Protein 4QI8 (pdb70)

Structure (mmCIF, N/CA/C/O backbone):
data_4QI8
#
_entry.id   4QI8
#
_cell.length_a   71.730
_cell.length_b   162.490
_cell.length_c   32.999
_cell.angle_alpha   90.00
_cell.angle_beta   90.00
_cell.angle_gamma   90.00
#
_symmetry.space_group_name_H-M   'P 21 21 2'
#
loop_
_entity.id
_entity.type
_entity.pdbx_description
1 polymer 'Lytic polysaccharide monooxygenase'
2 non-polymer 'COPPER (II) ION'
3 non-polymer 'NITRATE ION'
4 water water
#
loop_
_atom_site.group_PDB
_atom_site.id
_atom_site.type_symbol
_atom_site.label_atom_id
_atom_site.label_alt_id
_atom_site.label_comp_id
_atom_site.label_asym_id
_atom_site.label_entity_id
_atom_site.label_seq_id
_atom_site.pdbx_PDB_ins_code
_atom_site.Cartn_x
_atom_site.Cartn_y
_atom_site.Cartn_z
_atom_site.occupancy
_atom_site.B_iso_or_equiv
_atom_site.auth_seq_id
_atom_site.auth_comp_id
_atom_site.auth_asym_id
_atom_site.auth_atom_id
_atom_site.pdbx_PDB_model_num
ATOM 1 N N . HIS A 1 1 ? -58.354 341.955 -113.506 1.00 6.76 1 HIS A N 1
ATOM 2 C CA . HIS A 1 1 ? -58.011 343.357 -113.723 1.00 5.93 1 HIS A CA 1
ATOM 3 C C . HIS A 1 1 ? -56.809 343.783 -112.897 1.00 6.14 1 HIS A C 1
ATOM 4 O O . HIS A 1 1 ? -56.885 343.968 -111.690 1.00 6.57 1 HIS A O 1
ATOM 17 N N . TYR A 1 2 ? -55.678 343.937 -113.573 1.00 5.51 2 TYR A N 1
ATOM 18 C CA . TYR A 1 2 ? -54.420 344.365 -112.966 1.00 5.85 2 TYR A CA 1
ATOM 19 C C . TYR A 1 2 ? -53.515 344.890 -114.073 1.00 5.24 2 TYR A C 1
ATOM 20 O O . TYR A 1 2 ? -53.627 344.492 -115.240 1.00 6.64 2 TYR A O 1
ATOM 38 N N . THR A 1 3 ? -52.646 345.807 -113.683 1.00 5.37 3 THR A N 1
ATOM 39 C CA . THR A 1 3 ? -51.567 346.268 -114.527 1.00 5.59 3 THR A CA 1
ATOM 40 C C . THR A 1 3 ? -50.263 345.587 -114.104 1.00 4.58 3 THR A C 1
ATOM 41 O O . THR A 1 3 ? -50.182 344.948 -113.061 1.00 5.64 3 THR A O 1
ATOM 52 N N . PHE A 1 4 ? -49.244 345.759 -114.938 1.00 4.81 4 PHE A N 1
ATOM 53 C CA . PHE A 1 4 ? -47.870 345.373 -114.625 1.00 4.94 4 PHE A CA 1
ATOM 54 C C . PHE A 1 4 ? -46.994 346.625 -114.736 1.00 5.32 4 PHE A C 1
ATOM 55 O O . PHE A 1 4 ? -46.346 346.861 -115.754 1.00 5.73 4 PHE A O 1
ATOM 72 N N . PRO A 1 5 ? -47.013 347.474 -113.695 1.00 5.93 5 PRO A N 1
ATOM 73 C CA . PRO A 1 5 ? -46.492 348.835 -113.871 1.00 6.55 5 PRO A CA 1
ATOM 74 C C . PRO A 1 5 ? -45.030 349.059 -113.482 1.00 6.98 5 PRO A C 1
ATOM 75 O O . PRO A 1 5 ? -44.515 350.151 -113.700 1.00 8.43 5 PRO A O 1
ATOM 86 N N . LYS A 1 6 ? -44.377 348.054 -112.908 1.00 7.23 6 LYS A N 1
ATOM 87 C CA . LYS A 1 6 ? -43.059 348.221 -112.307 1.00 9.83 6 LYS A CA 1
ATOM 88 C C . LYS A 1 6 ? -42.159 347.056 -112.597 1.00 8.31 6 LYS A C 1
ATOM 89 O O . LYS A 1 6 ? -42.608 345.920 -112.638 1.00 9.32 6 LYS A O 1
ATOM 108 N N . VAL A 1 7 ? -40.869 347.353 -112.738 0.93 8.77 7 VAL A N 1
ATOM 109 C CA A VAL A 1 7 ? -39.840 346.337 -112.675 0.58 8.59 7 VAL A CA 1
ATOM 110 C CA B VAL A 1 7 ? -39.815 346.345 -112.692 0.42 8.49 7 VAL A CA 1
ATOM 111 C C . VAL A 1 7 ? -38.708 346.875 -111.812 0.95 8.52 7 VAL A C 1
ATOM 112 O O . VAL A 1 7 ? -38.477 348.084 -111.763 0.93 9.37 7 VAL A O 1
ATOM 137 N N . TRP A 1 8 ? -38.020 345.985 -111.114 1.00 9.81 8 TRP A N 1
ATOM 138 C CA . TRP A 1 8 ? -36.887 346.426 -110.325 1.00 10.63 8 TRP A CA 1
ATOM 139 C C . TRP A 1 8 ? -35.896 345.312 -110.148 1.00 11.66 8 TRP A C 1
ATOM 140 O O . TRP A 1 8 ? -36.185 344.150 -110.417 1.00 12.54 8 TRP A O 1
ATOM 161 N N . ALA A 1 9 ? -34.707 345.703 -109.715 1.00 15.68 9 ALA A N 1
ATOM 162 C CA . ALA A 1 9 ? -33.613 344.786 -109.473 1.00 15.73 9 ALA A CA 1
ATOM 163 C C . ALA A 1 9 ? -33.203 344.867 -108.000 1.00 18.00 9 ALA A C 1
ATOM 164 O O . ALA A 1 9 ? -33.967 344.473 -107.125 1.00 23.15 9 ALA A O 1
ATOM 171 N N . ASN A 1 10 ? -32.012 345.397 -107.725 1.00 24.36 10 ASN A N 1
ATOM 172 C CA . ASN A 1 10 ? -31.421 345.318 -106.388 1.00 28.20 10 ASN A CA 1
ATOM 173 C C . ASN A 1 10 ? -31.290 346.644 -105.637 1.00 29.99 10 ASN A C 1
ATOM 174 O O . ASN A 1 10 ? -30.565 346.718 -104.642 1.00 30.34 10 ASN A O 1
ATOM 185 N N . SER A 1 11 ? -31.986 347.680 -106.099 1.00 30.57 11 SER A N 1
ATOM 186 C CA . SER A 1 11 ? -31.913 348.997 -105.466 1.00 30.23 11 SER A CA 1
ATOM 187 C C . SER A 1 11 ? -33.301 349.522 -105.125 1.00 31.76 11 SER A C 1
ATOM 188 O O . SER A 1 11 ? -33.670 350.632 -105.521 1.00 32.33 11 SER A O 1
ATOM 196 N N . GLY A 1 12 ? -34.063 348.724 -104.382 1.00 31.76 12 GLY A N 1
ATOM 197 C CA . GLY A 1 12 ? -35.425 349.081 -104.025 1.00 31.20 12 GLY A CA 1
ATOM 198 C C . GLY A 1 12 ? -36.334 349.119 -105.239 1.00 30.54 12 GLY A C 1
ATOM 199 O O . GLY A 1 12 ? -35.900 348.883 -106.372 1.00 30.26 12 GLY A O 1
ATOM 203 N N . THR A 1 13 ? -37.600 349.434 -105.012 1.00 29.49 13 THR A N 1
ATOM 204 C CA . THR A 1 13 ? -38.621 349.596 -106.065 1.00 28.44 13 THR A CA 1
ATOM 205 C C . THR A 1 13 ? -38.405 350.865 -106.892 1.00 28.06 13 THR A C 1
ATOM 206 O O . THR A 1 13 ? -37.612 351.727 -106.571 1.00 30.79 13 THR A O 1
ATOM 217 N N . THR A 1 14 ? -39.083 350.915 -108.014 1.00 24.68 14 THR A N 1
ATOM 218 C CA . THR A 1 14 ? -39.029 352.068 -108.869 1.00 19.19 14 THR A CA 1
ATOM 219 C C . THR A 1 14 ? -40.393 352.804 -108.700 1.00 20.25 14 THR A C 1
ATOM 220 O O . THR A 1 14 ? -40.986 352.761 -107.643 1.00 22.33 14 THR A O 1
ATOM 231 N N . ALA A 1 15 ? -40.795 353.593 -109.658 1.00 15.22 15 ALA A N 1
ATOM 232 C CA . ALA A 1 15 ? -42.092 354.229 -109.629 1.00 10.40 15 ALA A CA 1
ATOM 233 C C . ALA A 1 15 ? -42.931 353.546 -110.710 1.00 8.57 15 ALA A C 1
ATOM 234 O O . ALA A 1 15 ? -42.379 352.959 -111.660 1.00 10.05 15 ALA A O 1
ATOM 241 N N . ASP A 1 16 ? -44.255 353.616 -110.587 1.00 8.04 16 ASP A N 1
ATOM 242 C CA . ASP A 1 16 ? -45.108 353.114 -111.651 1.00 8.43 16 ASP A CA 1
ATOM 243 C C . ASP A 1 16 ? -44.741 353.770 -112.973 1.00 7.70 16 ASP A C 1
ATOM 244 O O . ASP A 1 16 ? -44.622 354.991 -113.053 1.00 8.61 16 ASP A O 1
ATOM 253 N N . TRP A 1 17 ? -44.579 352.937 -113.995 1.00 8.52 17 TRP A N 1
ATOM 254 C CA . TRP A 1 17 ? -44.308 353.359 -115.372 1.00 9.07 17 TRP A CA 1
ATOM 255 C C . TRP A 1 17 ? -42.990 354.120 -115.514 1.00 9.55 17 TRP A C 1
ATOM 256 O O . TRP A 1 17 ? -42.779 354.840 -116.492 1.00 12.38 17 TRP A O 1
ATOM 277 N N . GLN A 1 18 ? -42.066 353.905 -114.586 1.00 9.41 18 GLN A N 1
ATOM 278 C CA . GLN A 1 18 ? -40.752 354.529 -114.701 1.00 9.97 18 GLN A CA 1
ATOM 279 C C . GLN A 1 18 ? -39.908 353.807 -115.742 1.00 7.99 18 GLN A C 1
ATOM 280 O O . GLN A 1 18 ? -39.382 354.434 -116.655 1.00 10.65 18 GLN A O 1
ATOM 294 N N . TYR A 1 19 ? -39.788 352.488 -115.603 1.00 6.61 19 TYR A N 1
ATOM 295 C CA . TYR A 1 19 ? -39.038 351.653 -116.541 1.00 6.81 19 TYR A CA 1
ATOM 296 C C . TYR A 1 19 ? -39.963 350.833 -117.436 1.00 6.38 19 TYR A C 1
ATOM 297 O O . TYR A 1 19 ? -39.495 350.076 -118.272 1.00 8.48 19 TYR A O 1
ATOM 315 N N . VAL A 1 20 ? -41.271 350.973 -117.236 1.00 6.20 20 VAL A N 1
ATOM 316 C CA . VAL A 1 20 ? -42.267 350.240 -117.996 1.00 5.55 20 VAL A CA 1
ATOM 317 C C . VAL A 1 20 ? -43.042 351.230 -118.851 1.00 5.46 20 VAL A C 1
ATOM 318 O O . VAL A 1 20 ? -43.529 352.244 -118.349 1.00 6.35 20 VAL A O 1
ATOM 331 N N . ARG A 1 21 ? -43.108 350.965 -120.152 1.00 5.25 21 ARG A N 1
ATOM 332 C CA . ARG A 1 21 ? -43.898 351.781 -121.062 1.00 5.86 21 ARG A CA 1
ATOM 333 C C . ARG A 1 21 ? -45.332 351.831 -120.572 1.00 5.24 21 ARG A C 1
ATOM 334 O O . ARG A 1 21 ? -45.910 350.796 -120.256 1.00 5.35 21 ARG A O 1
ATOM 355 N N . ARG A 1 22 ? -45.922 353.020 -120.491 1.00 5.38 22 ARG A N 1
ATOM 356 C CA . ARG A 1 22 ? -47.234 353.087 -119.871 1.00 5.82 22 ARG A CA 1
ATOM 357 C C . ARG A 1 22 ? -48.261 352.343 -120.726 1.00 5.64 22 ARG A C 1
ATOM 358 O O . ARG A 1 22 ? -48.504 352.671 -121.890 1.00 6.25 22 ARG A O 1
ATOM 379 N N . ALA A 1 23 ? -48.859 351.318 -120.139 1.00 5.26 23 ALA A N 1
ATOM 380 C CA . ALA A 1 23 ? -49.824 350.496 -120.844 1.00 4.62 23 ALA A CA 1
ATOM 381 C C . ALA A 1 23 ? -51.146 351.222 -120.974 1.00 4.91 23 ALA A C 1
ATOM 382 O O . ALA A 1 23 ? -51.520 352.028 -120.114 1.00 5.27 23 ALA A O 1
ATOM 389 N N . ASP A 1 24 ? -51.881 350.892 -122.028 1.00 4.90 24 ASP A N 1
ATOM 390 C CA . ASP A 1 24 ? -53.141 351.556 -122.295 1.00 5.21 24 ASP A CA 1
ATOM 391 C C . ASP A 1 24 ? -54.204 351.239 -121.241 1.00 5.29 24 ASP A C 1
ATOM 392 O O . ASP A 1 24 ? -55.229 351.925 -121.214 1.00 5.58 24 ASP A O 1
ATOM 401 N N . ASN A 1 25 ? -53.982 350.220 -120.398 1.00 5.25 25 ASN A N 1
ATOM 402 C CA . ASN A 1 25 ? -54.901 349.902 -119.292 1.00 5.42 25 ASN A CA 1
ATOM 403 C C . ASN A 1 25 ? -54.546 350.608 -117.977 1.00 5.88 25 ASN A C 1
ATOM 404 O O . ASN A 1 25 ? -55.022 350.219 -116.911 1.00 5.82 25 ASN A O 1
ATOM 415 N N . TRP A 1 26 ? -53.745 351.665 -118.050 1.00 5.47 26 TRP A N 1
ATOM 416 C CA . TRP A 1 26 ? -53.289 352.303 -116.827 1.00 5.77 26 TRP A CA 1
ATOM 417 C C . TRP A 1 26 ? -54.424 352.898 -115.993 1.00 6.20 26 TRP A C 1
ATOM 418 O O . TRP A 1 26 ? -54.255 353.055 -114.789 1.00 7.28 26 TRP A O 1
ATOM 439 N N . GLN A 1 27 ? -55.558 353.223 -116.608 1.00 5.63 27 GLN A N 1
ATOM 440 C CA . GLN A 1 27 ? -56.708 353.729 -115.855 1.00 7.21 27 GLN A CA 1
ATOM 441 C C . GLN A 1 27 ? -57.717 352.640 -115.491 1.00 7.52 27 GLN A C 1
ATOM 442 O O . GLN A 1 27 ? -58.244 352.655 -114.387 1.00 11.09 27 GLN A O 1
ATOM 456 N N . ASN A 1 28 ? -58.006 351.704 -116.387 1.00 6.68 28 ASN A N 1
ATOM 457 C CA . ASN A 1 28 ? -59.086 350.750 -116.122 1.00 6.94 28 ASN A CA 1
ATOM 458 C C . ASN A 1 28 ? -58.625 349.389 -115.608 1.00 6.62 28 ASN A C 1
ATOM 459 O O . ASN A 1 28 ? -59.452 348.581 -115.211 1.00 7.33 28 ASN A O 1
ATOM 470 N N . ASN A 1 29 ? -57.322 349.126 -115.632 1.00 6.04 29 ASN A N 1
ATOM 471 C CA . ASN A 1 29 ? -56.784 347.818 -115.238 1.00 6.24 29 ASN A CA 1
ATOM 472 C C . ASN A 1 29 ? -57.302 346.674 -116.108 1.00 5.57 29 ASN A C 1
ATOM 473 O O . ASN A 1 29 ? -57.251 345.519 -115.700 1.00 6.29 29 ASN A O 1
ATOM 484 N N . GLY A 1 30 ? -57.785 346.987 -117.310 1.00 5.37 30 GLY A N 1
ATOM 485 C CA . GLY A 1 30 ? -58.406 345.982 -118.146 1.00 5.69 30 GLY A CA 1
ATOM 486 C C . GLY A 1 30 ? -57.438 345.225 -119.029 1.00 5.18 30 GLY A C 1
ATOM 487 O O . GLY A 1 30 ? -56.222 345.280 -118.850 1.00 5.55 30 GLY A O 1
ATOM 491 N N . PHE A 1 31 ? -58.002 344.491 -119.982 1.00 5.29 31 PHE A N 1
ATOM 492 C CA . PHE A 1 31 ? -57.248 343.540 -120.774 1.00 5.18 31 PHE A CA 1
ATOM 493 C C . PHE A 1 31 ? -57.296 343.837 -122.264 1.00 5.12 31 PHE A C 1
ATOM 494 O O . PHE A 1 31 ? -58.054 344.690 -122.738 1.00 5.76 31 PHE A O 1
ATOM 511 N N . VAL A 1 32 ? -56.430 343.125 -122.973 1.00 5.13 32 VAL A N 1
ATOM 512 C CA . VAL A 1 32 ? -56.474 342.943 -124.420 1.00 5.06 32 VAL A CA 1
ATOM 513 C C . VAL A 1 32 ? -57.145 341.597 -124.690 1.00 5.66 32 VAL A C 1
ATOM 514 O O . VAL A 1 32 ? -56.777 340.608 -124.067 1.00 6.00 32 VAL A O 1
ATOM 527 N N . ASP A 1 33 ? -58.132 341.549 -125.589 1.00 5.35 33 ASP A N 1
ATOM 528 C CA . ASP A 1 33 ? -58.711 340.264 -125.979 1.00 5.60 33 ASP A CA 1
ATOM 529 C C . ASP A 1 33 ? -58.559 340.013 -127.472 1.00 5.31 33 ASP A C 1
ATOM 530 O O . ASP A 1 33 ? -59.101 339.037 -127.985 1.00 6.22 33 ASP A O 1
ATOM 539 N N . ASN A 1 34 ? -57.773 340.854 -128.144 1.00 5.53 34 ASN A N 1
ATOM 540 C CA . ASN A 1 34 ? -57.561 340.804 -129.577 1.00 5.82 34 ASN A CA 1
ATOM 541 C C . ASN A 1 34 ? -56.104 340.422 -129.861 1.00 5.17 34 ASN A C 1
ATOM 542 O O . ASN A 1 34 ? -55.214 341.276 -129.797 1.00 5.36 34 ASN A O 1
ATOM 553 N N . VAL A 1 35 ? -55.846 339.162 -130.198 1.00 5.56 35 VAL A N 1
ATOM 554 C CA . VAL A 1 35 ? -54.474 338.748 -130.465 1.00 5.59 35 VAL A CA 1
ATOM 555 C C . VAL A 1 35 ? -53.910 339.389 -131.745 1.00 5.87 35 VAL A C 1
ATOM 556 O O . VAL A 1 35 ? -52.706 339.328 -131.990 1.00 5.89 35 VAL A O 1
ATOM 569 N N . ASN A 1 36 ? -54.765 340.028 -132.545 1.00 5.62 36 ASN A N 1
ATOM 570 C CA . ASN A 1 36 ? -54.343 340.706 -133.775 1.00 6.33 36 ASN A CA 1
ATOM 571 C C . ASN A 1 36 ? -54.097 342.201 -133.618 1.00 5.98 36 ASN A C 1
ATOM 572 O O . ASN A 1 36 ? -53.721 342.866 -134.573 1.00 8.57 36 ASN A O 1
ATOM 583 N N . SER A 1 37 ? -54.319 342.724 -132.422 1.00 5.67 37 SER A N 1
ATOM 584 C CA . SER A 1 37 ? -54.100 344.134 -132.148 1.00 5.66 37 SER A CA 1
ATOM 585 C C . SER A 1 37 ? -52.634 344.443 -131.880 1.00 5.68 37 SER A C 1
ATOM 586 O O . SER A 1 37 ? -51.909 343.625 -131.311 1.00 5.52 37 SER A O 1
ATOM 594 N N . GLN A 1 38 ? -52.208 345.650 -132.235 1.00 5.47 38 GLN A N 1
ATOM 595 C CA . GLN A 1 38 ? -50.901 346.125 -131.797 1.00 5.48 38 GLN A CA 1
ATOM 596 C C . GLN A 1 38 ? -50.774 346.081 -130.274 1.00 5.65 38 GLN A C 1
ATOM 597 O O . GLN A 1 38 ? -49.672 345.965 -129.742 1.00 5.49 38 GLN A O 1
ATOM 611 N N . GLN A 1 39 ? -51.893 346.213 -129.567 1.00 5.26 39 GLN A N 1
ATOM 612 C CA . GLN A 1 39 ? -51.861 346.148 -128.111 1.00 5.37 39 GLN A CA 1
ATOM 613 C C . GLN A 1 39 ? -51.390 344.804 -127.551 1.00 4.66 39 GLN A C 1
ATOM 614 O O . GLN A 1 39 ? -50.974 344.749 -126.402 1.00 5.20 39 GLN A O 1
ATOM 628 N N . ILE A 1 40 ? -51.410 343.739 -128.350 1.00 4.94 40 ILE A N 1
ATOM 629 C CA . ILE A 1 40 ? -50.950 342.433 -127.852 1.00 4.54 40 ILE A CA 1
ATOM 630 C C . ILE A 1 40 ? -49.453 342.469 -127.563 1.00 4.72 40 ILE A C 1
ATOM 631 O O . ILE A 1 40 ? -48.919 341.622 -126.846 1.00 5.41 40 ILE A O 1
ATOM 647 N N . ARG A 1 41 ? -48.749 343.439 -128.160 1.00 4.86 41 ARG A N 1
ATOM 648 C CA . ARG A 1 41 ? -47.303 343.463 -127.991 1.00 4.76 41 ARG A CA 1
ATOM 649 C C . ARG A 1 41 ? -46.908 344.082 -126.642 1.00 4.97 41 ARG A C 1
ATOM 650 O O . ARG A 1 41 ? -46.455 343.386 -125.754 1.00 5.43 41 ARG A O 1
ATOM 671 N N . CYS A 1 42 ? -47.144 345.381 -126.493 1.00 4.91 42 CYS A N 1
ATOM 672 C CA . CYS A 1 42 ? -46.802 346.126 -125.275 1.00 5.14 42 CYS A CA 1
ATOM 673 C C . CYS A 1 42 ? -47.983 346.951 -124.743 1.00 5.11 42 CYS A C 1
ATOM 674 O O . CYS A 1 42 ? -47.778 347.878 -123.962 1.00 5.58 42 CYS A O 1
ATOM 681 N N . PHE A 1 43 ? -49.190 346.593 -125.153 1.00 4.83 43 PHE A N 1
ATOM 682 C CA . PHE A 1 43 ? -50.411 347.279 -124.717 1.00 5.38 43 PHE A CA 1
ATOM 683 C C . PHE A 1 43 ? -50.368 348.779 -125.036 1.00 5.18 43 PHE A C 1
ATOM 684 O O . PHE A 1 43 ? -50.831 349.603 -124.242 1.00 5.40 43 PHE A O 1
ATOM 701 N N . GLN A 1 44 ? -49.850 349.128 -126.213 1.0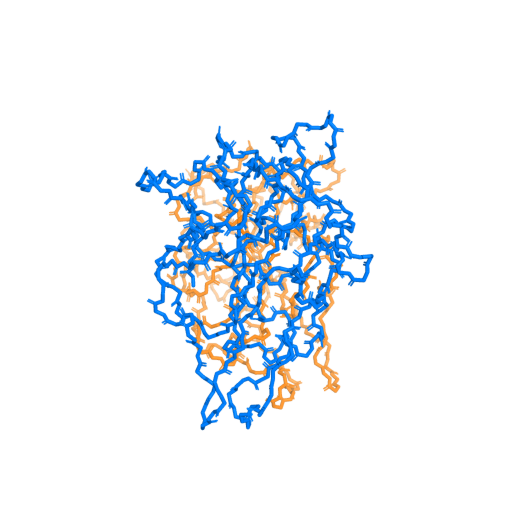0 5.36 44 GLN A N 1
ATOM 702 C CA . GLN A 1 44 ? -49.846 350.522 -126.647 1.00 6.90 44 GLN A CA 1
ATOM 703 C C . GLN A 1 44 ? -50.303 350.635 -128.088 1.00 8.02 44 GLN A C 1
ATOM 704 O O . GLN A 1 44 ? -49.587 350.256 -129.011 1.00 10.83 44 GLN A O 1
ATOM 718 N N . SER A 1 45 ? -51.480 351.207 -128.304 1.00 7.83 45 SER A N 1
ATOM 719 C CA . SER A 1 45 ? -51.885 351.511 -129.670 1.00 8.51 45 SER A CA 1
ATOM 720 C C . SER A 1 45 ? -51.027 352.628 -130.266 1.00 11.52 45 SER A C 1
ATOM 721 O O . SER A 1 45 ? -50.787 352.652 -131.470 1.00 14.41 45 SER A O 1
ATOM 729 N N . THR A 1 46 ? -50.619 353.572 -129.421 1.00 12.16 46 THR A N 1
ATOM 730 C CA . THR A 1 46 ? -49.678 354.628 -129.792 1.00 13.85 46 THR A CA 1
ATOM 731 C C . THR A 1 46 ? -48.425 354.376 -128.962 1.00 13.09 46 THR A C 1
ATOM 732 O O . THR A 1 46 ? -48.475 354.452 -127.742 1.00 13.23 46 THR A O 1
ATOM 743 N N . HIS A 1 47 ? -47.305 354.085 -129.618 1.00 12.34 47 HIS A N 1
ATOM 744 C CA . HIS A 1 47 ? -46.049 353.857 -128.917 1.00 10.78 47 HIS A CA 1
ATOM 745 C C . HIS A 1 47 ? -45.673 355.061 -128.077 1.00 10.54 47 HIS A C 1
ATOM 746 O O . HIS A 1 47 ? -45.742 356.193 -128.558 1.00 12.62 47 HIS A O 1
ATOM 761 N N . SER A 1 48 ? -45.275 354.818 -126.835 1.00 9.47 48 SER A N 1
ATOM 762 C CA A SER A 1 48 ? -44.717 355.850 -125.956 0.63 10.33 48 SER A CA 1
ATOM 763 C CA B SER A 1 48 ? -44.644 355.850 -126.043 0.37 10.78 48 SER A CA 1
ATOM 764 C C . SER A 1 48 ? -43.581 355.217 -125.155 0.94 9.06 48 SER A C 1
ATOM 765 O O . SER A 1 48 ? -43.805 354.206 -124.490 0.89 9.42 48 SER A O 1
ATOM 780 N N . PRO A 1 49 ? -42.374 355.803 -125.176 1.00 8.21 49 PRO A N 1
ATOM 781 C CA . PRO A 1 49 ? -41.275 355.217 -124.405 1.00 8.73 49 PRO A CA 1
ATOM 782 C C . PRO A 1 49 ? -41.502 355.288 -122.900 1.00 8.20 49 PRO A C 1
ATOM 783 O O . PRO A 1 49 ? -42.248 356.134 -122.406 1.00 8.51 49 PRO A O 1
ATOM 794 N N . ALA A 1 50 ? -40.821 354.411 -122.173 1.00 8.75 50 ALA A N 1
ATOM 795 C CA . ALA A 1 50 ? -40.730 354.520 -120.725 1.00 8.74 50 ALA A CA 1
ATOM 796 C C . ALA A 1 50 ? -39.866 355.717 -120.368 1.00 9.33 50 ALA A C 1
ATOM 797 O O . ALA A 1 50 ? -39.074 356.183 -121.176 1.00 13.26 50 ALA A O 1
ATOM 804 N N . GLN A 1 51 ? -40.014 356.205 -119.149 1.00 9.75 51 GLN A N 1
ATOM 805 C CA . GLN A 1 51 ? -39.222 357.334 -118.695 1.00 10.91 51 GLN A CA 1
ATOM 806 C C . GLN A 1 51 ? -37.731 357.019 -118.653 1.00 10.40 51 GLN A C 1
ATOM 807 O O . GLN A 1 51 ? -36.896 357.896 -118.905 1.00 14.48 51 GLN A O 1
ATOM 821 N N . SER A 1 52 ? -37.404 355.782 -118.287 1.00 10.34 52 SER A N 1
ATOM 822 C CA A SER A 1 52 ? -36.013 355.367 -118.146 0.34 11.00 52 SER A CA 1
ATOM 823 C CA B SER A 1 52 ? -36.021 355.361 -118.100 0.66 10.91 52 SER A CA 1
ATOM 824 C C . SER A 1 52 ? -35.842 353.901 -118.513 0.97 8.64 52 SER A C 1
ATOM 825 O O . SER A 1 52 ? -36.821 353.204 -118.790 0.87 7.82 52 SER A O 1
ATOM 840 N N . THR A 1 53 ? -34.590 353.461 -118.532 1.00 9.53 53 THR A N 1
ATOM 841 C CA . THR A 1 53 ? -34.214 352.109 -118.915 1.00 9.43 53 THR A CA 1
ATOM 842 C C . THR A 1 53 ? -33.374 351.533 -117.784 1.00 9.25 53 THR A C 1
ATOM 843 O O . THR A 1 53 ? -32.445 352.183 -117.321 1.00 10.78 53 THR A O 1
ATOM 854 N N . LEU A 1 54 ? -33.719 350.335 -117.324 1.00 8.67 54 LEU A N 1
ATOM 855 C CA . LEU A 1 54 ? -33.121 349.726 -116.141 1.00 8.64 54 LEU A CA 1
ATOM 856 C C . LEU A 1 54 ? -31.936 348.835 -116.498 1.00 8.82 54 LEU A C 1
ATOM 857 O O . LEU A 1 54 ? -32.083 347.906 -117.282 1.00 9.12 54 LEU A O 1
ATOM 873 N N . SER A 1 55 ? -30.777 349.112 -115.909 1.00 9.76 55 SER A N 1
ATOM 874 C CA A SER A 1 55 ? -29.587 348.293 -116.123 0.35 11.79 55 SER A CA 1
ATOM 875 C CA B SER A 1 55 ? -29.590 348.293 -116.128 0.65 11.44 55 SER A CA 1
ATOM 876 C C . SER A 1 55 ? -29.646 347.028 -115.270 0.96 11.29 55 SER A C 1
ATOM 877 O O . SER A 1 55 ? -29.876 347.093 -114.063 0.89 13.27 55 SER A O 1
ATOM 892 N N . VAL A 1 56 ? -29.433 345.878 -115.903 1.00 10.84 56 VAL A N 1
ATOM 893 C CA . VAL A 1 56 ? -29.470 344.588 -115.215 1.00 12.33 56 VAL A CA 1
ATOM 894 C C . VAL A 1 56 ? -28.428 343.665 -115.820 1.00 11.71 56 VAL A C 1
ATOM 895 O O . VAL A 1 56 ? -28.237 343.662 -117.028 1.00 12.33 56 VAL A O 1
ATOM 908 N N . ALA A 1 57 ? -27.754 342.883 -114.986 1.00 14.69 57 ALA A N 1
ATOM 909 C CA . ALA A 1 57 ? -26.786 341.914 -115.486 1.00 14.76 57 ALA A CA 1
ATOM 910 C C . ALA A 1 57 ? -27.475 340.648 -115.989 1.00 13.66 57 ALA A C 1
ATOM 911 O O . ALA A 1 57 ? -28.366 340.104 -115.333 1.00 14.44 57 ALA A O 1
ATOM 918 N N . ALA A 1 58 ? -27.052 340.181 -117.159 1.00 13.50 58 ALA A N 1
ATOM 919 C CA . ALA A 1 58 ? -27.488 338.887 -117.655 1.00 13.89 58 ALA A CA 1
ATOM 920 C C . ALA A 1 58 ? -27.179 337.837 -116.597 1.00 14.71 58 ALA A C 1
ATOM 921 O O . ALA A 1 58 ? -26.145 337.903 -115.925 1.00 16.26 58 ALA A O 1
ATOM 928 N N . GLY A 1 59 ? -28.084 336.878 -116.443 1.00 13.80 59 GLY A N 1
ATOM 929 C CA . GLY A 1 59 ? -27.890 335.787 -115.508 1.00 16.14 59 GLY A CA 1
ATOM 930 C C . GLY A 1 59 ? -28.466 336.056 -114.132 1.00 17.58 59 GLY A C 1
ATOM 931 O O . GLY A 1 59 ? -28.424 335.181 -113.269 1.00 24.55 59 GLY A O 1
ATOM 935 N N . THR A 1 60 ? -28.999 337.255 -113.921 1.00 17.20 60 THR A N 1
ATOM 936 C CA . THR A 1 60 ? -29.609 337.594 -112.638 1.00 17.19 60 THR A CA 1
ATOM 937 C C . THR A 1 60 ? -31.130 337.568 -112.737 1.00 15.04 60 THR A C 1
ATOM 938 O O . THR A 1 60 ? -31.698 337.421 -113.822 1.00 15.16 60 THR A O 1
ATOM 949 N N . THR A 1 61 ? -31.764 337.692 -111.578 1.00 16.11 61 THR A N 1
ATOM 950 C CA . THR A 1 61 ? -33.208 337.664 -111.458 1.00 16.18 61 THR A CA 1
ATOM 951 C C . THR A 1 61 ? -33.694 339.023 -111.018 1.00 16.38 61 THR A C 1
ATOM 952 O O . THR A 1 61 ? -33.260 339.540 -109.990 1.00 18.72 61 THR A O 1
ATOM 963 N N . ILE A 1 62 ? -34.619 339.584 -111.783 1.00 15.48 62 ILE A N 1
ATOM 964 C CA . ILE A 1 62 ? -35.237 340.850 -111.427 1.00 13.28 62 ILE A CA 1
ATOM 965 C C . ILE A 1 62 ? -36.689 340.586 -111.076 1.00 12.80 62 ILE A C 1
ATOM 966 O O . ILE A 1 62 ? -37.131 339.439 -111.047 1.00 14.50 62 ILE A O 1
ATOM 982 N N . THR A 1 63 ? -37.430 341.639 -110.786 1.00 13.69 63 THR A N 1
ATOM 983 C CA . THR A 1 63 ? -38.789 341.455 -110.308 1.00 12.88 63 THR A CA 1
ATOM 984 C C . THR A 1 63 ? -39.731 342.312 -111.142 1.00 10.11 63 THR A C 1
ATOM 985 O O . THR A 1 63 ? -39.474 343.492 -111.323 1.00 11.81 63 THR A O 1
ATOM 996 N N . TYR A 1 64 ? -40.798 341.698 -111.655 1.00 9.54 64 TYR A N 1
ATOM 997 C CA . TYR A 1 64 ? -41.849 342.414 -112.376 1.00 8.13 64 TYR A CA 1
ATOM 998 C C . TYR A 1 64 ? -43.067 342.476 -111.462 1.00 7.19 64 TYR A C 1
ATOM 999 O O . TYR A 1 64 ? -43.550 341.443 -110.999 1.00 8.82 64 TYR A O 1
ATOM 1017 N N . GLY A 1 65 ? -43.537 343.687 -111.199 1.00 7.37 65 GLY A N 1
ATOM 1018 C CA . GLY A 1 65 ? -44.646 343.896 -110.294 1.00 7.27 65 GLY A CA 1
ATOM 1019 C C . GLY A 1 65 ? -45.989 343.988 -110.991 1.00 6.10 65 GLY A C 1
ATOM 1020 O O . GLY A 1 65 ? -46.077 344.475 -112.123 1.00 6.60 65 GLY A O 1
ATOM 1024 N N . ALA A 1 66 ? -47.027 343.525 -110.296 1.00 6.71 66 ALA A N 1
ATOM 1025 C CA . ALA A 1 66 ? -48.428 343.661 -110.693 1.00 6.51 66 ALA A CA 1
ATOM 1026 C C . ALA A 1 66 ? -49.136 344.627 -109.748 1.00 6.92 66 ALA A C 1
ATOM 1027 O O . ALA A 1 66 ? -48.691 344.836 -108.615 1.00 7.96 66 ALA A O 1
ATOM 1034 N N . ALA A 1 67 ? -50.230 345.214 -110.206 1.00 6.61 67 ALA A N 1
ATOM 1035 C CA . ALA A 1 67 ? -51.070 345.996 -109.312 1.00 6.66 67 ALA A CA 1
ATOM 1036 C C . ALA A 1 67 ? -52.541 345.866 -109.723 1.00 6.65 67 ALA A C 1
ATOM 1037 O O . ALA A 1 67 ? -52.871 346.244 -110.862 1.00 6.67 67 ALA A O 1
ATOM 1044 N N . PRO A 1 68 ? -53.437 345.366 -108.875 1.00 7.96 68 PRO A N 1
ATOM 1045 C CA . PRO A 1 68 ? -53.175 344.720 -107.581 1.00 8.90 68 PRO A CA 1
ATOM 1046 C C . PRO A 1 68 ? -52.683 343.303 -107.903 1.00 8.39 68 PRO A C 1
ATOM 1047 O O . PRO A 1 68 ? -52.163 343.073 -108.990 0.88 7.42 68 PRO A O 1
ATOM 1058 N N . SER A 1 69 ? -52.729 342.384 -106.946 1.00 9.58 69 SER A N 1
ATOM 1059 C CA . SER A 1 69 ? -52.211 341.047 -107.175 1.00 10.17 69 SER A CA 1
ATOM 1060 C C . SER A 1 69 ? -52.999 340.330 -108.269 1.00 9.52 69 SER A C 1
ATOM 1061 O O . SER A 1 69 ? -54.177 340.564 -108.419 1.00 9.72 69 SER A O 1
ATOM 1069 N N . VAL A 1 70 ? -52.311 339.481 -109.008 1.00 9.06 70 VAL A N 1
ATOM 1070 C CA . VAL A 1 70 ? -52.943 338.653 -110.030 1.00 8.26 70 VAL A CA 1
ATOM 1071 C C . VAL A 1 70 ? -53.973 337.736 -109.376 1.00 8.38 70 VAL A C 1
ATOM 1072 O O . VAL A 1 70 ? -53.675 337.073 -108.380 1.00 10.13 70 VAL A O 1
ATOM 1085 N N . TYR A 1 71 ? -55.177 337.677 -109.938 1.00 8.17 71 TYR A N 1
ATOM 1086 C CA . TYR A 1 71 ? -56.222 336.846 -109.348 1.00 8.37 71 TYR A CA 1
ATOM 1087 C C . TYR A 1 71 ? -57.076 336.082 -110.342 1.00 8.40 71 TYR A C 1
ATOM 1088 O O . TYR A 1 71 ? -57.921 335.308 -109.930 1.00 10.30 71 TYR A O 1
ATOM 1106 N N . HIS A 1 72 ? -56.877 336.277 -111.637 1.00 6.88 72 HIS A N 1
ATOM 1107 C CA . HIS A 1 72 ? -57.548 335.409 -112.603 1.00 6.79 72 HIS A CA 1
ATOM 1108 C C . HIS A 1 72 ? -56.675 334.176 -112.817 1.00 6.82 72 HIS A C 1
ATOM 1109 O O . HIS A 1 72 ? -55.445 334.261 -112.715 1.00 7.07 72 HIS A O 1
ATOM 1123 N N . PRO A 1 73 ? -57.292 333.030 -113.143 1.00 6.98 73 PRO A N 1
ATOM 1124 C CA . PRO A 1 73 ? -56.513 331.812 -113.389 1.00 7.27 73 PRO A CA 1
ATOM 1125 C C . PRO A 1 73 ? -55.873 331.828 -114.771 1.00 6.52 73 PRO A C 1
ATOM 1126 O O . PRO A 1 73 ? -56.517 332.175 -115.759 1.00 8.04 73 PRO A O 1
ATOM 1137 N N . GLY A 1 74 ? -54.614 331.429 -114.837 1.00 6.42 74 GLY A N 1
ATOM 1138 C CA . GLY A 1 74 ? -53.918 331.294 -116.090 1.00 6.14 74 GLY A CA 1
ATOM 1139 C C . GLY A 1 74 ? -52.445 331.598 -115.941 1.00 6.53 74 GLY A C 1
ATOM 1140 O O . GLY A 1 74 ? -51.969 331.900 -114.840 1.00 6.26 74 GLY A O 1
ATOM 1144 N N . PRO A 1 75 ? -51.709 331.512 -117.053 1.00 6.50 75 PRO A N 1
ATOM 1145 C CA . PRO A 1 75 ? -50.248 331.597 -116.994 1.00 7.15 75 PRO A CA 1
ATOM 1146 C C . PRO A 1 75 ? -49.662 333.000 -117.116 1.00 6.20 75 PRO A C 1
ATOM 1147 O O . PRO A 1 75 ? -50.117 333.815 -117.920 1.00 6.42 75 PRO A O 1
ATOM 1158 N N . MET A 1 76 ? -48.625 333.248 -116.322 1.00 5.68 76 MET A N 1
ATOM 1159 C CA . MET A 1 76 ? -47.655 334.286 -116.649 1.00 6.14 76 MET A CA 1
ATOM 1160 C C . MET A 1 76 ? -46.702 333.793 -117.728 1.00 6.04 76 MET A C 1
ATOM 1161 O O . MET A 1 76 ? -46.271 332.630 -117.710 1.00 6.84 76 MET A O 1
ATOM 1175 N N . GLN A 1 77 ? -46.322 334.690 -118.633 1.00 5.84 77 GLN A N 1
ATOM 1176 C CA . GLN A 1 77 ? -45.271 334.412 -119.615 1.00 6.33 77 GLN A CA 1
ATOM 1177 C C . GLN A 1 77 ? -44.434 335.676 -119.790 1.00 5.65 77 GLN A C 1
ATOM 1178 O O . GLN A 1 77 ? -44.956 336.790 -119.695 1.00 6.24 77 GLN A O 1
ATOM 1192 N N . PHE A 1 78 ? -43.140 335.496 -120.045 1.00 6.55 78 PHE A N 1
ATOM 1193 C CA . PHE A 1 78 ? -42.223 336.612 -120.270 1.00 6.36 78 PHE A CA 1
ATOM 1194 C C . PHE A 1 78 ? -41.403 336.389 -121.531 1.00 6.06 78 PHE A C 1
ATOM 1195 O O . PHE A 1 78 ? -40.946 335.273 -121.801 1.00 6.71 78 PHE A O 1
ATOM 1212 N N . TYR A 1 79 ? -41.194 337.469 -122.280 1.00 6.19 79 TYR A N 1
ATOM 1213 C CA . TYR A 1 79 ? -40.413 337.452 -123.503 1.00 5.96 79 TYR A CA 1
ATOM 1214 C C . TYR A 1 79 ? -39.409 338.598 -123.483 1.00 5.91 79 TYR A C 1
ATOM 1215 O O . TYR A 1 79 ? -39.671 339.663 -122.911 1.00 6.80 79 TYR A O 1
ATOM 1233 N N . LEU A 1 80 ? -38.288 338.383 -124.165 1.00 6.37 80 LEU A N 1
ATOM 1234 C CA . LEU A 1 80 ? -37.320 339.438 -124.430 1.00 6.10 80 LEU A CA 1
ATOM 1235 C C . LEU A 1 80 ? -37.220 339.727 -125.922 1.00 6.59 80 LEU A C 1
ATOM 1236 O O . LEU A 1 80 ? -37.438 338.843 -126.754 1.00 7.05 80 LEU A O 1
ATOM 1252 N N . ALA A 1 81 ? -36.848 340.963 -126.248 1.00 6.64 81 ALA A N 1
ATOM 1253 C CA . ALA A 1 81 ? -36.516 341.343 -127.621 1.00 6.93 81 ALA A CA 1
ATOM 1254 C C . ALA A 1 81 ? -35.356 342.316 -127.564 1.00 7.08 81 ALA A C 1
ATOM 1255 O O . ALA A 1 81 ? -35.408 343.300 -126.830 1.00 7.82 81 ALA A O 1
ATOM 1262 N N . ARG A 1 82 ? -34.316 342.046 -128.348 1.00 8.17 82 ARG A N 1
ATOM 1263 C CA . ARG A 1 82 ? -33.118 342.870 -128.318 1.00 8.78 82 ARG A CA 1
ATOM 1264 C C . ARG A 1 82 ? -33.182 343.990 -129.350 1.00 9.19 82 ARG A C 1
ATOM 1265 O O . ARG A 1 82 ? -33.339 343.766 -130.553 1.00 10.10 82 ARG A O 1
ATOM 1286 N N . VAL A 1 83 ? -33.015 345.214 -128.873 1.00 9.35 83 VAL A N 1
ATOM 1287 C CA . VAL A 1 83 ? -32.974 346.368 -129.748 1.00 9.44 83 VAL A CA 1
ATOM 1288 C C . VAL A 1 83 ? -31.740 346.272 -130.664 1.00 11.22 83 VAL A C 1
ATOM 1289 O O . VAL A 1 83 ? -30.647 346.023 -130.175 1.00 11.72 83 VAL A O 1
ATOM 1302 N N . PRO A 1 84 ? -31.904 346.471 -131.990 1.00 11.94 84 PRO A N 1
ATOM 1303 C CA . PRO A 1 84 ? -30.741 346.391 -132.876 1.00 13.87 84 PRO A CA 1
ATOM 1304 C C . PRO A 1 84 ? -29.683 347.422 -132.542 1.00 15.11 84 PRO A C 1
ATOM 1305 O O . PRO A 1 84 ? -29.995 348.531 -132.096 1.00 14.42 84 PRO A O 1
ATOM 1316 N N . ASP A 1 85 ? -28.432 347.052 -132.786 1.00 17.43 85 ASP A N 1
ATOM 1317 C CA . ASP A 1 85 ? -27.322 347.974 -132.620 1.00 19.40 85 ASP A CA 1
ATOM 1318 C C . ASP A 1 85 ? -27.594 349.244 -133.413 1.00 16.25 85 ASP A C 1
ATOM 1319 O O . ASP A 1 85 ? -28.008 349.193 -134.570 1.00 18.31 85 ASP A O 1
ATOM 1328 N N . GLY A 1 86 ? -27.394 350.388 -132.775 1.00 17.08 86 GLY A N 1
ATOM 1329 C CA . GLY A 1 86 ? -27.550 351.663 -133.451 1.00 16.75 86 GLY A CA 1
ATOM 1330 C C . GLY A 1 86 ? -28.947 352.248 -133.378 1.00 17.17 86 GLY A C 1
ATOM 1331 O O . GLY A 1 86 ? -29.160 353.389 -133.796 1.00 19.75 86 GLY A O 1
ATOM 1335 N N . GLN A 1 87 ? -29.897 351.476 -132.861 1.00 15.07 87 GLN A N 1
ATOM 1336 C CA . GLN A 1 87 ? -31.241 351.977 -132.603 1.00 13.54 87 GLN A CA 1
ATOM 1337 C C . GLN A 1 87 ? -31.390 352.333 -131.130 1.00 13.27 87 GLN A C 1
A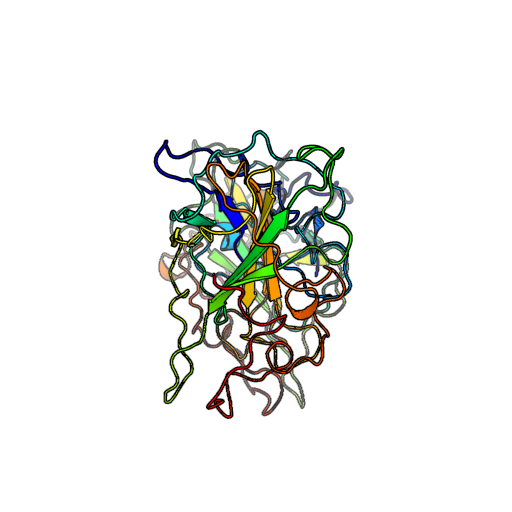TOM 1338 O O . GLN A 1 87 ? -30.860 351.659 -130.257 1.00 14.89 87 GLN A O 1
ATOM 1352 N N . ASP A 1 88 ? -32.130 353.396 -130.866 1.00 13.14 88 ASP A N 1
ATOM 1353 C CA . ASP A 1 88 ? -32.401 353.847 -129.512 1.00 11.91 88 ASP A CA 1
ATOM 1354 C C . ASP A 1 88 ? -33.612 353.112 -128.966 1.00 10.72 88 ASP A C 1
ATOM 1355 O O . ASP A 1 88 ? -34.663 353.130 -129.585 1.00 11.40 88 ASP A O 1
ATOM 1364 N N . ILE A 1 89 ? -33.472 352.496 -127.800 1.00 10.57 89 ILE A N 1
ATOM 1365 C CA . ILE A 1 89 ? -34.570 351.753 -127.209 1.00 10.02 89 ILE A CA 1
ATOM 1366 C C . ILE A 1 89 ? -35.841 352.592 -127.063 1.00 9.66 89 ILE A C 1
ATOM 1367 O O . ILE A 1 89 ? -36.929 352.060 -127.242 1.00 11.45 89 ILE A O 1
ATOM 1383 N N . ASN A 1 90 ? -35.722 353.890 -126.780 1.00 10.25 90 ASN A N 1
ATOM 1384 C CA . ASN A 1 90 ? -36.917 354.711 -126.585 1.00 9.31 90 ASN A CA 1
ATOM 1385 C C . ASN A 1 90 ? -37.791 354.738 -127.823 1.00 10.81 90 ASN A C 1
ATOM 1386 O O . ASN A 1 90 ? -39.002 354.884 -127.725 1.00 12.55 90 ASN A O 1
ATOM 1397 N N . SER A 1 91 ? -37.174 354.594 -128.987 0.95 10.41 91 SER A N 1
ATOM 1398 C CA A SER A 1 91 ? -37.891 354.701 -130.255 0.45 13.92 91 SER A CA 1
ATOM 1399 C CA B SER A 1 91 ? -37.888 354.712 -130.252 0.55 13.40 91 SER A CA 1
ATOM 1400 C C . SER A 1 91 ? -38.307 353.349 -130.826 1.00 12.74 91 SER A C 1
ATOM 1401 O O . SER A 1 91 ? -39.087 353.286 -131.770 0.81 17.67 91 SER A O 1
ATOM 1416 N N . TRP A 1 92 ? -37.796 352.264 -130.255 1.00 9.92 92 TRP A N 1
ATOM 1417 C CA . TRP A 1 92 ? -37.960 350.945 -130.872 1.00 9.60 92 TRP A CA 1
ATOM 1418 C C . TRP A 1 92 ? -39.230 350.248 -130.393 1.00 9.72 92 TRP A C 1
ATOM 1419 O O . TRP A 1 92 ? -39.403 350.007 -129.203 1.00 10.16 92 TRP A O 1
ATOM 1440 N N . THR A 1 93 ? -40.126 349.915 -131.315 1.00 11.29 93 THR A N 1
ATOM 1441 C CA . THR A 1 93 ? -41.408 349.321 -130.927 1.00 11.61 93 THR A CA 1
ATOM 1442 C C . THR A 1 93 ? -41.357 347.796 -130.763 1.00 11.13 93 THR A C 1
ATOM 1443 O O . THR A 1 93 ? -42.204 347.215 -130.090 1.00 14.50 93 THR A O 1
ATOM 1454 N N . GLY A 1 94 ? -40.373 347.146 -131.373 1.00 11.31 94 GLY A N 1
ATOM 1455 C CA . GLY A 1 94 ? -40.265 345.701 -131.289 1.00 10.63 94 GLY A CA 1
ATOM 1456 C C . GLY A 1 94 ? -41.118 344.997 -132.318 1.00 9.73 94 GLY A C 1
ATOM 1457 O O . GLY A 1 94 ? -41.745 343.984 -132.031 1.00 9.69 94 GLY A O 1
ATOM 1461 N N . GLU A 1 95 ? -41.131 345.524 -133.534 1.00 10.44 95 GLU A N 1
ATOM 1462 C CA . GLU A 1 95 ? -41.850 344.852 -134.617 1.00 11.97 95 GLU A CA 1
ATOM 1463 C C . GLU A 1 95 ? -41.003 343.774 -135.287 1.00 9.81 95 GLU A C 1
ATOM 1464 O O . GLU A 1 95 ? -39.780 343.739 -135.138 1.00 11.46 95 GLU A O 1
ATOM 1476 N N . GLY A 1 96 ? -41.670 342.860 -135.975 1.00 9.51 96 GLY A N 1
ATOM 1477 C CA . GLY A 1 96 ? -40.983 341.745 -136.593 1.00 10.04 96 GLY A CA 1
ATOM 1478 C C . GLY A 1 96 ? -40.750 340.587 -135.638 1.00 8.12 96 GLY A C 1
ATOM 1479 O O . GLY A 1 96 ? -41.187 340.610 -134.481 1.00 7.52 96 GLY A O 1
ATOM 1483 N N . ALA A 1 97 ? -40.057 339.568 -136.132 1.00 8.29 97 ALA A N 1
ATOM 1484 C CA . ALA A 1 97 ? -39.883 338.327 -135.394 1.00 8.82 97 ALA A CA 1
ATOM 1485 C C . ALA A 1 97 ? -38.662 338.450 -134.499 1.00 9.01 97 ALA A C 1
ATOM 1486 O O . ALA A 1 97 ? -37.589 337.938 -134.808 1.00 10.46 97 ALA A O 1
ATOM 1493 N N . VAL A 1 98 ? -38.843 339.150 -133.385 1.00 7.96 98 VAL A N 1
ATOM 1494 C CA . VAL A 1 98 ? -37.752 339.535 -132.506 1.00 8.14 98 VAL A CA 1
ATOM 1495 C C . VAL A 1 98 ? -37.918 339.059 -131.065 1.00 7.92 98 VAL A C 1
ATOM 1496 O O . VAL A 1 98 ? -36.991 339.174 -130.271 1.00 8.61 98 VAL A O 1
ATOM 1509 N N . TRP A 1 99 ? -39.091 338.542 -130.719 1.00 6.59 99 TRP A N 1
ATOM 1510 C CA . TRP A 1 99 ? -39.397 338.199 -129.334 1.00 6.69 99 TRP A CA 1
ATOM 1511 C C . TRP A 1 99 ? -39.112 336.727 -129.069 1.00 7.21 99 TRP A C 1
ATOM 1512 O O . TRP A 1 99 ? -39.618 335.869 -129.790 1.00 9.04 99 TRP A O 1
ATOM 1533 N N . PHE A 1 100 ? -38.340 336.443 -128.023 1.00 7.00 100 PHE A N 1
ATOM 1534 C CA . PHE A 1 100 ? -38.153 335.062 -127.593 1.00 7.08 100 PHE A CA 1
ATOM 1535 C C . PHE A 1 100 ? -38.635 334.918 -126.163 1.00 6.66 100 PHE A C 1
ATOM 1536 O O . PHE A 1 100 ? -38.516 335.833 -125.345 1.00 7.17 100 PHE A O 1
ATOM 1553 N N . LYS A 1 101 ? -39.220 333.758 -125.893 1.00 7.26 101 LYS A N 1
ATOM 1554 C CA . LYS A 1 101 ? -39.809 333.465 -124.605 1.00 7.00 101 LYS A CA 1
ATOM 1555 C C . LYS A 1 101 ? -38.737 333.014 -123.639 1.00 8.17 101 LYS A C 1
ATOM 1556 O O . LYS A 1 101 ? -37.936 332.142 -123.968 1.00 9.29 101 LYS A O 1
ATOM 1575 N N . ILE A 1 102 ? -38.735 333.591 -122.441 1.00 7.58 102 ILE A N 1
ATOM 1576 C CA . ILE A 1 102 ? -37.806 333.172 -121.398 1.00 7.83 102 ILE A CA 1
ATOM 1577 C C . ILE A 1 102 ? -38.482 332.503 -120.201 1.00 8.20 102 ILE A C 1
ATOM 1578 O O . ILE A 1 102 ? -37.794 331.969 -119.338 1.00 8.94 102 ILE A O 1
ATOM 1594 N N . TYR A 1 103 ? -39.808 332.498 -120.161 1.00 8.17 103 TYR A N 1
ATOM 1595 C CA . TYR A 1 103 ? -40.542 331.833 -119.098 1.00 8.04 103 TYR A CA 1
ATOM 1596 C C . TYR A 1 103 ? -41.981 331.637 -119.533 1.00 7.16 103 TYR A C 1
ATOM 1597 O O . TYR A 1 103 ? -42.582 332.544 -120.110 1.00 7.29 103 TYR A O 1
ATOM 1615 N N . HIS A 1 104 ? -42.546 330.479 -119.215 1.00 8.20 104 HIS A N 1
ATOM 1616 C CA . HIS A 1 104 ? -43.991 330.342 -119.185 1.00 7.41 104 HIS A CA 1
ATOM 1617 C C . HIS A 1 104 ? -44.420 329.437 -118.047 1.00 8.43 104 HIS A C 1
ATOM 1618 O O . HIS A 1 104 ? -43.696 328.530 -117.636 1.00 9.87 104 HIS A O 1
ATOM 1633 N N . GLU A 1 105 ? -45.611 329.715 -117.541 1.00 8.17 105 GLU A N 1
ATOM 1634 C CA . GLU A 1 105 ? -46.145 329.025 -116.377 1.00 7.89 105 GLU A CA 1
ATOM 1635 C C . GLU A 1 105 ? -46.972 327.811 -116.770 1.00 8.07 105 GLU A C 1
ATOM 1636 O O . GLU A 1 105 ? -47.850 327.900 -117.623 1.00 8.81 105 GLU A O 1
ATOM 1648 N N . GLN A 1 106 ? -46.696 326.680 -116.128 1.00 8.69 106 GLN A N 1
ATOM 1649 C CA . GLN A 1 106 ? -47.560 325.510 -116.195 1.00 10.65 106 GLN A CA 1
ATOM 1650 C C . GLN A 1 106 ? -48.396 325.420 -114.929 1.00 10.53 106 GLN A C 1
ATOM 1651 O O . GLN A 1 106 ? -47.879 325.630 -113.837 1.00 10.91 106 GLN A O 1
ATOM 1665 N N . PRO A 1 107 ? -49.683 325.075 -115.059 1.00 10.18 107 PRO A N 1
ATOM 1666 C CA . PRO A 1 107 ? -50.502 324.852 -113.870 1.00 11.22 107 PRO A CA 1
ATOM 1667 C C . PRO A 1 107 ? -50.175 323.525 -113.217 1.00 12.06 107 PRO A C 1
ATOM 1668 O O . PRO A 1 107 ? -49.534 322.669 -113.827 1.00 13.62 107 PRO A O 1
ATOM 1679 N N . THR A 1 108 ? -50.620 323.376 -111.981 1.00 13.01 108 THR A N 1
ATOM 1680 C CA . THR A 1 108 ? -50.677 322.087 -111.337 1.00 13.61 108 THR A CA 1
ATOM 1681 C C . THR A 1 108 ? -51.999 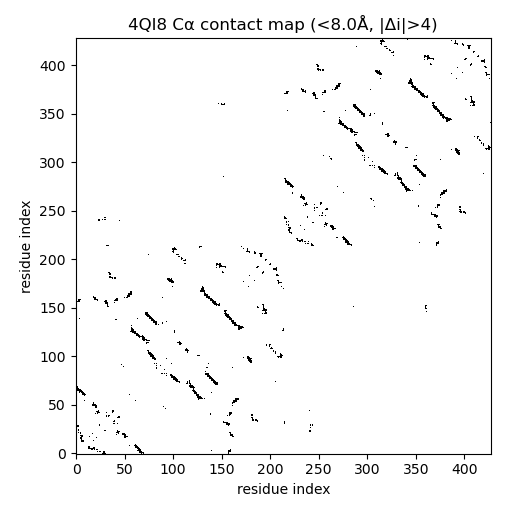321.433 -111.726 1.00 13.61 108 THR A C 1
ATOM 1682 O O . THR A 1 108 ? -53.053 322.080 -111.729 1.00 15.23 108 THR A O 1
ATOM 1693 N N . PHE A 1 109 ? -51.927 320.154 -112.080 1.00 16.51 109 PHE A N 1
ATOM 1694 C CA . PHE A 1 109 ? -53.077 319.419 -112.575 1.00 16.96 109 PHE A CA 1
ATOM 1695 C C . PHE A 1 109 ? -53.695 318.598 -111.471 1.00 19.41 109 PHE A C 1
ATOM 1696 O O . PHE A 1 109 ? -53.094 317.653 -110.967 1.00 23.31 109 PHE A O 1
ATOM 1713 N N . GLY A 1 110 ? -54.906 318.973 -111.091 1.00 18.66 110 GLY A N 1
ATOM 1714 C CA . GLY A 1 110 ? -55.659 318.239 -110.101 1.00 18.76 110 GLY A CA 1
ATOM 1715 C C . GLY A 1 110 ? -57.126 318.285 -110.460 1.00 17.69 110 GLY A C 1
ATOM 1716 O O . GLY A 1 110 ? -57.481 318.381 -111.641 1.00 20.17 110 GLY A O 1
ATOM 1720 N N . SER A 1 111 ? -57.981 318.243 -109.445 1.00 18.51 111 SER A N 1
ATOM 1721 C CA . SER A 1 111 ? -59.421 318.321 -109.657 1.00 19.56 111 SER A CA 1
ATOM 1722 C C . SER A 1 111 ? -59.773 319.605 -110.389 1.00 17.35 111 SER A C 1
ATOM 1723 O O . SER A 1 111 ? -60.738 319.645 -111.131 1.00 18.11 111 SER A O 1
ATOM 1731 N N . GLN A 1 112 ? -58.998 320.651 -110.143 1.00 16.10 112 GLN A N 1
ATOM 1732 C CA . GLN A 1 112 ? -59.004 321.856 -110.959 1.00 15.39 112 GLN A CA 1
ATOM 1733 C C . GLN A 1 112 ? -57.564 322.181 -111.289 1.00 14.60 112 GLN A C 1
ATOM 1734 O O . GLN A 1 112 ? -56.650 321.587 -110.720 1.00 16.21 112 GLN A O 1
ATOM 1748 N N . LEU A 1 113 ? -57.360 323.099 -112.224 1.00 12.72 113 LEU A N 1
ATOM 1749 C CA . LEU A 1 113 ? -56.036 323.636 -112.468 1.00 12.02 113 LEU A CA 1
ATOM 1750 C C . LEU A 1 113 ? -55.755 324.686 -111.403 1.00 12.01 113 LEU A C 1
ATOM 1751 O O . LEU A 1 113 ? -56.598 325.532 -111.132 1.00 12.70 113 LEU A O 1
ATOM 1767 N N . THR A 1 114 ? -54.598 324.607 -110.773 0.95 11.97 114 THR A N 1
ATOM 1768 C CA A THR A 1 114 ? -54.176 325.669 -109.864 0.77 10.83 114 THR A CA 1
ATOM 1769 C CA B THR A 1 114 ? -54.175 325.659 -109.854 0.23 11.73 114 THR A CA 1
ATOM 1770 C C . THR A 1 114 ? -52.914 326.317 -110.406 0.96 11.46 114 THR A C 1
ATOM 1771 O O . THR A 1 114 ? -52.048 325.661 -111.000 1.00 13.27 114 THR A O 1
ATOM 1792 N N . TRP A 1 115 ? -52.846 327.621 -110.228 1.00 10.02 115 TRP A N 1
ATOM 1793 C CA . TRP A 1 115 ? -51.812 328.441 -110.829 1.00 9.25 115 TRP A CA 1
ATOM 1794 C C . TRP A 1 115 ? -51.019 329.132 -109.737 1.00 9.53 115 TRP A C 1
ATOM 1795 O O . TRP A 1 115 ? -51.590 329.820 -108.889 1.00 9.66 115 TRP A O 1
ATOM 1816 N N . SER A 1 116 ? -49.701 328.966 -109.762 1.00 9.48 116 SER A N 1
ATOM 1817 C CA . SER A 1 116 ? -48.843 329.613 -108.783 1.00 9.79 116 SER A CA 1
ATOM 1818 C C . SER A 1 116 ? -48.895 331.128 -108.895 1.00 8.86 116 SER A C 1
ATOM 1819 O O . SER A 1 116 ? -48.543 331.810 -107.942 1.00 10.53 116 SER A O 1
ATOM 1827 N N . SER A 1 117 ? -49.336 331.662 -110.029 1.00 8.35 117 SER A N 1
ATOM 1828 C CA . SER A 1 117 ? -49.443 333.112 -110.159 1.00 7.42 117 SER A CA 1
ATOM 1829 C C . SER A 1 117 ? -50.598 333.680 -109.337 1.00 7.54 117 SER A C 1
ATOM 1830 O O . SER A 1 117 ? -50.645 334.892 -109.097 1.00 7.74 117 SER A O 1
ATOM 1838 N N . ASN A 1 118 ? -51.513 332.821 -108.880 1.00 8.23 118 ASN A N 1
ATOM 1839 C CA . ASN A 1 118 ? -52.660 333.283 -108.112 1.00 9.55 118 ASN A CA 1
ATOM 1840 C C . ASN A 1 118 ? -52.226 333.950 -106.822 1.00 8.70 118 ASN A C 1
ATOM 1841 O O . ASN A 1 118 ? -51.509 333.350 -106.007 1.00 9.82 118 ASN A O 1
ATOM 1852 N N . GLY A 1 119 ? -52.672 335.192 -106.646 1.00 8.67 119 GLY A N 1
ATOM 1853 C CA . GLY A 1 119 ? -52.402 335.948 -105.441 1.00 9.06 119 GLY A CA 1
ATOM 1854 C C . GLY A 1 119 ? -51.041 336.599 -105.402 1.00 8.23 119 GLY A C 1
ATOM 1855 O O . GLY A 1 119 ? -50.685 337.210 -104.393 1.00 9.56 119 GLY A O 1
ATOM 1859 N N . LYS A 1 120 ? -50.273 336.487 -106.479 1.00 8.87 120 LYS A N 1
ATOM 1860 C CA . LYS A 1 120 ? -48.942 337.086 -106.504 1.00 9.33 120 LYS A CA 1
ATOM 1861 C C . LYS A 1 120 ? -48.983 338.547 -106.929 1.00 9.49 120 LYS A C 1
ATOM 1862 O O . LYS A 1 120 ? -49.720 338.927 -107.847 1.00 10.56 120 LYS A O 1
ATOM 1881 N N . SER A 1 121 ? -48.175 339.357 -106.249 1.00 9.70 121 SER A N 1
ATOM 1882 C CA . SER A 1 121 ? -48.061 340.795 -106.507 1.00 11.17 121 SER A CA 1
ATOM 1883 C C . SER A 1 121 ? -46.812 341.134 -107.315 1.00 9.36 121 SER A C 1
ATOM 1884 O O . SER A 1 121 ? -46.618 342.277 -107.730 1.00 9.88 121 SER A O 1
ATOM 1892 N N . SER A 1 122 ? -45.939 340.152 -107.495 1.00 9.07 122 SER A N 1
ATOM 1893 C CA . SER A 1 122 ? -44.734 340.347 -108.272 1.00 9.20 122 SER A CA 1
ATOM 1894 C C . SER A 1 122 ? -44.181 338.977 -108.654 1.00 9.24 122 SER A C 1
ATOM 1895 O O . SER A 1 122 ? -44.557 337.953 -108.070 1.00 9.68 122 SER A O 1
ATOM 1903 N N . PHE A 1 123 ? -43.282 338.979 -109.633 1.00 8.48 123 PHE A N 1
ATOM 1904 C CA . PHE A 1 123 ? -42.759 337.755 -110.225 1.00 9.02 123 PHE A CA 1
ATOM 1905 C C . PHE A 1 123 ? -41.264 337.866 -110.459 1.00 10.06 123 PHE A C 1
ATOM 1906 O O . PHE A 1 123 ? -40.804 338.847 -111.024 1.00 11.36 123 PHE A O 1
ATOM 1923 N N . PRO A 1 124 ? -40.501 336.854 -110.029 1.00 11.34 124 PRO A N 1
ATOM 1924 C CA . PRO A 1 124 ? -39.079 336.826 -110.347 1.00 13.41 124 PRO A CA 1
ATOM 1925 C C . PRO A 1 124 ? -38.888 336.407 -111.785 1.00 14.47 124 PRO A C 1
ATOM 1926 O O . PRO A 1 124 ? -39.475 335.419 -112.233 1.00 18.50 124 PRO A O 1
ATOM 1937 N N . VAL A 1 125 ? -38.083 337.171 -112.504 1.00 12.42 125 VAL A N 1
ATOM 1938 C CA . VAL A 1 125 ? -37.824 336.919 -113.909 1.00 13.40 125 VAL A CA 1
ATOM 1939 C C . VAL A 1 125 ? -36.338 336.676 -114.063 1.00 14.30 125 VAL A C 1
ATOM 1940 O O . VAL A 1 125 ? -35.529 337.574 -113.848 1.00 14.01 125 VAL A O 1
ATOM 1953 N N . LYS A 1 126 ? -35.977 335.446 -114.402 1.00 13.11 126 LYS A N 1
ATOM 1954 C CA . LYS A 1 126 ? -34.576 335.103 -114.579 1.00 14.50 126 LYS A CA 1
ATOM 1955 C C . LYS A 1 126 ? -34.117 335.438 -115.995 1.00 14.13 126 LYS A C 1
ATOM 1956 O O . LYS A 1 126 ? -34.628 334.901 -116.982 1.00 14.50 126 LYS A O 1
ATOM 1975 N N A ILE A 1 127 ? -33.156 336.346 -116.082 0.91 12.80 127 ILE A N 1
ATOM 1976 N N B ILE A 1 127 ? -33.154 336.349 -116.079 0.09 13.96 127 ILE A N 1
ATOM 1977 C CA A ILE A 1 127 ? -32.593 336.765 -117.357 0.91 13.05 127 ILE A CA 1
ATOM 1978 C CA B ILE A 1 127 ? -32.579 336.743 -117.354 0.09 14.10 127 ILE A CA 1
ATOM 1979 C C A ILE A 1 127 ? -31.490 335.777 -117.755 0.91 13.91 127 ILE A C 1
ATOM 1980 C C B ILE A 1 127 ? -31.499 335.736 -117.735 0.09 13.91 127 ILE A C 1
ATOM 1981 O O A ILE A 1 127 ? -30.553 335.566 -116.988 0.91 14.18 127 ILE A O 1
ATOM 1982 O O B ILE A 1 127 ? -30.594 335.471 -116.942 0.09 14.39 127 ILE A O 1
ATOM 2013 N N . PRO A 1 128 ? -31.593 335.157 -118.943 1.00 13.50 128 PRO A N 1
ATOM 2014 C CA . PRO A 1 128 ? -30.565 334.189 -119.354 1.00 14.09 128 PRO A CA 1
ATOM 2015 C C . PRO A 1 128 ? -29.149 334.758 -119.323 1.00 14.07 128 PRO A C 1
ATOM 2016 O O . PRO A 1 128 ? -28.932 335.911 -119.680 1.00 14.28 128 PRO A O 1
ATOM 2027 N N . SER A 1 129 ? -28.190 333.941 -118.895 1.00 14.84 129 SER A N 1
ATOM 2028 C CA . SER A 1 129 ? -26.807 334.390 -118.759 1.00 15.40 129 SER A CA 1
ATOM 2029 C C . SER A 1 129 ? -26.124 334.575 -120.102 1.00 14.77 129 SER A C 1
ATOM 2030 O O . SER A 1 129 ? -25.173 335.353 -120.226 1.00 17.09 129 SER A O 1
ATOM 2038 N N . CYS A 1 130 ? -26.595 333.841 -121.101 1.00 14.23 130 CYS A N 1
ATOM 2039 C CA . CYS A 1 130 ? -25.819 333.648 -122.316 1.00 14.89 130 CYS A CA 1
ATOM 2040 C C . CYS A 1 130 ? -26.170 334.602 -123.451 1.00 14.73 130 CYS A C 1
ATOM 2041 O O . CYS A 1 130 ? -25.480 334.619 -124.471 1.00 16.15 130 CYS A O 1
ATOM 2048 N N . ILE A 1 131 ? -27.229 335.390 -123.292 1.00 14.72 131 ILE A N 1
ATOM 2049 C CA . ILE A 1 131 ? -27.665 336.249 -124.381 1.00 13.92 131 ILE A CA 1
ATOM 2050 C C . ILE A 1 131 ? -26.754 337.471 -124.513 1.00 13.56 131 ILE A C 1
ATOM 2051 O O . ILE A 1 131 ? -26.034 337.836 -123.584 1.00 14.71 131 ILE A O 1
ATOM 2067 N N . LYS A 1 132 ? -26.780 338.090 -125.686 1.00 13.19 132 LYS A N 1
ATOM 2068 C CA . LYS A 1 132 ? -25.885 339.199 -125.994 1.00 14.62 132 LYS A CA 1
ATOM 2069 C C . LYS A 1 132 ? -26.271 340.463 -125.228 1.00 12.59 132 LYS A C 1
ATOM 2070 O O . LYS A 1 132 ? -27.439 340.823 -125.170 1.00 13.17 132 LYS A O 1
ATOM 2089 N N . SER A 1 133 ? -25.287 341.146 -124.658 1.00 13.10 133 SER A N 1
ATOM 2090 C CA . SER A 1 133 ? -25.537 342.420 -123.998 1.00 13.31 133 SER A CA 1
ATOM 2091 C C . SER A 1 133 ? -26.165 343.386 -124.987 1.00 12.60 133 SER A C 1
ATOM 2092 O O . SER A 1 133 ? -25.941 343.300 -126.193 1.00 14.51 133 SER A O 1
ATOM 2100 N N . GLY A 1 134 ? -26.976 344.295 -124.470 1.00 12.28 134 GLY A N 1
ATOM 2101 C CA . GLY A 1 134 ? -27.582 345.323 -125.286 1.00 12.00 134 GLY A CA 1
ATOM 2102 C C . GLY A 1 134 ? -28.833 345.849 -124.623 1.00 10.71 134 GLY A C 1
ATOM 2103 O O . GLY A 1 134 ? -29.139 345.492 -123.492 1.00 10.91 134 GLY A O 1
ATOM 2107 N N . SER A 1 135 ? -29.550 346.709 -125.327 1.00 10.63 135 SER A N 1
ATOM 2108 C CA . SER A 1 135 ? -30.849 347.167 -124.853 1.00 9.62 135 SER A CA 1
ATOM 2109 C C . SER A 1 135 ? -31.918 346.165 -125.249 1.00 8.48 135 SER A C 1
ATOM 2110 O O . SER A 1 135 ? -31.861 345.605 -126.342 1.00 10.05 135 SER A O 1
ATOM 2118 N N . TYR A 1 136 ? -32.888 345.966 -124.361 1.00 8.68 136 TYR A N 1
ATOM 2119 C CA . TYR A 1 136 ? -33.940 344.975 -124.556 1.00 7.65 136 TYR A CA 1
ATOM 2120 C C . TYR A 1 136 ? -35.287 345.492 -124.076 1.00 7.10 136 TYR A C 1
ATOM 2121 O O . TYR A 1 136 ? -35.360 346.278 -123.121 1.00 7.56 136 TYR A O 1
ATOM 2139 N N . LEU A 1 137 ? -36.353 345.004 -124.710 1.00 6.71 137 LEU A N 1
ATOM 2140 C CA . LEU A 1 137 ? -37.673 345.057 -124.120 1.00 6.00 137 LEU A CA 1
ATOM 2141 C C . LEU A 1 137 ? -37.958 343.734 -123.428 1.00 6.53 137 LEU A C 1
ATOM 2142 O O . LEU A 1 137 ? -37.641 342.663 -123.964 1.00 6.68 137 LEU A O 1
ATOM 2158 N N . LEU A 1 138 ? -38.582 343.826 -122.252 1.00 5.93 138 LEU A N 1
ATOM 2159 C CA . LEU A 1 138 ? -39.069 342.671 -121.513 1.00 6.02 138 LEU A CA 1
ATOM 2160 C C . LEU A 1 138 ? -40.581 342.767 -121.455 1.00 5.76 138 LEU A C 1
ATOM 2161 O O . LEU A 1 138 ? -41.123 343.675 -120.827 1.00 5.94 138 LEU A O 1
ATOM 2177 N N . ARG A 1 139 ? -41.248 341.864 -122.165 1.00 5.62 139 ARG A N 1
ATOM 2178 C CA . ARG A 1 139 ? -42.701 341.826 -122.223 1.00 5.58 139 ARG A CA 1
ATOM 2179 C C . ARG A 1 139 ? -43.228 340.880 -121.153 1.00 6.39 139 ARG A C 1
ATOM 2180 O O . ARG A 1 139 ? -42.839 339.714 -121.099 1.00 6.55 139 ARG A O 1
ATOM 2201 N N . ALA A 1 140 ? -44.134 341.401 -120.325 1.00 5.80 140 ALA A N 1
ATOM 2202 C CA . ALA A 1 140 ? -44.859 340.640 -119.314 1.00 5.86 140 ALA A CA 1
ATOM 2203 C C . ALA A 1 140 ? -46.269 340.410 -119.807 1.00 5.57 140 ALA A C 1
ATOM 2204 O O . ALA A 1 140 ? -46.904 341.342 -120.296 1.00 5.57 140 ALA A O 1
ATOM 2211 N N . GLU A 1 141 ? -46.770 339.190 -119.645 1.00 5.75 141 GLU A N 1
ATOM 2212 C CA . GLU A 1 141 ? -48.183 338.944 -119.847 1.00 5.36 141 GLU A CA 1
ATOM 2213 C C . GLU A 1 141 ? -48.717 337.953 -118.838 1.00 5.08 141 GLU A C 1
ATOM 2214 O O . GLU A 1 141 ? -48.048 336.987 -118.467 1.00 6.08 141 GLU A O 1
ATOM 2226 N N . HIS A 1 142 ? -49.940 338.223 -118.407 1.00 5.14 142 HIS A N 1
ATOM 2227 C CA . HIS A 1 142 ? -50.751 337.236 -117.745 1.00 5.15 142 HIS A CA 1
ATOM 2228 C C . HIS A 1 142 ? -51.941 336.949 -118.649 1.00 5.19 142 HIS A C 1
ATOM 2229 O O . HIS A 1 142 ? -52.563 337.881 -119.171 1.00 5.82 142 HIS A O 1
ATOM 2244 N N . ILE A 1 143 ? -52.271 335.670 -118.812 1.00 5.18 143 ILE A N 1
ATOM 2245 C CA . ILE A 1 143 ? -53.401 335.281 -119.649 1.00 5.52 143 ILE A CA 1
ATOM 2246 C C . ILE A 1 143 ? -54.495 334.716 -118.756 1.00 5.57 143 ILE A C 1
ATOM 2247 O O . ILE A 1 143 ? -54.380 333.601 -118.251 1.00 6.79 143 ILE A O 1
ATOM 2263 N N . GLY A 1 144 ? -55.552 335.495 -118.536 1.00 5.68 144 GLY A N 1
ATOM 2264 C CA . GLY A 1 144 ? -56.671 335.057 -117.722 1.00 5.75 144 GLY A CA 1
ATOM 2265 C C . GLY A 1 144 ? -57.602 334.187 -118.536 1.00 5.23 144 GLY A C 1
ATOM 2266 O O . GLY A 1 144 ? -58.150 334.634 -119.548 1.00 5.85 144 GLY A O 1
ATOM 2270 N N . LEU A 1 145 ? -57.787 332.950 -118.079 1.00 5.42 145 LEU A N 1
ATOM 2271 C CA . LEU A 1 145 ? -58.469 331.915 -118.858 1.00 5.96 145 LEU A CA 1
ATOM 2272 C C . LEU A 1 145 ? -59.830 331.477 -118.312 1.00 6.33 145 LEU A C 1
ATOM 2273 O O . LEU A 1 145 ? -60.408 330.509 -118.789 1.00 6.92 145 LEU A O 1
ATOM 2289 N N . HIS A 1 146 ? -60.335 332.169 -117.299 1.00 6.32 146 HIS A N 1
ATOM 2290 C CA . HIS A 1 146 ? -61.553 331.731 -116.626 1.00 6.79 146 HIS A CA 1
ATOM 2291 C C . HIS A 1 146 ? -62.776 331.600 -117.537 1.00 7.06 146 HIS A C 1
ATOM 2292 O O . HIS A 1 146 ? -63.644 330.778 -117.237 1.00 7.98 146 HIS A O 1
ATOM 2307 N N . VAL A 1 147 ? -62.871 332.407 -118.602 1.00 6.21 147 VAL A N 1
ATOM 2308 C CA . VAL A 1 147 ? -64.000 332.338 -119.529 1.00 6.95 147 VAL A CA 1
ATOM 2309 C C . VAL A 1 147 ? -63.545 332.085 -120.971 1.00 6.30 147 VAL A C 1
ATOM 2310 O O . VAL A 1 147 ? -64.283 332.343 -121.927 1.00 6.76 147 VAL A O 1
ATOM 2323 N N . ALA A 1 148 ? -62.366 331.491 -121.121 1.00 5.84 148 ALA A N 1
ATOM 2324 C CA . ALA A 1 148 ? -61.685 331.414 -122.409 1.00 6.68 148 ALA A CA 1
ATOM 2325 C C . ALA A 1 148 ? -62.186 330.335 -123.369 1.00 6.41 148 ALA A C 1
ATOM 2326 O O . ALA A 1 148 ? -61.589 330.131 -124.412 1.00 6.69 148 ALA A O 1
ATOM 2333 N N . GLN A 1 149 ? -63.293 329.678 -123.052 1.00 6.86 149 GLN A N 1
ATOM 2334 C CA . GLN A 1 149 ? -63.808 328.653 -123.952 1.00 7.67 149 GLN A CA 1
ATOM 2335 C C . GLN A 1 149 ? -64.424 329.238 -125.224 1.00 7.73 149 GLN A C 1
ATOM 2336 O O . GLN A 1 149 ? -64.688 328.504 -126.174 1.00 9.32 149 GLN A O 1
ATOM 2350 N N . SER A 1 150 ? -64.660 330.550 -125.227 1.00 7.81 150 SER A N 1
ATOM 2351 C CA . SER A 1 150 ? -65.181 331.251 -126.392 1.00 8.63 150 SER A CA 1
ATOM 2352 C C . SER A 1 150 ? -64.078 332.028 -127.083 1.00 7.45 150 SER A C 1
ATOM 2353 O O . SER A 1 150 ? -63.192 332.563 -126.434 1.00 6.92 150 SER A O 1
ATOM 2361 N N . SER A 1 151 ? -64.144 332.111 -128.405 1.00 7.79 151 SER A N 1
ATOM 2362 C CA . SER A 1 151 ? -63.161 332.887 -129.140 1.00 7.98 151 SER A CA 1
ATOM 2363 C C . SER A 1 151 ? -63.196 334.342 -128.699 1.00 6.54 151 SER A C 1
ATOM 2364 O O . SER A 1 151 ? -64.276 334.943 -128.554 1.00 6.73 151 SER A O 1
ATOM 2372 N N . GLY A 1 152 ? -62.010 334.904 -128.497 1.00 5.46 152 GLY A N 1
ATOM 2373 C CA . GLY A 1 152 ? -61.876 336.289 -128.098 1.00 6.03 152 GLY A CA 1
ATOM 2374 C C . GLY A 1 152 ? -62.175 336.553 -126.635 1.00 5.68 152 GLY A C 1
ATOM 2375 O O . GLY A 1 152 ? -62.310 337.715 -126.259 1.00 6.40 152 GLY A O 1
ATOM 2379 N N . ALA A 1 153 ? -62.217 335.501 -125.809 1.00 5.36 153 ALA A N 1
ATOM 2380 C CA . ALA A 1 153 ? -62.566 335.644 -124.396 1.00 6.14 153 ALA A CA 1
ATOM 2381 C C . ALA A 1 153 ? -61.385 335.551 -123.428 1.00 5.40 153 ALA A C 1
ATOM 2382 O O . ALA A 1 153 ? -61.530 335.902 -122.263 1.00 5.61 153 ALA A O 1
ATOM 2389 N N . ALA A 1 154 ? -60.230 335.069 -123.885 1.00 5.52 154 ALA A N 1
ATOM 2390 C CA . ALA A 1 154 ? -59.021 335.100 -123.066 1.00 5.69 154 ALA A CA 1
ATOM 2391 C C . ALA A 1 154 ? -58.646 336.552 -122.794 1.00 5.27 154 ALA A C 1
ATOM 2392 O O . ALA A 1 154 ? -58.757 337.406 -123.664 1.00 6.38 154 ALA A O 1
ATOM 2399 N N . GLN A 1 155 ? -58.172 336.814 -121.584 1.00 5.23 155 GLN A N 1
ATOM 2400 C CA . GLN A 1 155 ? -57.887 338.176 -121.131 1.00 5.12 155 GLN A CA 1
ATOM 2401 C C . GLN A 1 155 ? -56.386 338.357 -120.935 1.00 5.15 155 GLN A C 1
ATOM 2402 O O . GLN A 1 155 ? -55.800 337.811 -119.999 1.00 6.25 155 GLN A O 1
ATOM 2416 N N . PHE A 1 156 ? -55.760 339.136 -121.810 1.00 4.69 156 PHE A N 1
ATOM 2417 C CA . PHE A 1 156 ? -54.317 339.367 -121.736 1.00 5.05 156 PHE A CA 1
ATOM 2418 C C . PHE A 1 156 ? -54.017 340.676 -121.000 1.00 4.82 156 PHE A C 1
ATOM 2419 O O . PHE A 1 156 ? -54.492 341.749 -121.391 1.00 5.44 156 PHE A O 1
ATOM 2436 N N . TYR A 1 157 ? -53.214 340.576 -119.944 1.00 4.73 157 TYR A N 1
ATOM 2437 C CA . TYR A 1 157 ? -52.788 341.726 -119.143 1.00 4.99 157 TYR A CA 1
ATOM 2438 C C . TYR A 1 157 ? -51.284 341.873 -119.386 1.00 4.58 157 TYR A C 1
ATOM 2439 O O . TYR A 1 157 ? -50.518 340.983 -119.047 1.00 5.57 157 TYR A O 1
ATOM 2457 N N . ILE A 1 158 ? -50.881 342.975 -120.018 1.00 4.53 158 ILE A N 1
ATOM 2458 C CA . ILE A 1 158 ? -49.572 343.103 -120.663 1.00 4.43 158 ILE A CA 1
ATOM 2459 C C . ILE A 1 158 ? -48.884 344.412 -120.300 1.00 4.83 158 ILE A C 1
ATOM 2460 O O . ILE A 1 158 ? -49.552 345.446 -120.178 1.00 4.94 158 ILE A O 1
ATOM 2476 N N . SER A 1 159 ? -47.555 344.380 -120.196 1.00 4.79 159 SER A N 1
ATOM 2477 C CA . SER A 1 159 ? -46.762 345.599 -120.341 1.00 4.99 159 SER A CA 1
ATOM 2478 C C . SER A 1 159 ? -45.370 345.220 -120.820 1.00 4.72 159 SER A C 1
ATOM 2479 O O . SER A 1 159 ? -45.016 344.043 -120.870 1.00 5.34 159 SER A O 1
ATOM 2487 N N . CYS A 1 160 ? -44.572 346.245 -121.132 1.00 4.92 160 CYS A N 1
ATOM 2488 C CA . CYS A 1 160 ? -43.187 346.062 -121.547 1.00 5.09 160 CYS A CA 1
ATOM 2489 C C . CYS A 1 160 ? -42.244 347.018 -120.840 1.00 5.18 160 CYS A C 1
ATOM 2490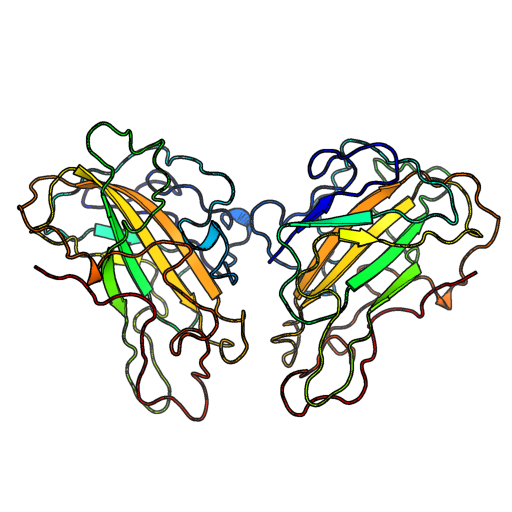 O O . CYS A 1 160 ? -42.473 348.221 -120.815 1.00 5.83 160 CYS A O 1
ATOM 2497 N N . ALA A 1 161 ? -41.164 346.450 -120.311 1.00 5.67 161 ALA A N 1
ATOM 2498 C CA . ALA A 1 161 ? -40.108 347.197 -119.642 1.00 6.07 161 ALA A CA 1
ATOM 2499 C C . ALA A 1 161 ? -38.911 347.430 -120.551 1.00 5.31 161 ALA A C 1
ATOM 2500 O O . ALA A 1 161 ? -38.608 346.612 -121.417 1.00 6.98 161 ALA A O 1
ATOM 2507 N N . GLN A 1 162 ? -38.244 348.560 -120.342 1.00 6.07 162 GLN A N 1
ATOM 2508 C CA . GLN A 1 162 ? -37.002 348.880 -121.028 1.00 6.48 162 GLN A CA 1
ATOM 2509 C C . GLN A 1 162 ? -35.822 348.525 -120.145 1.00 7.04 162 GLN A C 1
ATOM 2510 O O . GLN A 1 162 ? -35.702 349.035 -119.026 1.00 7.40 162 GLN A O 1
ATOM 2524 N N . LEU A 1 163 ? -34.960 347.651 -120.662 1.00 6.81 163 LEU A N 1
ATOM 2525 C CA . LEU A 1 163 ? -33.764 347.176 -119.959 1.00 7.13 163 LEU A CA 1
ATOM 2526 C C . LEU A 1 163 ? -32.498 347.453 -120.747 1.00 8.55 163 LEU A C 1
ATOM 2527 O O . LEU A 1 163 ? -32.501 347.486 -121.978 1.00 8.48 163 LEU A O 1
ATOM 2543 N N . SER A 1 164 ? -31.406 347.626 -120.016 1.00 8.54 164 SER A N 1
ATOM 2544 C CA . SER A 1 164 ? -30.060 347.558 -120.569 1.00 9.97 164 SER A CA 1
ATOM 2545 C C . SER A 1 164 ? -29.388 346.352 -119.923 1.00 10.78 164 SER A C 1
ATOM 2546 O O . SER A 1 164 ? -29.074 346.381 -118.737 1.00 11.09 164 SER A O 1
ATOM 2554 N N . ILE A 1 165 ? -29.220 345.281 -120.697 1.00 10.68 165 ILE A N 1
ATOM 2555 C CA . ILE A 1 165 ? -28.686 344.031 -120.173 1.00 11.08 165 ILE A CA 1
ATOM 2556 C C . ILE A 1 165 ? -27.180 344.023 -120.397 1.00 12.73 165 ILE A C 1
ATOM 2557 O O . ILE A 1 165 ? -26.706 344.212 -121.517 1.00 13.71 165 ILE A O 1
ATOM 2573 N N . THR A 1 166 ? -26.437 343.835 -119.313 1.00 12.87 166 THR A N 1
ATOM 2574 C CA . THR A 1 166 ? -24.983 343.887 -119.345 1.00 14.87 166 THR A CA 1
ATOM 2575 C C . THR A 1 166 ? -24.371 342.521 -119.069 1.00 14.57 166 THR A C 1
ATOM 2576 O O . THR A 1 166 ? -25.033 341.613 -118.573 1.00 16.00 166 THR A O 1
ATOM 2587 N N . GLY A 1 167 ? -23.088 342.386 -119.394 1.00 15.46 167 GLY A N 1
ATOM 2588 C CA . GLY A 1 167 ? -22.334 341.182 -119.090 1.00 18.04 167 GLY A CA 1
ATOM 2589 C C . GLY A 1 167 ? -22.854 339.941 -119.781 1.00 18.86 167 GLY A C 1
ATOM 2590 O O . GLY A 1 167 ? -22.933 338.872 -119.177 1.00 23.89 167 GLY A O 1
ATOM 2594 N N . GLY A 1 168 ? -23.188 340.068 -121.055 1.00 19.14 168 GLY A N 1
ATOM 2595 C CA . GLY A 1 168 ? -23.848 338.981 -121.750 1.00 19.89 168 GLY A CA 1
ATOM 2596 C C . GLY A 1 168 ? -22.903 337.872 -122.156 1.00 20.15 168 GLY A C 1
ATOM 2597 O O . GLY A 1 168 ? -21.722 337.855 -121.787 1.00 21.73 168 GLY A O 1
ATOM 2601 N N . GLY A 1 169 ? -23.451 336.926 -122.910 1.00 19.96 169 GLY A N 1
ATOM 2602 C CA . GLY A 1 169 ? -22.682 335.870 -123.524 1.00 20.37 169 GLY A CA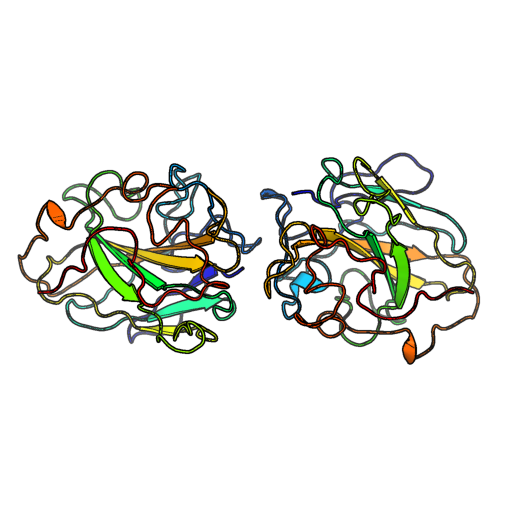 1
ATOM 2603 C C . GLY A 1 169 ? -22.767 336.056 -125.017 1.00 20.91 169 GLY A C 1
ATOM 2604 O O . GLY A 1 169 ? -22.870 337.188 -125.501 1.00 21.28 169 GLY A O 1
ATOM 2608 N N . SER A 1 170 ? -22.752 334.941 -125.741 1.00 21.37 170 SER A N 1
ATOM 2609 C CA . SER A 1 170 ? -22.737 334.963 -127.196 1.00 21.80 170 SER A CA 1
ATOM 2610 C C . SER A 1 170 ? -23.831 334.092 -127.817 1.00 22.50 170 SER A C 1
ATOM 2611 O O . SER A 1 170 ? -23.801 333.831 -129.020 1.00 25.23 170 SER A O 1
ATOM 2619 N N . THR A 1 171 ? -24.793 333.639 -127.016 1.00 16.94 171 THR A N 1
ATOM 2620 C CA . THR A 1 171 ? -25.842 332.770 -127.538 1.00 15.26 171 THR A CA 1
ATOM 2621 C C . THR A 1 171 ? -26.974 333.584 -128.163 1.00 16.66 171 THR A C 1
ATOM 2622 O O . THR A 1 171 ? -27.578 334.426 -127.506 1.00 18.14 171 THR A O 1
ATOM 2633 N N . GLU A 1 172 ? -27.247 333.321 -129.439 1.00 16.42 172 GLU A N 1
ATOM 2634 C CA . GLU A 1 172 ? -28.382 333.935 -130.127 1.00 17.97 172 GLU A CA 1
ATOM 2635 C C . GLU A 1 172 ? -29.541 332.948 -130.208 1.00 15.54 172 GLU A C 1
ATOM 2636 O O . GLU A 1 172 ? -29.383 331.863 -130.771 1.00 17.17 172 GLU A O 1
ATOM 2648 N N . PRO A 1 173 ? -30.712 333.312 -129.660 1.00 15.95 173 PRO A N 1
ATOM 2649 C CA . PRO A 1 173 ? -31.835 332.384 -129.795 1.00 15.37 173 PRO A CA 1
ATOM 2650 C C . PRO A 1 173 ? -32.146 332.100 -131.257 1.00 15.24 173 PRO A C 1
ATOM 2651 O O . PRO A 1 173 ? -32.140 333.016 -132.080 1.00 15.37 173 PRO A O 1
ATOM 2662 N N . GLY A 1 174 ? -32.393 330.835 -131.577 1.00 15.35 174 GLY A N 1
ATOM 2663 C CA . GLY A 1 174 ? -32.669 330.440 -132.948 1.00 18.26 174 GLY A CA 1
ATOM 2664 C C . GLY A 1 174 ? -33.936 331.039 -133.540 1.00 19.00 174 GLY A C 1
ATOM 2665 O O . GLY A 1 174 ? -34.813 331.534 -132.827 1.00 18.11 174 GLY A O 1
ATOM 2669 N N . ALA A 1 175 ? -34.034 330.986 -134.867 1.00 21.21 175 ALA A N 1
ATOM 2670 C CA . ALA A 1 175 ? -35.194 331.517 -135.578 1.00 20.46 175 ALA A CA 1
ATOM 2671 C C . ALA A 1 175 ? -36.483 330.898 -135.050 1.00 18.61 175 ALA A C 1
ATOM 2672 O O . ALA A 1 175 ? -37.516 331.573 -134.963 1.00 21.75 175 ALA A O 1
ATOM 2679 N N . ASN A 1 176 ? -36.417 329.624 -134.676 1.00 19.08 176 ASN A N 1
ATOM 2680 C CA . ASN A 1 176 ? -37.606 328.930 -134.174 1.00 21.31 176 ASN A CA 1
ATOM 2681 C C . ASN A 1 176 ? -38.067 329.473 -132.825 1.00 17.70 176 ASN A C 1
ATOM 2682 O O . ASN A 1 176 ? -39.215 329.240 -132.422 1.00 18.69 176 ASN A O 1
ATOM 2693 N N . TYR A 1 177 ? -37.184 330.188 -132.131 1.00 12.78 177 TYR A N 1
ATOM 2694 C CA . TYR A 1 177 ? -37.555 330.773 -130.850 1.00 10.58 177 TYR A CA 1
ATOM 2695 C C . TYR A 1 177 ? -38.204 332.134 -130.997 1.00 10.18 177 TYR A C 1
ATOM 2696 O O . TYR A 1 177 ? -38.965 332.539 -130.130 1.00 12.46 177 TYR A O 1
ATOM 2714 N N . LYS A 1 178 ? -37.885 332.848 -132.070 1.00 11.09 178 LYS A N 1
ATOM 2715 C CA . LYS A 1 178 ? -38.320 334.234 -132.196 1.00 10.93 178 LYS A CA 1
ATOM 2716 C C . LYS A 1 178 ? -39.632 334.386 -132.935 1.00 10.16 178 LYS A C 1
ATOM 2717 O O . LYS A 1 178 ? -39.826 333.800 -134.012 1.00 12.10 178 LYS A O 1
ATOM 2736 N N . VAL A 1 179 ? -40.509 335.207 -132.365 1.00 8.11 179 VAL A N 1
ATOM 2737 C CA . VAL A 1 179 ? -41.835 335.437 -132.902 1.00 8.15 179 VAL A CA 1
ATOM 2738 C C . VAL A 1 179 ? -42.164 336.927 -132.894 1.00 6.40 179 VAL A C 1
ATOM 2739 O O . VAL A 1 179 ? -41.447 337.739 -132.313 1.00 6.99 179 VAL A O 1
ATOM 2752 N N . SER A 1 180 ? -43.265 337.266 -133.551 0.90 6.45 180 SER A N 1
ATOM 2753 C CA A SER A 1 180 ? -43.735 338.641 -133.596 0.53 6.45 180 SER A CA 1
ATOM 2754 C CA B SER A 1 180 ? -43.764 338.633 -133.633 0.47 6.43 180 SER A CA 1
ATOM 2755 C C . SER A 1 180 ? -45.013 338.806 -132.779 0.91 5.54 180 SER A C 1
ATOM 2756 O O . SER A 1 180 ? -45.773 337.853 -132.575 0.85 5.36 180 SER A O 1
ATOM 2771 N N . PHE A 1 181 ? -45.237 340.035 -132.327 1.00 6.33 181 PHE A N 1
ATOM 2772 C CA . PHE A 1 181 ? -46.500 340.423 -131.702 1.00 6.23 181 PHE A CA 1
ATOM 2773 C C . PHE A 1 181 ? -47.002 341.688 -132.376 1.00 6.23 181 PHE A C 1
ATOM 2774 O O . PHE A 1 181 ? -46.302 342.686 -132.365 1.00 7.54 181 PHE A O 1
ATOM 2791 N N . PRO A 1 182 ? -48.193 341.660 -132.983 1.00 6.17 182 PRO A N 1
ATOM 2792 C CA . PRO A 1 182 ? -49.040 340.485 -133.207 1.00 6.82 182 PRO A CA 1
ATOM 2793 C C . PRO A 1 182 ? -48.390 339.503 -134.190 1.00 6.46 182 PRO A C 1
ATOM 2794 O O . PRO A 1 182 ? -47.481 339.874 -134.936 1.00 7.54 182 PRO A O 1
ATOM 2805 N N . GLY A 1 183 ? -48.850 338.260 -134.162 1.00 6.63 183 GLY A N 1
ATOM 2806 C CA . GLY A 1 183 ? -48.400 337.218 -135.068 1.00 7.13 183 GLY A CA 1
ATOM 2807 C C . GLY A 1 183 ? -48.237 335.875 -134.383 1.00 7.60 183 GLY A C 1
ATOM 2808 O O . GLY A 1 183 ? -48.584 334.839 -134.940 1.00 9.57 183 GLY A O 1
ATOM 2812 N N . ALA A 1 184 ? -47.709 335.893 -133.168 1.00 6.97 184 ALA A N 1
ATOM 2813 C CA . ALA A 1 184 ? -47.378 334.656 -132.469 1.00 8.01 184 ALA A CA 1
ATOM 2814 C C . ALA A 1 184 ? -48.614 333.865 -132.086 1.00 7.25 184 ALA A C 1
ATOM 2815 O O . ALA A 1 184 ? -48.569 332.634 -132.028 1.00 8.99 184 ALA A O 1
ATOM 2822 N N . TYR A 1 185 ? -49.693 334.577 -131.775 1.00 6.01 185 TYR A N 1
ATOM 2823 C CA . TYR A 1 185 ? -50.893 333.963 -131.237 1.00 6.61 185 TYR A CA 1
ATOM 2824 C C . TYR A 1 185 ? -52.049 334.032 -132.224 1.00 6.63 185 TYR A C 1
ATOM 2825 O O . TYR A 1 185 ? -52.193 335.007 -132.979 1.00 7.22 185 TYR A O 1
ATOM 2843 N N . LYS A 1 186 ? -52.875 332.995 -132.170 1.00 6.58 186 LYS A N 1
ATOM 2844 C CA . LYS A 1 186 ? -54.142 332.945 -132.881 1.00 6.59 186 LYS A CA 1
ATOM 2845 C C . LYS A 1 186 ? -55.242 332.672 -131.870 1.00 5.74 186 LYS A C 1
ATOM 2846 O O . LYS A 1 186 ? -55.020 332.003 -130.861 1.00 6.52 186 LYS A O 1
ATOM 2865 N N . ALA A 1 187 ? -56.434 333.171 -132.146 1.00 5.95 187 ALA A N 1
ATOM 2866 C CA . ALA A 1 187 ? -57.563 333.019 -131.237 1.00 6.61 187 ALA A CA 1
ATOM 2867 C C . ALA A 1 187 ? -57.952 331.557 -131.029 1.00 6.66 187 ALA A C 1
ATOM 2868 O O . ALA A 1 187 ? -58.597 331.231 -130.045 1.00 7.99 187 ALA A O 1
ATOM 2875 N N . SER A 1 188 ? -57.561 330.684 -131.954 1.00 6.54 188 SER A N 1
ATOM 2876 C CA . SER A 1 188 ? -57.865 329.260 -131.876 1.00 7.73 188 SER A CA 1
ATOM 2877 C C . SER A 1 188 ? -56.779 328.440 -131.185 1.00 7.04 188 SER A C 1
ATOM 2878 O O . SER A 1 188 ? -56.908 327.227 -131.064 1.00 7.56 188 SER A O 1
ATOM 2886 N N . ASP A 1 189 ? -55.689 329.069 -130.766 1.00 7.18 189 ASP A N 1
ATOM 2887 C CA . ASP A 1 189 ? -54.611 328.301 -130.158 1.00 7.46 189 ASP A CA 1
ATOM 2888 C C . ASP A 1 189 ? -55.137 327.561 -128.922 1.00 6.80 189 ASP A C 1
ATOM 2889 O O . ASP A 1 189 ? -55.961 328.082 -128.180 1.00 7.41 189 ASP A O 1
ATOM 2898 N N . PRO A 1 190 ? -54.663 326.333 -128.692 1.00 7.73 190 PRO A N 1
ATOM 2899 C CA . PRO A 1 190 ? -55.268 325.480 -127.662 1.00 8.27 190 PRO A CA 1
ATOM 2900 C C . PRO A 1 190 ? -55.033 325.925 -126.225 1.00 7.51 190 PRO A C 1
ATOM 2901 O O . PRO A 1 190 ? -55.703 325.410 -125.332 1.00 8.85 190 PRO A O 1
ATOM 2912 N N . GLY A 1 191 ? -54.106 326.849 -125.996 1.00 7.28 191 GLY A N 1
ATOM 2913 C CA . GLY A 1 191 ? -53.924 327.444 -124.685 1.00 8.21 191 GLY A CA 1
ATOM 2914 C C . GLY A 1 191 ? -54.591 328.805 -124.530 1.00 6.92 191 GLY A C 1
ATOM 2915 O O . GLY A 1 191 ? -54.443 329.445 -123.488 1.00 7.05 191 GLY A O 1
ATOM 2919 N N . ILE A 1 192 ? -55.317 329.232 -125.565 1.00 6.19 192 ILE A N 1
ATOM 2920 C CA . ILE A 1 192 ? -56.047 330.504 -125.587 1.00 5.92 192 ILE A CA 1
ATOM 2921 C C . ILE A 1 192 ? -57.560 330.243 -125.666 1.00 6.36 192 ILE A C 1
ATOM 2922 O O . ILE A 1 192 ? -58.333 330.836 -124.906 1.00 6.73 192 ILE A O 1
ATOM 2938 N N . LEU A 1 193 ? -57.958 329.371 -126.597 0.89 5.29 193 LEU A N 1
ATOM 2939 C CA A LEU A 1 193 ? -59.330 328.883 -126.706 0.79 6.87 193 LEU A CA 1
ATOM 2940 C CA B LEU A 1 193 ? -59.330 328.890 -126.695 0.21 6.67 193 LEU A CA 1
ATOM 2941 C C . LEU A 1 193 ? -59.385 327.584 -125.923 0.88 5.99 193 LEU A C 1
ATOM 2942 O O . LEU A 1 193 ? -58.969 326.535 -126.415 0.80 6.74 193 LEU A O 1
ATOM 2973 N N . ILE A 1 194 ? -59.895 327.653 -124.701 1.00 6.78 194 ILE A N 1
ATOM 2974 C CA . ILE A 1 194 ? -59.795 326.542 -123.785 1.00 7.45 194 ILE A CA 1
ATOM 2975 C C . ILE A 1 194 ? -60.825 326.675 -122.683 1.00 7.07 194 ILE A C 1
ATOM 2976 O O . ILE A 1 194 ? -61.045 327.766 -122.154 1.00 7.29 194 ILE A O 1
ATOM 2992 N N . ASN A 1 195 ? -61.451 325.547 -122.361 1.00 8.21 195 ASN A N 1
ATOM 2993 C CA . ASN A 1 195 ? -62.285 325.440 -121.176 1.00 9.20 195 ASN A CA 1
ATOM 2994 C C . ASN A 1 195 ? -61.459 324.834 -120.049 1.00 8.33 195 ASN A C 1
ATOM 2995 O O . ASN A 1 195 ? -61.174 323.630 -120.062 1.00 9.66 195 ASN A O 1
ATOM 3006 N N . ILE A 1 196 ? -61.072 325.667 -119.079 1.00 8.10 196 ILE A N 1
ATOM 3007 C CA . ILE A 1 196 ? -60.232 325.190 -117.971 1.00 8.87 196 ILE A CA 1
ATOM 3008 C C . ILE A 1 196 ? -61.063 324.648 -116.832 1.00 9.09 196 ILE A C 1
ATOM 3009 O O . ILE A 1 196 ? -60.521 324.184 -115.842 1.00 10.89 196 ILE A O 1
ATOM 3025 N N . ASN A 1 197 ? -62.371 324.685 -116.956 1.00 9.55 197 ASN A N 1
ATOM 3026 C CA . ASN A 1 197 ? -63.212 324.418 -115.827 1.00 11.95 197 ASN A CA 1
ATOM 3027 C C . ASN A 1 197 ? -63.560 322.921 -115.840 1.00 12.97 197 ASN A C 1
ATOM 3028 O O . ASN A 1 197 ? -62.788 322.105 -115.328 1.00 15.45 197 ASN A O 1
ATOM 3039 N N . TYR A 1 198 ? -64.671 322.547 -116.432 1.00 12.42 198 TYR A N 1
ATOM 3040 C CA . TYR A 1 198 ? -65.073 321.127 -116.437 1.00 14.06 198 TYR A CA 1
ATOM 3041 C C . TYR A 1 198 ? -65.551 320.708 -117.815 1.00 13.49 198 TYR A C 1
ATOM 3042 O O . TYR A 1 198 ? -66.298 321.414 -118.395 1.00 14.64 198 TYR A O 1
ATOM 3060 N N . PRO A 1 199 ? -65.142 319.552 -118.314 1.00 13.46 199 PRO A N 1
ATOM 3061 C CA . PRO A 1 199 ? -64.125 318.681 -117.725 1.00 15.02 199 PRO A CA 1
ATOM 3062 C C . PRO A 1 199 ? -62.808 319.418 -117.633 1.00 14.17 199 PRO A C 1
ATOM 3063 O O . PRO A 1 199 ? -62.479 320.240 -118.484 1.00 13.09 199 PRO A O 1
ATOM 3074 N N . VAL A 1 200 ? -62.075 319.147 -116.570 1.00 14.02 200 VAL A N 1
ATOM 3075 C CA . VAL A 1 200 ? -60.822 319.825 -116.353 1.00 13.86 200 VAL A CA 1
ATOM 3076 C C . VAL A 1 200 ? -59.793 319.280 -117.308 1.00 14.39 200 VAL A C 1
ATOM 3077 O O . VAL A 1 200 ? -59.701 318.071 -117.494 1.00 16.41 200 VAL A O 1
ATOM 3090 N N . PRO A 1 201 ? -59.019 320.163 -117.934 1.00 13.24 201 PRO A N 1
ATOM 3091 C CA . PRO A 1 201 ? -57.912 319.647 -118.736 1.00 13.68 201 PRO A CA 1
ATOM 3092 C C . PRO A 1 201 ? -56.903 318.897 -117.883 1.00 13.14 201 PRO A C 1
ATOM 3093 O O . PRO A 1 201 ? -56.777 319.156 -116.686 1.00 13.86 201 PRO A O 1
ATOM 3104 N N . THR A 1 202 ? -56.184 317.976 -118.508 1.00 13.18 202 THR A N 1
ATOM 3105 C CA . THR A 1 202 ? -55.112 317.254 -117.837 1.00 14.18 202 THR A CA 1
ATOM 3106 C C . THR A 1 202 ? -53.752 317.667 -118.380 1.00 12.86 202 THR A C 1
ATOM 3107 O O . THR A 1 202 ? -52.721 317.153 -117.949 1.00 14.86 202 THR A O 1
ATOM 3118 N N . SER A 1 203 ? -53.758 318.618 -119.307 1.00 13.53 203 SER A N 1
ATOM 3119 C CA . SER A 1 203 ? -52.540 319.199 -119.851 1.00 12.77 203 SER A CA 1
ATOM 3120 C C . SER A 1 203 ? -52.871 320.625 -120.252 1.00 11.29 203 SER A C 1
ATOM 3121 O O . SER A 1 203 ? -54.038 321.003 -120.287 1.00 11.30 203 SER A O 1
ATOM 3129 N N . TYR A 1 204 ? -51.842 321.413 -120.534 1.00 10.54 204 TYR A N 1
ATOM 3130 C CA . TYR A 1 204 ? -52.028 322.808 -120.921 1.00 8.38 204 TYR A CA 1
ATOM 3131 C C . TYR A 1 204 ? -50.919 323.209 -121.883 1.00 9.34 204 TYR A C 1
ATOM 3132 O O . TYR A 1 204 ? -49.741 323.150 -121.540 1.00 10.44 204 TYR A O 1
ATOM 3150 N N . LYS A 1 205 ? -51.299 323.619 -123.089 1.00 8.57 205 LYS A N 1
ATOM 3151 C CA . LYS A 1 205 ? -50.324 324.033 -124.082 1.00 8.48 205 LYS A CA 1
ATOM 3152 C C . LYS A 1 205 ? -50.189 325.554 -124.086 1.00 8.54 205 LYS A C 1
ATOM 3153 O O . LYS A 1 205 ? -51.012 326.265 -124.662 1.00 9.24 205 LYS A O 1
ATOM 3172 N N . ASN A 1 206 ? -49.145 326.071 -123.445 1.00 7.76 206 ASN A N 1
ATOM 3173 C CA . ASN A 1 206 ? -48.929 327.514 -123.460 1.00 7.24 206 ASN A CA 1
ATOM 3174 C C . ASN A 1 206 ? -48.857 328.018 -124.890 1.00 7.73 206 ASN A C 1
ATOM 3175 O O . ASN A 1 206 ? -48.213 327.397 -125.733 1.00 8.19 206 ASN A O 1
ATOM 3186 N N . PRO A 1 207 ? -49.451 329.184 -125.168 1.00 7.11 207 PRO A N 1
ATOM 3187 C CA . PRO A 1 207 ? -49.300 329.734 -126.510 1.00 7.46 207 PRO A CA 1
ATOM 3188 C C . PRO A 1 207 ? -47.902 330.302 -126.702 1.00 7.31 207 PRO A C 1
ATOM 3189 O O . PRO A 1 207 ? -47.195 330.653 -125.748 1.00 7.20 207 PRO A O 1
ATOM 3200 N N . GLY A 1 208 ? -47.508 330.367 -127.962 1.00 7.17 208 GLY A N 1
ATOM 3201 C CA . GLY A 1 208 ? -46.226 330.914 -128.331 1.00 6.64 208 GLY A CA 1
ATOM 3202 C C . GLY A 1 208 ? -45.135 329.867 -128.471 1.00 7.25 208 GLY A C 1
ATOM 3203 O O . GLY A 1 208 ? -45.367 328.662 -128.349 1.00 8.19 208 GLY A O 1
ATOM 3207 N N . PRO A 1 209 ? -43.911 330.339 -128.700 1.00 7.02 209 PRO A N 1
ATOM 3208 C CA . PRO A 1 209 ? -42.772 329.467 -128.971 1.00 8.22 209 PRO A CA 1
ATOM 3209 C C . PRO A 1 209 ? -42.269 328.780 -127.724 1.00 8.00 209 PRO A C 1
ATOM 3210 O O . PRO A 1 209 ? -42.709 329.061 -126.612 1.00 8.41 209 PRO A O 1
ATOM 3221 N N . SER A 1 210 ? -41.341 327.866 -127.937 1.00 9.78 210 SER A N 1
ATOM 3222 C CA . SER A 1 210 ? -40.664 327.192 -126.846 1.00 11.30 210 SER A CA 1
ATOM 3223 C C . SER A 1 210 ? -39.888 328.174 -125.976 1.00 10.48 210 SER A C 1
ATOM 3224 O O . SER A 1 210 ? -39.453 329.209 -126.451 1.00 9.37 210 SER A O 1
ATOM 3232 N N . VAL A 1 211 ? -39.698 327.831 -124.704 1.00 9.73 211 VAL A N 1
ATOM 3233 C CA . VAL A 1 211 ? -38.876 328.632 -123.801 1.00 9.29 211 VAL A CA 1
ATOM 3234 C C . VAL A 1 211 ? -37.409 328.466 -124.167 1.00 9.64 211 VAL A C 1
ATOM 3235 O O . VAL A 1 211 ? -36.878 327.363 -124.240 1.00 10.48 211 VAL A O 1
ATOM 3248 N N . PHE A 1 212 ? -36.751 329.590 -124.381 1.00 9.58 212 PHE A N 1
ATOM 3249 C CA . PHE A 1 212 ? -35.330 329.604 -124.637 1.00 9.53 212 PHE A CA 1
ATOM 3250 C C . PHE A 1 212 ? -34.561 329.516 -123.329 1.00 10.52 212 PHE A C 1
ATOM 3251 O O . PHE A 1 212 ? -34.824 330.278 -122.404 1.00 11.56 212 PHE A O 1
ATOM 3268 N N . THR A 1 213 ? -33.614 328.581 -123.268 1.00 10.89 213 THR A N 1
ATOM 3269 C CA . THR A 1 213 ? -32.658 328.487 -122.167 1.00 12.35 213 THR A CA 1
ATOM 3270 C C . THR A 1 213 ? -31.254 328.354 -122.731 1.00 12.88 213 THR A C 1
ATOM 3271 O O . THR A 1 213 ? -31.061 327.979 -123.889 1.00 13.30 213 THR A O 1
ATOM 3282 N N . CYS A 1 214 ? -30.269 328.643 -121.899 1.00 14.09 214 CYS A N 1
ATOM 3283 C CA . CYS A 1 214 ? -28.885 328.560 -122.328 1.00 14.76 214 CYS A CA 1
ATOM 3284 C C . CYS A 1 214 ? -28.378 327.122 -122.372 1.00 13.47 214 CYS A C 1
ATOM 3285 O O . CYS A 1 214 ? -27.506 326.810 -123.190 1.00 15.35 214 CYS A O 1
ATOM 3293 N N . HIS B 1 1 ? -63.000 344.547 -128.025 1.00 5.75 1 HIS B N 1
ATOM 3294 C CA . HIS B 1 1 ? -62.298 345.784 -127.680 1.00 5.35 1 HIS B CA 1
ATOM 3295 C C . HIS B 1 1 ? -62.113 346.708 -128.868 1.00 5.36 1 HIS B C 1
ATOM 3296 O O . HIS B 1 1 ? -61.286 346.471 -129.743 1.00 5.81 1 HIS B O 1
ATOM 3309 N N . TYR B 1 2 ? -62.931 347.754 -128.906 1.00 5.14 2 TYR B N 1
ATOM 3310 C CA . TYR B 1 2 ? -62.912 348.731 -129.985 1.00 5.08 2 TYR B CA 1
ATOM 3311 C C . TYR B 1 2 ? -63.588 349.982 -129.472 1.00 5.14 2 TYR B C 1
ATOM 3312 O O . TYR B 1 2 ? -64.426 349.925 -128.568 1.00 5.96 2 TYR B O 1
ATOM 3330 N N . THR B 1 3 ? -63.200 351.115 -130.038 1.00 4.92 3 THR B N 1
ATOM 3331 C CA . THR B 1 3 ? -63.879 352.376 -129.836 1.00 4.97 3 THR B CA 1
ATOM 3332 C C . THR B 1 3 ? -64.817 352.662 -131.011 1.00 4.54 3 THR B C 1
ATOM 3333 O O . THR B 1 3 ? -64.728 352.044 -132.068 1.00 5.34 3 THR B O 1
ATOM 3344 N N . PHE B 1 4 ? -65.677 353.658 -130.816 1.00 4.67 4 PHE B N 1
ATOM 3345 C CA . PHE B 1 4 ? -66.502 354.225 -131.885 1.00 4.45 4 PHE B CA 1
ATOM 3346 C C . PHE B 1 4 ? -66.191 355.730 -131.966 1.00 4.63 4 PHE B C 1
ATOM 3347 O O . PHE B 1 4 ? -66.931 356.568 -131.432 1.00 4.89 4 PHE B O 1
ATOM 3364 N N . PRO B 1 5 ? -65.061 356.088 -132.606 1.00 4.54 5 PRO B N 1
ATOM 3365 C CA . PRO B 1 5 ? -64.546 357.452 -132.438 1.00 5.20 5 PRO B CA 1
ATOM 3366 C C . PRO B 1 5 ? -64.951 358.452 -133.517 1.00 5.01 5 PRO B C 1
ATOM 3367 O O . PRO B 1 5 ? -64.664 359.647 -133.371 1.00 5.66 5 PRO B O 1
ATOM 3378 N N . LYS B 1 6 ? -65.549 357.987 -134.609 1.00 5.52 6 LYS B N 1
ATOM 3379 C CA . LYS B 1 6 ? -65.777 358.829 -135.793 1.00 6.89 6 LYS B CA 1
ATOM 3380 C C . LYS B 1 6 ? -67.232 358.778 -136.228 1.00 5.57 6 LYS B C 1
ATOM 3381 O O . LYS B 1 6 ? -67.878 357.735 -136.135 1.00 6.23 6 LYS B O 1
ATOM 3400 N N . VAL B 1 7 ? -67.714 359.894 -136.765 0.97 6.25 7 VAL B N 1
ATOM 3401 C CA A VAL B 1 7 ? -68.963 359.909 -137.507 0.60 6.19 7 VAL B CA 1
ATOM 3402 C CA B VAL B 1 7 ? -68.967 359.942 -137.516 0.40 6.11 7 VAL B CA 1
ATOM 3403 C C . VAL B 1 7 ? -68.769 360.886 -138.673 1.00 6.57 7 VAL B C 1
ATOM 3404 O O . VAL B 1 7 ? -68.045 361.876 -138.545 0.99 9.07 7 VAL B O 1
ATOM 3429 N N . TRP B 1 8 ? -69.394 360.593 -139.812 1.00 6.38 8 TRP B N 1
ATOM 3430 C CA . TRP B 1 8 ? -69.309 361.477 -140.962 1.00 7.59 8 TRP B CA 1
ATOM 3431 C C . TRP B 1 8 ? -70.581 361.410 -141.776 1.00 6.86 8 TRP B C 1
ATOM 3432 O O . TRP B 1 8 ? -71.224 360.368 -141.869 1.00 7.05 8 TRP B O 1
ATOM 3453 N N . ALA B 1 9 ? -70.940 362.547 -142.355 1.00 8.37 9 ALA B N 1
ATOM 3454 C CA . ALA B 1 9 ? -71.968 362.616 -143.389 1.00 9.39 9 ALA B CA 1
ATOM 3455 C C . ALA B 1 9 ? -71.261 362.642 -144.763 1.00 10.70 9 ALA B C 1
ATOM 3456 O O . ALA B 1 9 ? -70.398 361.802 -145.009 1.00 11.88 9 ALA B O 1
ATOM 3463 N N . ASN B 1 10 ? -71.621 363.560 -145.657 1.00 11.67 10 ASN B N 1
ATOM 3464 C CA . ASN B 1 10 ? -70.978 363.662 -146.981 1.00 11.63 10 ASN B CA 1
ATOM 3465 C C . ASN B 1 10 ? -69.845 364.692 -147.105 1.00 12.45 10 ASN B C 1
ATOM 3466 O O . ASN B 1 10 ? -69.357 364.926 -148.214 1.00 15.01 10 ASN B O 1
ATOM 3477 N N . SER B 1 11 ? -69.423 365.288 -145.988 1.00 15.58 11 SER B N 1
ATOM 3478 C CA . SER B 1 11 ? -68.518 366.456 -146.015 1.00 16.85 11 SER B CA 1
ATOM 3479 C C . SER B 1 11 ? -67.032 366.255 -145.710 1.00 23.06 11 SER B C 1
ATOM 3480 O O . SER B 1 11 ? -66.267 367.221 -145.774 1.00 26.19 11 SER B O 1
ATOM 3488 N N . GLY B 1 12 ? -66.611 365.044 -145.375 1.00 22.74 12 GLY B N 1
ATOM 3489 C CA . GLY B 1 12 ? -65.192 364.774 -145.212 1.00 25.79 12 GLY B CA 1
ATOM 3490 C C . GLY B 1 12 ? -64.890 363.956 -143.983 1.00 24.56 12 GLY B C 1
ATOM 3491 O O . GLY B 1 12 ? -65.638 363.986 -143.003 1.00 29.30 12 GLY B O 1
ATOM 3495 N N . THR B 1 13 ? -63.781 363.226 -144.034 1.00 26.59 13 THR B N 1
ATOM 3496 C CA . THR B 1 13 ? -63.338 362.484 -142.875 1.00 27.86 13 THR B CA 1
ATOM 3497 C C . THR B 1 13 ? -62.914 363.529 -141.882 1.00 24.37 13 THR B C 1
ATOM 3498 O O . THR B 1 13 ? -62.466 364.615 -142.265 1.00 23.55 13 THR B O 1
ATOM 3509 N N . THR B 1 14 ? -63.069 363.218 -140.606 1.00 16.46 14 THR B N 1
ATOM 3510 C CA . THR B 1 14 ? -62.419 364.008 -139.587 1.00 14.45 14 THR B CA 1
ATOM 3511 C C . THR B 1 14 ? -61.780 363.078 -138.573 1.00 15.91 14 THR B C 1
ATOM 3512 O O . THR B 1 14 ? -61.988 361.857 -138.592 1.00 16.35 14 THR B O 1
ATOM 3523 N N . ALA B 1 15 ? -60.973 363.672 -137.708 1.00 14.60 15 ALA B N 1
ATOM 3524 C CA . ALA B 1 15 ? -60.208 362.935 -136.724 1.00 15.22 15 ALA B CA 1
ATOM 3525 C C . ALA B 1 15 ? -61.072 362.251 -135.669 1.00 10.86 15 ALA B C 1
ATOM 3526 O O . ALA B 1 15 ? -62.227 362.607 -135.426 1.00 9.97 15 ALA B O 1
ATOM 3533 N N . ASP B 1 16 ? -60.477 361.268 -135.017 1.00 8.50 16 ASP B N 1
ATOM 3534 C CA . ASP B 1 16 ? -61.116 360.640 -133.886 1.00 7.03 16 ASP B CA 1
ATOM 3535 C C . ASP B 1 16 ? -61.586 361.690 -132.869 1.00 6.72 16 ASP B C 1
ATOM 3536 O O . ASP B 1 16 ? -60.862 362.633 -132.540 1.00 7.37 16 ASP B O 1
ATOM 3545 N N . TRP B 1 17 ? -62.808 361.498 -132.386 1.00 5.45 17 TRP B N 1
ATOM 3546 C CA . TRP B 1 17 ? -63.394 362.311 -131.327 1.00 5.77 17 TRP B CA 1
ATOM 3547 C C . TRP B 1 17 ? -63.661 363.763 -131.739 1.00 5.71 17 TRP B C 1
ATOM 3548 O O . TRP B 1 17 ? -63.925 364.606 -130.892 1.00 7.87 17 TRP B O 1
ATOM 3569 N N . GLN B 1 18 ? -63.662 364.056 -133.034 1.00 5.92 18 GLN B N 1
ATOM 3570 C CA . GLN B 1 18 ? -63.980 365.406 -133.486 1.00 6.60 18 GLN B CA 1
ATOM 3571 C C . GLN B 1 18 ? -65.434 365.743 -133.176 1.00 5.91 18 GLN B C 1
ATOM 3572 O O . GLN B 1 18 ? -65.725 366.811 -132.633 1.00 7.41 18 GLN B O 1
ATOM 3586 N N . TYR B 1 19 ? -66.339 364.837 -133.542 1.00 5.91 19 TYR B N 1
ATOM 3587 C CA . TYR B 1 19 ? -67.773 365.026 -133.341 1.00 5.69 19 TYR B CA 1
ATOM 3588 C C . TYR B 1 19 ? -68.337 364.070 -132.303 1.00 6.12 19 TYR B C 1
ATOM 3589 O O . TYR B 1 19 ? -69.525 364.098 -132.004 1.00 8.76 19 TYR B O 1
ATOM 3607 N N . VAL B 1 20 ? -67.493 363.191 -131.776 1.00 5.70 20 VAL B N 1
ATOM 3608 C CA . VAL B 1 20 ? -67.903 362.174 -130.820 1.00 5.24 20 VAL B CA 1
ATOM 3609 C C . VAL B 1 20 ? -67.291 362.519 -129.468 1.00 5.14 20 VAL B C 1
ATOM 3610 O O . VAL B 1 20 ? -66.086 362.728 -129.362 1.00 5.79 20 VAL B O 1
ATOM 3623 N N . ARG B 1 21 ? -68.130 362.609 -128.441 1.00 4.98 21 ARG B N 1
ATOM 3624 C CA . ARG B 1 21 ? -67.657 362.826 -127.083 1.00 5.44 21 ARG B CA 1
ATOM 3625 C C . ARG B 1 21 ? -66.675 361.732 -126.713 1.00 4.86 21 ARG B C 1
ATOM 3626 O O . ARG B 1 21 ? -66.951 360.557 -126.928 1.00 5.06 21 ARG B O 1
ATOM 3647 N N . ARG B 1 22 ? -65.515 362.089 -126.177 1.00 4.58 22 ARG B N 1
ATOM 3648 C CA . ARG B 1 22 ? -64.476 361.085 -126.015 1.00 4.90 22 ARG B CA 1
ATOM 3649 C C . ARG B 1 22 ? -64.909 360.047 -124.990 1.00 4.89 22 ARG B C 1
ATOM 3650 O O . ARG B 1 22 ? -65.134 360.363 -123.828 1.00 5.49 22 ARG B O 1
ATOM 3671 N N . ALA B 1 23 ? -64.995 358.792 -125.422 1.00 4.63 23 ALA B N 1
ATOM 3672 C CA . ALA B 1 23 ? -65.354 357.702 -124.538 1.00 4.88 23 ALA B CA 1
ATOM 3673 C C . ALA B 1 23 ? -64.193 357.378 -123.597 1.00 5.26 23 ALA B C 1
ATOM 3674 O O . ALA B 1 23 ? -63.013 357.560 -123.930 1.00 5.53 23 ALA B O 1
ATOM 3681 N N . ASP B 1 24 ? -64.527 356.857 -122.420 1.00 5.10 24 ASP B N 1
ATOM 3682 C CA . ASP B 1 24 ? -63.505 356.529 -121.430 1.00 5.34 24 ASP B CA 1
ATOM 3683 C C . ASP B 1 24 ? -62.581 355.406 -121.880 1.00 4.91 24 ASP B C 1
ATOM 3684 O O . ASP B 1 24 ? -61.495 355.255 -121.333 1.00 5.68 24 ASP B O 1
ATOM 3693 N N . ASN B 1 25 ? -62.988 354.658 -122.900 1.00 4.98 25 ASN B N 1
ATOM 3694 C CA . ASN B 1 25 ? -62.164 353.597 -123.465 1.00 4.80 25 ASN B CA 1
ATOM 3695 C C . ASN B 1 25 ? -61.261 354.053 -124.613 1.00 4.87 25 ASN B C 1
ATOM 3696 O O . ASN B 1 25 ? -60.735 353.217 -125.345 1.00 4.76 25 ASN B O 1
ATOM 3707 N N . TRP B 1 26 ? -61.042 355.358 -124.751 1.00 4.64 26 TRP B N 1
ATOM 3708 C CA . TRP B 1 26 ? -60.297 355.878 -125.888 1.00 5.02 26 TRP B CA 1
ATOM 3709 C C . TRP B 1 26 ? -58.884 355.309 -126.021 1.00 4.95 26 TRP B C 1
ATOM 3710 O O . TRP B 1 26 ? -58.376 355.243 -127.139 1.00 6.14 26 TRP B O 1
ATOM 3731 N N . GLN B 1 27 ? -58.265 354.912 -124.910 1.00 4.95 27 GLN B N 1
ATOM 3732 C CA . GLN B 1 27 ? -56.997 354.173 -124.953 1.00 5.16 27 GLN B CA 1
ATOM 3733 C C . GLN B 1 27 ? -57.169 352.680 -124.716 1.00 4.81 27 GLN B C 1
ATOM 3734 O O . GLN B 1 27 ? -56.603 351.873 -125.433 1.00 5.76 27 GLN B O 1
ATOM 3748 N N . ASN B 1 28 ? -57.924 352.300 -123.689 1.00 5.03 28 ASN B N 1
ATOM 3749 C CA . ASN B 1 28 ? -57.936 350.904 -123.267 1.00 5.29 28 ASN B CA 1
ATOM 3750 C C . ASN B 1 28 ? -58.835 349.996 -124.100 1.00 5.06 28 ASN B C 1
ATOM 3751 O O . ASN B 1 28 ? -58.702 348.781 -123.995 1.00 5.73 28 ASN B O 1
ATOM 3762 N N . ASN B 1 29 ? -59.721 350.577 -124.918 1.00 4.93 29 ASN B N 1
ATOM 3763 C CA . ASN B 1 29 ? -60.654 349.826 -125.763 1.00 5.46 29 ASN B CA 1
ATOM 3764 C C . ASN B 1 29 ? -61.650 348.940 -125.019 1.00 5.59 29 ASN B C 1
ATOM 3765 O O . ASN B 1 29 ? -62.330 348.115 -125.632 1.00 6.14 29 ASN B O 1
ATOM 3776 N N . GLY B 1 30 ? -61.759 349.135 -123.711 1.00 5.66 30 GLY B N 1
ATOM 3777 C CA . GLY B 1 30 ? -62.625 348.325 -122.881 1.00 6.56 30 GLY B CA 1
ATOM 3778 C C . GLY B 1 30 ? -64.091 348.675 -123.004 1.00 4.75 30 GLY B C 1
ATOM 3779 O O . GLY B 1 30 ? -64.518 349.446 -123.855 1.00 5.62 30 GLY B O 1
ATOM 3783 N N . PHE B 1 31 ? -64.880 348.059 -122.133 1.00 5.17 31 PHE B N 1
ATOM 3784 C CA . PHE B 1 31 ? -66.330 348.056 -122.233 1.00 4.98 31 PHE B CA 1
ATOM 3785 C C . PHE B 1 31 ? -66.975 348.450 -120.914 1.00 4.82 31 PHE B C 1
ATOM 3786 O O . PHE B 1 31 ? -66.346 348.423 -119.854 1.00 5.74 31 PHE B O 1
ATOM 3803 N N . VAL B 1 32 ? -68.259 348.778 -120.996 1.00 4.89 32 VAL B N 1
ATOM 3804 C CA . VAL B 1 32 ? -69.124 348.934 -119.835 1.00 5.18 32 VAL B CA 1
ATOM 3805 C C . VAL B 1 32 ? -69.803 347.590 -119.588 1.00 5.27 32 VAL B C 1
ATOM 3806 O O . VAL B 1 32 ? -70.298 346.970 -120.526 1.00 5.78 32 VAL B O 1
ATOM 3819 N N . ASP B 1 33 ? -69.798 347.102 -118.348 1.00 5.50 33 ASP B N 1
ATOM 3820 C CA . ASP B 1 33 ? -70.525 345.856 -118.046 1.00 7.07 33 ASP B CA 1
ATOM 3821 C C . ASP B 1 33 ? -71.563 345.987 -116.942 1.00 6.16 33 ASP B C 1
ATOM 3822 O O . ASP B 1 33 ? -72.258 345.020 -116.684 1.00 7.38 33 ASP B O 1
ATOM 3831 N N . ASN B 1 34 ? -71.700 347.163 -116.334 1.00 6.48 34 ASN B N 1
ATOM 3832 C CA . ASN B 1 34 ? -72.773 347.406 -115.379 1.00 5.82 34 ASN B CA 1
ATOM 3833 C C . ASN B 1 34 ? -73.817 348.283 -116.059 1.00 5.50 34 ASN B C 1
ATOM 3834 O O . ASN B 1 34 ? -73.592 349.474 -116.282 1.00 6.12 34 ASN B O 1
ATOM 3845 N N . VAL B 1 35 ? -74.963 347.708 -116.401 1.00 5.82 35 VAL B N 1
ATOM 3846 C CA . VAL B 1 35 ? -75.977 348.470 -117.116 1.00 6.54 35 VAL B CA 1
ATOM 3847 C C . VAL B 1 35 ? -76.601 349.596 -116.284 1.00 6.01 35 VAL B C 1
ATOM 3848 O O . VAL B 1 35 ? -77.268 350.476 -116.840 1.00 6.66 35 VAL B O 1
ATOM 3861 N N . ASN B 1 36 ? -76.360 349.597 -114.975 1.00 5.80 36 ASN B N 1
ATOM 3862 C CA . ASN B 1 36 ? -76.810 350.697 -114.122 1.00 6.64 36 ASN B CA 1
ATOM 3863 C C . ASN B 1 36 ? -75.800 351.838 -113.977 1.00 6.68 36 ASN B C 1
ATOM 3864 O O . ASN B 1 36 ? -76.102 352.860 -113.369 1.00 7.46 36 ASN B O 1
ATOM 3875 N N . SER B 1 37 ? -74.615 351.669 -114.551 0.99 6.46 37 SER B N 1
ATOM 3876 C CA A SER B 1 37 ? -73.558 352.677 -114.504 0.74 6.83 37 SER B CA 1
ATOM 3877 C CA B SER B 1 37 ? -73.596 352.697 -114.445 0.26 6.95 37 SER B CA 1
ATOM 3878 C C . SER B 1 37 ? -73.893 353.909 -115.330 0.96 6.27 37 SER B C 1
ATOM 3879 O O . SER B 1 37 ? -74.522 353.809 -116.396 0.92 5.82 37 SER B O 1
ATOM 3894 N N . GLN B 1 38 ? -73.409 355.053 -114.876 1.00 6.77 38 GLN B N 1
ATOM 3895 C CA A GLN B 1 38 ? -73.490 356.267 -115.675 0.77 7.12 38 GLN B CA 1
ATOM 3896 C CA B GLN B 1 38 ? -73.471 356.263 -115.674 0.23 7.12 38 GLN B CA 1
ATOM 3897 C C . GLN B 1 38 ? -72.831 356.071 -117.039 1.00 6.51 38 GLN B C 1
ATOM 3898 O O . GLN B 1 38 ? -73.253 356.684 -118.029 1.00 6.99 38 GLN B O 1
ATOM 3923 N N . GLN B 1 39 ? -71.788 355.245 -117.098 1.00 6.50 39 GLN B N 1
ATOM 3924 C CA . GLN B 1 39 ? -71.092 355.001 -118.369 1.00 5.74 39 GLN B CA 1
ATOM 3925 C C . GLN B 1 39 ? -71.957 354.335 -119.438 1.00 4.96 39 GLN B C 1
ATOM 3926 O O . GLN B 1 39 ? -71.602 354.380 -120.607 1.00 5.45 39 GLN B O 1
ATOM 3940 N N . ILE B 1 40 ? -73.075 353.717 -119.066 1.00 5.07 40 ILE B N 1
ATOM 3941 C CA . ILE B 1 40 ? -73.899 353.042 -120.070 1.00 4.84 40 ILE B CA 1
ATOM 3942 C C . ILE B 1 40 ? -74.508 354.039 -121.067 1.00 5.04 40 ILE B C 1
ATOM 3943 O O . ILE B 1 40 ? -74.917 353.658 -122.151 1.00 5.30 40 ILE B O 1
ATOM 3959 N N . ARG B 1 41 ? -74.571 355.322 -120.703 0.91 4.05 41 ARG B N 1
ATOM 3960 C CA A ARG B 1 41 ? -75.155 356.327 -121.584 0.58 4.66 41 ARG B CA 1
ATOM 3961 C CA B ARG B 1 41 ? -75.154 356.329 -121.575 0.42 4.54 41 ARG B CA 1
ATOM 3962 C C . ARG B 1 41 ? -74.210 356.701 -122.732 0.96 4.34 41 ARG B C 1
ATOM 3963 O O . ARG B 1 41 ? -74.488 356.370 -123.891 0.86 3.57 41 ARG B O 1
ATOM 4004 N N . CYS B 1 42 ? -73.107 357.386 -122.415 1.00 4.59 42 CYS B N 1
ATOM 4005 C CA . CYS B 1 42 ? -72.156 357.846 -123.432 1.00 4.80 42 CYS B CA 1
ATOM 4006 C C . CYS B 1 42 ? -70.716 357.461 -123.092 1.00 4.96 42 CYS B C 1
ATOM 4007 O O . CYS B 1 42 ? -69.764 358.030 -123.629 1.00 5.17 42 CYS B O 1
ATOM 4014 N N . PHE B 1 43 ? -70.553 356.472 -122.216 1.00 4.75 43 PHE B N 1
ATOM 4015 C CA . PHE B 1 43 ? -69.217 355.993 -121.827 1.00 4.87 43 PHE B CA 1
ATOM 4016 C C . PHE B 1 43 ? -68.355 357.113 -121.248 1.00 4.92 43 PHE B C 1
ATOM 4017 O O . PHE B 1 43 ? -67.153 357.166 -121.492 1.00 4.98 43 PHE B O 1
ATOM 4034 N N . GLN B 1 44 ? -68.972 357.983 -120.453 1.00 4.74 44 GLN B N 1
ATOM 4035 C CA . GLN B 1 44 ? -68.232 359.044 -119.774 1.00 5.79 44 GLN B CA 1
ATOM 4036 C C . GLN B 1 44 ? -68.585 359.111 -118.300 1.00 6.41 44 GLN B C 1
ATOM 4037 O O . GLN B 1 44 ? -69.691 359.495 -117.913 1.00 8.02 44 GLN B O 1
ATOM 4051 N N . SER B 1 45 ? -67.632 358.763 -117.455 0.89 5.71 45 SER B N 1
ATOM 4052 C CA A SER B 1 45 ? -67.831 358.961 -116.028 0.67 7.66 45 SER B CA 1
ATOM 4053 C CA B SER B 1 45 ? -67.783 358.951 -116.016 0.33 7.93 45 SER B CA 1
ATOM 4054 C C . SER B 1 45 ? -67.894 360.444 -115.706 1.00 7.45 45 SER B C 1
ATOM 4055 O O . SER B 1 45 ? -68.602 360.850 -114.798 0.88 8.32 45 SER B O 1
ATOM 4070 N N . THR B 1 46 ? -67.159 361.241 -116.474 1.00 8.58 46 THR B N 1
ATOM 4071 C CA . THR B 1 46 ? -67.189 362.694 -116.385 1.00 9.44 46 THR B CA 1
ATOM 4072 C C . THR B 1 46 ? -67.527 363.251 -117.753 1.00 8.43 46 THR B C 1
ATOM 4073 O O . THR B 1 46 ? -66.850 362.967 -118.747 1.00 8.36 46 THR B O 1
ATOM 4084 N N . HIS B 1 47 ? -68.588 364.043 -117.813 1.00 9.15 47 HIS B N 1
ATOM 4085 C CA . HIS B 1 47 ? -69.035 364.611 -119.074 1.00 8.14 47 HIS B CA 1
ATOM 4086 C C . HIS B 1 47 ? -67.946 365.469 -119.699 1.00 8.34 47 HIS B C 1
ATOM 4087 O O . HIS B 1 47 ? -67.329 366.288 -119.022 1.00 9.29 47 HIS B O 1
ATOM 4102 N N . SER B 1 48 ? -67.733 365.293 -120.997 1.00 7.17 48 SER B N 1
ATOM 4103 C CA . SER B 1 48 ? -66.874 366.172 -121.768 1.00 7.65 48 SER B CA 1
ATOM 4104 C C . SER B 1 48 ? -67.427 366.256 -123.184 1.00 6.61 48 SER B C 1
ATOM 4105 O O . SER B 1 48 ? -67.635 365.244 -123.821 1.00 6.91 48 SER B O 1
ATOM 4113 N N . PRO B 1 49 ? -67.672 367.471 -123.688 1.00 8.47 49 PRO B N 1
ATOM 4114 C CA . PRO B 1 49 ? -68.249 367.571 -125.031 1.00 8.55 49 PRO B CA 1
ATOM 4115 C C . PRO B 1 49 ? -67.256 367.223 -126.135 1.00 7.59 49 PRO B C 1
ATOM 4116 O O . PRO B 1 49 ? -66.046 367.200 -125.915 1.00 7.54 49 PRO B O 1
ATOM 4127 N N . ALA B 1 50 ? -67.777 366.951 -127.326 1.00 7.81 50 ALA B N 1
ATOM 4128 C CA . ALA B 1 50 ? -66.952 366.758 -128.516 1.00 7.85 50 ALA B CA 1
ATOM 4129 C C . ALA B 1 50 ? -66.289 368.054 -128.960 1.00 8.98 50 ALA B C 1
ATOM 4130 O O . ALA B 1 50 ? -66.669 369.106 -128.487 1.00 10.65 50 ALA B O 1
ATOM 4137 N N . GLN B 1 51 ? -65.321 367.978 -129.881 1.00 10.04 51 GLN B N 1
ATOM 4138 C CA . GLN B 1 51 ? -64.686 369.182 -130.418 1.00 9.09 51 GLN B CA 1
ATOM 4139 C C . GLN B 1 51 ? -65.696 370.046 -131.190 1.00 9.17 51 GLN B C 1
ATOM 4140 O O . GLN B 1 51 ? -65.582 371.265 -131.205 1.00 11.60 51 GLN B O 1
ATOM 4154 N N . SER B 1 52 ? -66.685 369.418 -131.815 0.97 7.75 52 SER B N 1
ATOM 4155 C CA A SER B 1 52 ? -67.625 370.101 -132.692 0.47 8.35 52 SER B CA 1
ATOM 4156 C CA B SER B 1 52 ? -67.597 370.064 -132.744 0.53 7.66 52 SER B CA 1
ATOM 4157 C C . SER B 1 52 ? -68.896 369.268 -132.833 1.00 6.63 52 SER B C 1
ATOM 4158 O O . SER B 1 52 ? -69.002 368.181 -132.258 0.97 6.72 52 SER B O 1
ATOM 4173 N N . THR B 1 53 ? -69.843 369.794 -133.602 1.00 7.00 53 THR B N 1
ATOM 4174 C CA . THR B 1 53 ? -71.146 369.186 -133.821 1.00 6.58 53 THR B CA 1
ATOM 4175 C C . THR B 1 53 ? -71.374 369.068 -135.329 1.00 7.12 53 THR B C 1
ATOM 4176 O O . THR B 1 53 ? -71.171 370.029 -136.071 1.00 7.51 53 THR B O 1
ATOM 4187 N N . LEU B 1 54 ? -71.815 367.892 -135.773 1.00 6.44 54 LEU B N 1
ATOM 4188 C CA . LEU B 1 54 ? -71.914 367.569 -137.190 1.00 6.23 54 LEU B CA 1
ATOM 4189 C C . LEU B 1 54 ? -73.303 367.846 -137.751 1.00 6.33 54 LEU B C 1
ATOM 4190 O O . LEU B 1 54 ? -74.285 367.332 -137.219 1.00 6.80 54 LEU B O 1
ATOM 4206 N N . SER B 1 55 ? -73.396 368.654 -138.806 1.00 6.32 55 SER B N 1
ATOM 4207 C CA . SER B 1 55 ? -74.680 368.907 -139.440 1.00 7.01 55 SER B CA 1
ATOM 4208 C C . SER B 1 55 ? -75.108 367.732 -140.305 1.00 6.79 55 SER B C 1
ATOM 4209 O O . SER B 1 55 ? -74.314 367.204 -141.079 1.00 8.24 55 SER B O 1
ATOM 4217 N N A VAL B 1 56 ? -76.356 367.307 -140.172 0.40 7.49 56 VAL B N 1
ATOM 4218 N N B VAL B 1 56 ? -76.378 367.354 -140.185 0.60 7.22 56 VAL B N 1
ATOM 4219 C CA A VAL B 1 56 ? -76.896 366.264 -141.035 0.40 8.91 56 VAL B CA 1
ATOM 4220 C CA B VAL B 1 56 ? -76.943 366.212 -140.896 0.60 7.94 56 VAL B CA 1
ATOM 4221 C C A VAL B 1 56 ? -78.367 366.526 -141.279 0.40 7.92 56 VAL B C 1
ATOM 4222 C C B VAL B 1 56 ? -78.400 366.502 -141.253 0.60 7.57 56 VAL B C 1
ATOM 4223 O O A VAL B 1 56 ? -79.084 366.966 -140.394 0.40 8.81 56 VAL B O 1
ATOM 4224 O O B VAL B 1 56 ? -79.157 366.934 -140.402 0.60 8.55 56 VAL B O 1
ATOM 4249 N N . ALA B 1 57 ? -78.813 366.253 -142.493 1.00 7.77 57 ALA B N 1
ATOM 4250 C CA . ALA B 1 57 ? -80.212 366.446 -142.842 1.00 8.37 57 ALA B CA 1
ATOM 4251 C C . ALA B 1 57 ? -81.050 365.261 -142.378 1.00 8.13 57 ALA B C 1
ATOM 4252 O O . ALA B 1 57 ? -80.666 364.103 -142.540 1.00 8.11 57 ALA B O 1
ATOM 4259 N N . ALA B 1 58 ? -82.208 365.558 -141.798 1.00 7.56 58 ALA B N 1
ATOM 4260 C CA . ALA B 1 58 ? -83.147 364.513 -141.447 1.00 7.41 58 ALA B CA 1
ATOM 4261 C C . ALA B 1 58 ? -83.472 363.692 -142.687 1.00 6.96 58 ALA B C 1
ATOM 4262 O O . ALA B 1 58 ? -83.587 364.230 -143.794 1.00 8.32 58 ALA B O 1
ATOM 4269 N N . GLY B 1 59 ? -83.591 362.379 -142.505 1.00 6.86 59 GLY B N 1
ATOM 4270 C CA . GLY B 1 59 ? -83.950 361.486 -143.586 1.00 8.43 59 GLY B CA 1
ATOM 4271 C C . GLY B 1 59 ? -82.795 361.049 -144.455 1.00 10.20 59 GLY B C 1
ATOM 4272 O O . GLY B 1 59 ? -83.026 360.483 -145.520 1.00 17.12 59 GLY B O 1
ATOM 4276 N N . THR B 1 60 ? -81.569 361.317 -144.025 1.00 8.72 60 THR B N 1
ATOM 4277 C CA . THR B 1 60 ? -80.382 360.894 -144.747 1.00 8.91 60 THR B CA 1
ATOM 4278 C C . THR B 1 60 ? -79.557 359.948 -143.891 1.00 8.00 60 THR B C 1
ATOM 4279 O O . THR B 1 60 ? -79.849 359.715 -142.719 1.00 9.28 60 THR B O 1
ATOM 4290 N N . THR B 1 61 ? -78.536 359.383 -144.513 1.00 8.16 61 THR B N 1
ATOM 4291 C CA . THR B 1 61 ? -77.679 358.410 -143.877 1.00 8.04 61 THR B CA 1
ATOM 4292 C C . THR B 1 61 ? -76.418 359.095 -143.443 1.00 9.93 61 THR B C 1
ATOM 4293 O O . THR B 1 61 ? -75.852 359.892 -144.175 1.00 14.91 61 THR B O 1
ATOM 4304 N N . ILE B 1 62 ? -75.969 358.793 -142.242 1.00 9.36 62 ILE B N 1
ATOM 4305 C CA A ILE B 1 62 ? -74.606 359.124 -141.867 0.65 12.65 62 ILE B CA 1
ATOM 4306 C CA B ILE B 1 62 ? -74.610 359.135 -141.850 0.35 12.24 62 ILE B CA 1
ATOM 4307 C C . ILE B 1 62 ? -73.934 357.864 -141.363 1.00 9.91 62 ILE B C 1
ATOM 4308 O O . ILE B 1 62 ? -74.581 356.821 -141.186 1.00 11.99 62 ILE B O 1
ATOM 4339 N N . THR B 1 63 ? -72.635 357.942 -141.164 1.00 6.25 63 THR B N 1
ATOM 4340 C CA . THR B 1 63 ? -71.847 356.741 -140.965 1.00 6.09 63 THR B CA 1
ATOM 4341 C C . THR B 1 63 ? -71.037 356.870 -139.699 1.00 5.09 63 THR B C 1
ATOM 4342 O O . THR B 1 63 ? -70.349 357.863 -139.498 1.00 5.97 63 THR B O 1
ATOM 4353 N N . TYR B 1 64 ? -71.146 355.856 -138.851 1.00 5.30 64 TYR B N 1
ATOM 4354 C CA . TYR B 1 64 ? -70.371 355.777 -137.617 1.00 5.03 64 TYR B CA 1
ATOM 4355 C C . TYR B 1 64 ? -69.199 354.829 -137.843 1.00 5.87 64 TYR B C 1
ATOM 4356 O O . TYR B 1 64 ? -69.350 353.800 -138.503 1.00 7.26 64 TYR B O 1
ATOM 4374 N N . GLY B 1 65 ? -68.037 355.190 -137.312 1.00 4.72 65 GLY B N 1
ATOM 4375 C CA . GLY B 1 65 ? -66.841 354.388 -137.460 1.00 5.40 65 GLY B CA 1
ATOM 4376 C C . GLY B 1 65 ? -66.413 353.716 -136.165 1.00 5.60 65 GLY B C 1
ATOM 4377 O O . GLY B 1 65 ? -66.557 354.288 -135.085 1.00 6.33 65 GLY B O 1
ATOM 4381 N N . ALA B 1 66 ? -65.871 352.502 -136.298 1.00 5.58 66 ALA B N 1
ATOM 4382 C CA . ALA B 1 66 ? -65.265 351.727 -135.219 1.00 5.59 66 ALA B CA 1
ATOM 4383 C C . ALA B 1 66 ? -63.763 351.661 -135.433 1.00 5.80 66 ALA B C 1
ATOM 4384 O O . ALA B 1 66 ? -63.283 351.765 -136.563 1.00 7.04 66 ALA B O 1
ATOM 4391 N N . ALA B 1 67 ? -63.033 351.441 -134.350 1.00 5.51 67 ALA B N 1
ATOM 4392 C CA . ALA B 1 67 ? -61.595 351.208 -134.433 1.00 6.28 67 ALA B CA 1
ATOM 4393 C C . ALA B 1 67 ? -61.142 350.213 -133.368 1.00 6.75 67 ALA B C 1
ATOM 4394 O O . ALA B 1 67 ? -61.281 350.498 -132.183 1.00 7.05 67 ALA B O 1
ATOM 4401 N N . PRO B 1 68 ? -60.585 349.048 -133.779 1.00 6.47 68 PRO B N 1
ATOM 4402 C CA . PRO B 1 68 ? -60.589 348.473 -135.129 1.00 6.72 68 PRO B CA 1
ATOM 4403 C C . PRO B 1 68 ? -62.002 348.002 -135.471 1.00 6.93 68 PRO B C 1
ATOM 4404 O O . PRO B 1 68 ? -62.945 348.298 -134.725 0.94 6.65 68 PRO B O 1
ATOM 4415 N N . SER B 1 69 ? -62.156 347.299 -136.581 1.00 7.22 69 SER B N 1
ATOM 4416 C CA . SER B 1 69 ? -63.446 346.742 -136.939 1.00 7.08 69 SER B CA 1
ATOM 4417 C C . SER B 1 69 ? -63.982 345.878 -135.800 1.00 7.38 69 SER B C 1
ATOM 4418 O O . SER B 1 69 ? -63.227 345.209 -135.084 1.00 7.59 69 SER B O 1
ATOM 4426 N N . VAL B 1 70 ? -65.296 345.894 -135.642 1.00 6.13 70 VAL B N 1
ATOM 4427 C CA . VAL B 1 70 ? -65.965 345.061 -134.658 1.00 5.78 70 VAL B CA 1
ATOM 4428 C C . VAL B 1 70 ? -65.653 343.581 -134.921 1.00 6.16 70 VAL B C 1
ATOM 4429 O O . VAL B 1 70 ? -65.723 343.126 -136.058 1.00 7.29 70 VAL B O 1
ATOM 4442 N N . TYR B 1 71 ? -65.317 342.833 -133.865 1.00 6.17 71 TYR B N 1
ATOM 4443 C CA . TYR B 1 71 ? -64.965 341.425 -134.039 1.00 6.62 71 TYR B CA 1
ATOM 4444 C C . TYR B 1 71 ? -65.557 340.531 -132.951 1.00 6.36 71 TYR B C 1
ATOM 4445 O O . TYR B 1 71 ? -65.331 339.338 -132.992 1.00 8.06 71 TYR B O 1
ATOM 4463 N N . HIS B 1 72 ? -66.297 341.080 -131.986 1.00 5.17 72 HIS B N 1
ATOM 4464 C CA . HIS B 1 72 ? -67.044 340.234 -131.066 1.00 5.45 72 HIS B CA 1
ATOM 4465 C C . HIS B 1 72 ? -68.455 340.041 -131.627 1.00 5.06 72 HIS B C 1
ATOM 4466 O O . HIS B 1 72 ? -68.995 340.954 -132.267 1.00 5.46 72 HIS B O 1
ATOM 4480 N N . PRO B 1 73 ? -69.073 338.885 -131.369 1.00 5.01 73 PRO B N 1
ATOM 4481 C CA . PRO B 1 73 ? -70.441 338.650 -131.838 1.00 5.38 73 PRO B CA 1
ATOM 4482 C C . PRO B 1 73 ? -71.457 339.439 -131.016 1.00 4.68 73 PRO B C 1
ATOM 4483 O O . PRO B 1 73 ? -71.331 339.510 -129.795 1.00 6.73 73 PRO B O 1
ATOM 4494 N N . GLY B 1 74 ? -72.451 340.001 -131.693 1.00 4.88 74 GLY B N 1
ATOM 4495 C CA . GLY B 1 74 ? -73.562 340.654 -131.042 1.00 4.71 74 GLY B CA 1
ATOM 4496 C C . GLY B 1 74 ? -74.043 341.834 -131.869 1.00 5.08 74 GLY B C 1
ATOM 4497 O O . GLY B 1 74 ? -73.480 342.136 -132.941 1.00 5.06 74 GLY B O 1
ATOM 4501 N N . PRO B 1 75 ? -75.087 342.516 -131.378 1.00 5.02 75 PRO B N 1
ATOM 4502 C CA . PRO B 1 75 ? -75.757 343.558 -132.161 1.00 5.07 75 PRO B CA 1
ATOM 4503 C C . PRO B 1 75 ? -75.177 344.957 -132.010 1.00 4.62 75 PRO B C 1
ATOM 4504 O O . PRO B 1 75 ? -74.840 345.393 -130.912 1.00 4.93 75 PRO B O 1
ATOM 4515 N N . MET B 1 76 ? -75.132 345.673 -133.126 1.00 4.84 76 MET B N 1
ATOM 4516 C CA . MET B 1 76 ? -75.100 347.131 -133.125 1.00 4.80 76 MET B CA 1
ATOM 4517 C C . MET B 1 76 ? -76.491 347.689 -132.849 1.00 4.53 76 MET B C 1
ATOM 4518 O O . MET B 1 76 ? -77.483 347.186 -133.389 1.00 5.25 76 MET B O 1
ATOM 4532 N N . GLN B 1 77 ? -76.548 348.772 -132.074 1.00 4.58 77 GLN B N 1
ATOM 4533 C CA . GLN B 1 77 ? -77.787 349.515 -131.871 1.00 4.36 77 GLN B CA 1
ATOM 4534 C C . GLN B 1 77 ? -77.460 351.004 -131.856 1.00 4.45 77 GLN B C 1
ATOM 4535 O O . GLN B 1 77 ? -76.393 351.406 -131.402 1.00 5.22 77 GLN B O 1
ATOM 4549 N N . PHE B 1 78 ? -78.392 351.811 -132.349 1.00 4.22 78 PHE B N 1
ATOM 4550 C CA . PHE B 1 78 ? -78.246 353.269 -132.378 1.00 4.53 78 PHE B CA 1
ATOM 4551 C C . PHE B 1 78 ? -79.478 353.938 -131.797 1.00 4.48 78 PHE B C 1
ATOM 4552 O O . PHE B 1 78 ? -80.608 353.543 -132.109 1.00 4.75 78 PHE B O 1
ATOM 4569 N N . TYR B 1 79 ? -79.252 354.979 -130.997 1.00 4.37 79 TYR B N 1
ATOM 4570 C CA . TYR B 1 79 ? -80.305 355.791 -130.395 1.00 4.25 79 TYR B CA 1
ATOM 4571 C C . TYR B 1 79 ? -80.042 357.268 -130.644 1.00 4.70 79 TYR B C 1
ATOM 4572 O O . TYR B 1 79 ? -78.891 357.703 -130.725 1.00 5.03 79 TYR B O 1
ATOM 4590 N N . LEU B 1 80 ? -81.120 358.037 -130.718 1.00 4.51 80 LEU B N 1
ATOM 4591 C CA . LEU B 1 80 ? -81.055 359.494 -130.728 1.00 4.35 80 LEU B CA 1
ATOM 4592 C C . LEU B 1 80 ? -81.673 360.070 -129.462 1.00 4.87 80 LEU B C 1
ATOM 4593 O O . LEU B 1 80 ? -82.594 359.493 -128.884 1.00 5.37 80 LEU B O 1
ATOM 4609 N N . ALA B 1 81 ? -81.193 361.243 -129.062 1.00 5.20 81 ALA B N 1
ATOM 4610 C CA . ALA B 1 81 ? -81.833 362.041 -128.012 1.00 5.36 81 ALA B CA 1
ATOM 4611 C C . ALA B 1 81 ? -81.727 363.503 -128.421 1.00 5.53 81 ALA B C 1
ATOM 4612 O O . ALA B 1 81 ? -80.638 363.987 -128.720 1.00 5.81 81 ALA B O 1
ATOM 4619 N N . ARG B 1 82 ? -82.856 364.204 -128.421 1.00 6.12 82 ARG B N 1
ATOM 4620 C CA . ARG B 1 82 ? -82.856 365.619 -128.787 1.00 6.65 82 ARG B CA 1
ATOM 4621 C C . ARG B 1 82 ? -82.525 366.495 -127.585 1.00 6.66 82 ARG B C 1
ATOM 4622 O O . ARG B 1 82 ? -83.091 366.336 -126.503 1.00 7.95 82 ARG B O 1
ATOM 4643 N N . VAL B 1 83 ? -81.613 367.444 -127.779 1.00 6.81 83 VAL B N 1
ATOM 4644 C CA . VAL B 1 83 ? -81.304 368.422 -126.755 1.00 8.29 83 VAL B CA 1
ATOM 4645 C C . VAL B 1 83 ? -82.563 369.242 -126.508 1.00 8.85 83 VAL B C 1
ATOM 4646 O O . VAL B 1 83 ? -83.121 369.809 -127.454 1.00 9.66 83 VAL B O 1
ATOM 4659 N N . PRO B 1 84 ? -83.024 369.310 -125.247 1.00 9.98 84 PRO B N 1
ATOM 4660 C CA . PRO B 1 84 ? -84.260 370.042 -124.970 1.00 11.53 84 PRO B CA 1
ATOM 4661 C C . PRO B 1 84 ? -84.116 371.524 -125.230 1.00 12.32 84 PRO B C 1
ATOM 4662 O O . PRO B 1 84 ? -83.026 372.086 -125.141 1.00 12.39 84 PRO B O 1
ATOM 4673 N N . ASP B 1 85 ? -85.232 372.160 -125.536 1.00 13.84 85 ASP B N 1
ATOM 4674 C CA . ASP B 1 85 ? -85.231 373.592 -125.725 1.00 14.23 85 ASP B CA 1
ATOM 4675 C C . ASP B 1 85 ? -84.632 374.251 -124.500 1.00 14.02 85 ASP B C 1
ATOM 4676 O O . ASP B 1 85 ? -84.932 373.864 -123.369 1.00 15.20 85 ASP B O 1
ATOM 4685 N N . GLY B 1 86 ? -83.753 375.218 -124.737 1.00 14.17 86 GLY B N 1
ATOM 4686 C CA . GLY B 1 86 ? -83.102 375.945 -123.666 1.00 14.49 86 GLY B CA 1
ATOM 4687 C C . GLY B 1 86 ? -81.790 375.337 -123.210 1.00 12.10 86 GLY B C 1
ATOM 4688 O O . GLY B 1 86 ? -81.021 376.004 -122.529 1.00 14.10 86 GLY B O 1
ATOM 4692 N N . GLN B 1 87 ? -81.543 374.078 -123.562 1.00 10.42 87 GLN B N 1
ATOM 4693 C CA . GLN B 1 87 ? -80.283 373.417 -123.256 1.00 10.83 87 GLN B CA 1
ATOM 4694 C C . GLN B 1 87 ? -79.337 373.528 -124.440 1.00 9.25 87 GLN B C 1
ATOM 4695 O O . GLN B 1 87 ? -79.699 374.066 -125.488 1.00 11.94 87 GLN B O 1
ATOM 4709 N N . ASP B 1 88 ? -78.113 373.054 -124.260 1.00 9.43 88 ASP B N 1
ATOM 4710 C CA . ASP B 1 88 ? -77.078 373.233 -125.269 1.00 9.99 88 ASP B CA 1
ATOM 4711 C C . ASP B 1 88 ? -76.282 371.955 -125.457 1.00 10.08 88 ASP B C 1
ATOM 4712 O O . ASP B 1 88 ? -75.949 371.289 -124.485 1.00 12.69 88 ASP B O 1
ATOM 4721 N N . ILE B 1 89 ? -75.986 371.629 -126.712 1.00 10.30 89 ILE B N 1
ATOM 4722 C CA A ILE B 1 89 ? -75.327 370.369 -127.018 0.24 12.25 89 ILE B CA 1
ATOM 4723 C CA B ILE B 1 89 ? -75.301 370.391 -127.075 0.76 12.30 89 ILE B CA 1
ATOM 4724 C C . ILE B 1 89 ? -73.953 370.260 -126.372 0.93 12.17 89 ILE B C 1
ATOM 4725 O O . ILE B 1 89 ? -73.462 369.164 -126.170 0.94 15.33 89 ILE B O 1
ATOM 4756 N N . ASN B 1 90 ? -73.325 371.376 -126.023 1.00 12.31 90 ASN B N 1
ATOM 4757 C CA . ASN B 1 90 ? -72.028 371.254 -125.363 1.00 15.05 90 ASN B CA 1
ATOM 4758 C C . ASN B 1 90 ? -72.103 370.837 -123.892 1.00 13.85 90 ASN B C 1
ATOM 4759 O O . ASN B 1 90 ? -71.224 370.124 -123.403 1.00 17.05 90 ASN B O 1
ATOM 4770 N N . SER B 1 91 ? -73.158 371.237 -123.191 1.00 10.26 91 SER B N 1
ATOM 4771 C CA . SER B 1 91 ? -73.254 370.934 -121.766 1.00 9.50 91 SER B CA 1
ATOM 4772 C C . SER B 1 91 ? -74.288 369.860 -121.437 1.00 8.78 91 SER B C 1
ATOM 4773 O O . SER B 1 91 ? -74.284 369.341 -120.337 1.00 10.61 91 SER B O 1
ATOM 4781 N N . TRP B 1 92 ? -75.181 369.537 -122.358 1.00 7.70 92 TRP B N 1
ATOM 4782 C CA . TRP B 1 92 ? -76.263 368.615 -122.031 1.00 7.50 92 TRP B CA 1
ATOM 4783 C C . TRP B 1 92 ? -75.758 367.187 -121.907 1.00 7.49 92 TRP B C 1
ATOM 4784 O O . TRP B 1 92 ? -75.156 366.641 -122.832 1.00 8.15 92 TRP B O 1
ATOM 4805 N N . THR B 1 93 ? -76.018 366.560 -120.771 1.00 7.94 93 THR B N 1
ATOM 4806 C CA . THR B 1 93 ? -75.503 365.212 -120.565 1.00 9.05 93 THR B CA 1
ATOM 4807 C C . THR B 1 93 ? -76.428 364.099 -121.044 1.00 8.22 93 THR B C 1
ATOM 4808 O O . THR B 1 93 ? -76.030 362.947 -121.054 1.00 10.06 93 THR B O 1
ATOM 4819 N N . GLY B 1 94 ? -77.656 364.420 -121.430 1.00 8.19 94 GLY B N 1
ATOM 4820 C CA . GLY B 1 94 ? -78.571 363.406 -121.929 1.00 9.20 94 GLY B CA 1
ATOM 4821 C C . GLY B 1 94 ? -79.366 362.662 -120.867 1.00 8.75 94 GLY B C 1
ATOM 4822 O O . GLY B 1 94 ? -79.736 361.508 -121.057 1.00 8.55 94 GLY B O 1
ATOM 4826 N N . GLU B 1 95 ? -79.652 363.332 -119.750 1.00 10.81 95 GLU B N 1
ATOM 4827 C CA . GLU B 1 95 ? -80.480 362.764 -118.689 1.00 11.97 95 GLU B CA 1
ATOM 4828 C C . GLU B 1 95 ? -81.929 362.649 -119.097 1.00 10.17 95 GLU B C 1
ATOM 4829 O O . GLU B 1 95 ? -82.422 363.426 -119.909 1.00 11.32 95 GLU B O 1
ATOM 4841 N N . GLY B 1 96 ? -82.625 361.709 -118.473 1.00 9.87 96 GLY B N 1
ATOM 4842 C CA . GLY B 1 96 ? -84.057 361.611 -118.611 1.00 10.73 96 GLY B CA 1
ATOM 4843 C C . GLY B 1 96 ? -84.479 360.595 -119.645 1.00 8.64 96 GLY B C 1
ATOM 4844 O O . GLY B 1 96 ? -83.657 359.963 -120.312 1.00 7.95 96 GLY B O 1
ATOM 4848 N N . ALA B 1 97 ? -85.789 360.470 -119.784 1.00 8.94 97 ALA B N 1
ATOM 4849 C CA . ALA B 1 97 ? -86.385 359.516 -120.694 1.00 9.17 97 ALA B CA 1
ATOM 4850 C C . ALA B 1 97 ? -86.456 360.148 -122.081 1.00 8.60 97 ALA B C 1
ATOM 4851 O O . ALA B 1 97 ? -87.529 360.535 -122.553 1.00 10.11 97 ALA B O 1
ATOM 4858 N N . VAL B 1 98 ? -85.291 360.258 -122.716 1.00 8.01 98 VAL B N 1
ATOM 4859 C CA . VAL B 1 98 ? -85.117 361.049 -123.925 1.00 7.79 98 VAL B CA 1
ATOM 4860 C C . VAL B 1 98 ? -84.586 360.253 -125.118 1.00 7.41 98 VAL B C 1
ATOM 4861 O O . VAL B 1 98 ? -84.584 360.760 -126.229 1.00 7.86 98 VAL B O 1
ATOM 4874 N N . TRP B 1 99 ? -84.133 359.023 -124.888 1.00 6.57 99 TRP B N 1
ATOM 4875 C CA . TRP B 1 99 ? -83.442 358.254 -125.918 1.00 6.26 99 TRP B CA 1
ATOM 4876 C C . TRP B 1 99 ? -84.420 357.363 -126.667 1.00 6.98 99 TRP B C 1
ATOM 4877 O O . TRP B 1 99 ? -85.131 356.570 -126.051 1.00 9.79 99 TRP B O 1
ATOM 4898 N N . PHE B 1 100 ? -84.431 357.457 -127.991 1.00 5.88 100 PHE B N 1
ATOM 4899 C CA . PHE B 1 100 ? -85.233 356.554 -128.801 1.00 5.89 100 PHE B CA 1
ATOM 4900 C C . PHE B 1 100 ? -84.342 355.814 -129.779 1.00 5.44 100 PHE B C 1
ATOM 4901 O O . PHE B 1 100 ? -83.345 356.338 -130.275 1.00 5.88 100 PHE B O 1
ATOM 4918 N N . LYS B 1 101 ? -84.679 354.548 -130.001 1.00 5.37 101 LYS B N 1
ATOM 4919 C CA . LYS B 1 101 ? -83.894 353.680 -130.847 1.00 4.96 101 LYS B CA 1
ATOM 4920 C C . LYS B 1 101 ? -84.227 353.897 -132.302 1.00 5.96 101 LYS B C 1
ATOM 4921 O O . LYS B 1 101 ? -85.397 353.891 -132.675 1.00 7.11 101 LYS B O 1
ATOM 4940 N N . ILE B 1 102 ? -83.206 354.067 -133.132 1.00 5.18 102 ILE B N 1
ATOM 4941 C CA . ILE B 1 102 ? -83.429 354.213 -134.568 1.00 5.71 102 ILE B CA 1
ATOM 4942 C C . ILE B 1 102 ? -82.929 353.021 -135.388 1.00 5.24 102 ILE B C 1
ATOM 4943 O O . ILE B 1 102 ? -83.247 352.932 -136.575 1.00 6.67 102 ILE B O 1
ATOM 4959 N N . TYR B 1 103 ? -82.200 352.097 -134.770 1.00 5.11 103 TYR B N 1
ATOM 4960 C CA . TYR B 1 103 ? -81.728 350.897 -135.451 1.00 5.61 103 TYR B CA 1
ATOM 4961 C C . TYR B 1 103 ? -81.306 349.875 -134.418 1.00 5.58 103 TYR B C 1
ATOM 4962 O O . TYR B 1 103 ? -80.680 350.226 -133.414 1.00 4.98 103 TYR B O 1
ATOM 4980 N N . HIS B 1 104 ? -81.602 348.605 -134.683 1.00 5.77 104 HIS B N 1
ATOM 4981 C CA . HIS B 1 104 ? -80.907 347.526 -134.005 1.00 5.83 104 HIS B CA 1
ATOM 4982 C C . HIS B 1 104 ? -80.664 346.365 -134.950 1.00 5.73 104 HIS B C 1
ATOM 4983 O O . HIS B 1 104 ? -81.379 346.186 -135.925 1.00 7.29 104 HIS B O 1
ATOM 4998 N N . GLU B 1 105 ? -79.636 345.586 -134.634 1.00 5.76 105 GLU B N 1
ATOM 4999 C CA . GLU B 1 105 ? -79.196 344.484 -135.469 1.00 5.59 105 GLU B CA 1
ATOM 5000 C C . GLU B 1 105 ? -79.781 343.153 -135.013 1.00 5.96 105 GLU B C 1
ATOM 5001 O O . GLU B 1 105 ? -79.727 342.813 -133.833 1.00 6.29 105 GLU B O 1
ATOM 5013 N N . GLN B 1 106 ? -80.323 342.394 -135.964 1.00 6.42 106 GLN B N 1
ATOM 5014 C CA . GLN B 1 106 ? -80.662 340.997 -135.758 1.00 7.61 106 GLN B CA 1
ATOM 5015 C C . GLN B 1 106 ? -79.571 340.115 -136.348 1.00 7.69 106 GLN B C 1
ATOM 5016 O O . GLN B 1 106 ? -79.049 340.410 -137.422 1.00 8.23 106 GLN B O 1
ATOM 5030 N N . PRO B 1 107 ? -79.232 339.014 -135.666 1.00 7.37 107 PRO B N 1
ATOM 5031 C CA . PRO B 1 107 ? -78.295 338.060 -136.250 1.00 7.93 107 PRO B CA 1
ATOM 5032 C C . PRO B 1 107 ? -78.983 337.272 -137.345 1.00 8.33 107 PRO B C 1
ATOM 5033 O O . PRO B 1 107 ? -80.212 337.272 -137.437 1.00 8.82 107 PRO B O 1
ATOM 5044 N N . THR B 1 108 ? -78.170 336.615 -138.156 1.00 9.42 108 THR B N 1
ATOM 5045 C CA . THR B 1 108 ? -78.640 335.592 -139.053 1.00 10.90 108 THR B CA 1
ATOM 5046 C C . THR B 1 108 ? -78.712 334.283 -138.273 1.00 10.65 108 THR B C 1
ATOM 5047 O O . THR B 1 108 ? -77.763 333.907 -137.577 1.00 11.63 108 THR B O 1
ATOM 5058 N N . PHE B 1 109 ? -79.846 333.600 -138.387 1.00 12.11 109 PHE B N 1
ATOM 5059 C CA . PHE B 1 109 ? -80.100 332.373 -137.646 1.00 12.98 109 PHE B CA 1
ATOM 5060 C C . PHE B 1 109 ? -79.789 331.163 -138.482 1.00 15.77 109 PHE B C 1
ATOM 5061 O O . PHE B 1 109 ? -80.399 330.940 -139.524 1.00 21.84 109 PHE B O 1
ATOM 5078 N N . GLY B 1 110 ? -78.817 330.393 -138.026 1.00 18.06 110 GLY B N 1
ATOM 5079 C CA . GLY B 1 110 ? -78.481 329.141 -138.661 1.00 19.07 110 GLY B CA 1
ATOM 5080 C C . GLY B 1 110 ? -77.967 328.173 -137.621 1.00 17.65 110 GLY B C 1
ATOM 5081 O O . GLY B 1 110 ? -78.366 328.225 -136.460 1.00 18.95 110 GLY B O 1
ATOM 5085 N N . SER B 1 111 ? -77.069 327.288 -138.033 1.00 17.58 111 SER B N 1
ATOM 5086 C CA . SER B 1 111 ? -76.425 326.372 -137.102 1.00 19.00 111 SER B CA 1
ATOM 5087 C C . SER B 1 111 ? -75.661 327.148 -136.035 1.00 17.90 111 SER B C 1
ATOM 5088 O O . SER B 1 111 ? -75.439 326.655 -134.934 1.00 21.50 111 SER B O 1
ATOM 5096 N N . GLN B 1 112 ? -75.254 328.364 -136.382 1.00 15.88 112 GLN B N 1
ATOM 5097 C CA . GLN B 1 112 ? -74.728 329.318 -135.418 1.00 13.88 112 GLN B CA 1
ATOM 5098 C C . GLN B 1 112 ? -75.399 330.648 -135.695 1.00 12.99 112 GLN B C 1
ATOM 5099 O O . GLN B 1 112 ? -75.980 330.838 -136.768 1.00 15.58 112 GLN B O 1
ATOM 5113 N N . LEU B 1 113 ? -75.342 331.562 -134.732 1.00 12.44 113 LEU B N 1
ATOM 5114 C CA . LEU B 1 113 ? -75.716 332.936 -135.016 1.00 11.75 113 LEU B CA 1
ATOM 5115 C C . LEU B 1 113 ? -74.529 333.603 -135.708 1.00 10.41 113 LEU B C 1
ATOM 5116 O O . LEU B 1 113 ? -73.382 333.461 -135.269 1.00 11.69 113 LEU B O 1
ATOM 5132 N N . THR B 1 114 ? -74.787 334.325 -136.789 0.97 9.48 114 THR B N 1
ATOM 5133 C CA . THR B 1 114 ? -73.759 335.195 -137.345 1.00 9.15 114 THR B CA 1
ATOM 5134 C C . THR B 1 114 ? -74.288 336.621 -137.382 0.99 8.59 114 THR B C 1
ATOM 5135 O O . THR B 1 114 ? -75.487 336.866 -137.398 0.92 10.89 114 THR B O 1
ATOM 5146 N N . TRP B 1 115 ? -73.361 337.561 -137.366 1.00 7.00 115 TRP B N 1
ATOM 5147 C CA . TRP B 1 115 ? -73.679 338.968 -137.206 1.00 6.81 115 TRP B CA 1
ATOM 5148 C C . TRP B 1 115 ? -73.027 339.760 -138.331 1.00 6.62 115 TRP B C 1
ATOM 5149 O O . TRP B 1 115 ? -71.822 339.672 -138.541 1.00 7.10 115 TRP B O 1
ATOM 5170 N N . SER B 1 116 ? -73.826 340.540 -139.045 0.94 6.76 116 SER B N 1
ATOM 5171 C CA A SER B 1 116 ? -73.310 341.380 -140.121 0.76 7.17 116 SER B CA 1
ATOM 5172 C CA B SER B 1 116 ? -73.333 341.394 -140.121 0.24 7.95 116 SER B CA 1
ATOM 5173 C C . SER B 1 116 ? -72.331 342.447 -139.640 0.97 6.75 116 SER B C 1
ATOM 5174 O O . SER B 1 116 ? -71.546 342.954 -140.422 0.78 7.23 116 SER B O 1
AT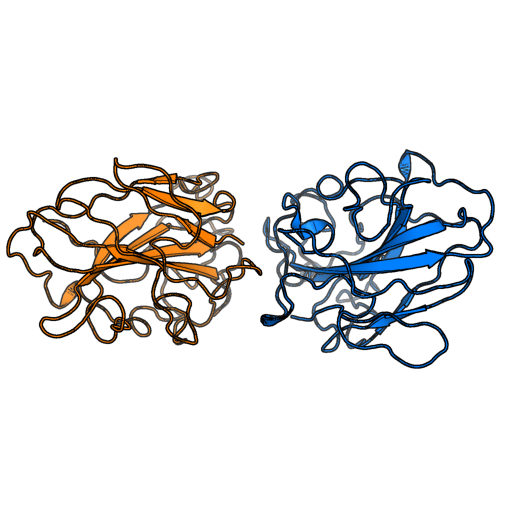OM 5189 N N . SER B 1 117 ? -72.361 342.781 -138.351 1.00 6.32 117 SER B N 1
ATOM 5190 C CA . SER B 1 117 ? -71.393 343.729 -137.818 1.00 6.25 117 SER B CA 1
ATOM 5191 C C . SER B 1 117 ? -69.975 343.166 -137.753 1.00 6.78 117 SER B C 1
ATOM 5192 O O . SER B 1 117 ? -69.010 343.917 -137.611 1.00 7.11 117 SER B O 1
ATOM 5200 N N . ASN B 1 118 ? -69.842 341.846 -137.844 1.00 6.85 118 ASN B N 1
ATOM 5201 C CA . ASN B 1 118 ? -68.526 341.233 -137.758 1.00 7.50 118 ASN B CA 1
ATOM 5202 C C . ASN B 1 118 ? -67.622 341.690 -138.896 1.00 7.99 118 ASN B C 1
ATOM 5203 O O . ASN B 1 118 ? -67.974 341.595 -140.078 1.00 9.95 118 ASN B O 1
ATOM 5214 N N . GLY B 1 119 ? -66.456 342.202 -138.530 1.00 7.72 119 GLY B N 1
ATOM 5215 C CA . GLY B 1 119 ? -65.491 342.663 -139.506 1.00 8.43 119 GLY B CA 1
ATOM 5216 C C . GLY B 1 119 ? -65.781 344.038 -140.087 1.00 8.76 119 GLY B C 1
ATOM 5217 O O . GLY B 1 119 ? -65.084 344.472 -140.997 1.00 10.19 119 GLY B O 1
ATOM 5221 N N . LYS B 1 120 ? -66.789 344.727 -139.564 1.00 7.90 120 LYS B N 1
ATOM 5222 C CA . LYS B 1 120 ? -67.200 346.022 -140.097 1.00 7.84 120 LYS B CA 1
ATOM 5223 C C . LYS B 1 120 ? -66.608 347.159 -139.263 1.00 6.65 120 LYS B C 1
ATOM 5224 O O . LYS B 1 120 ? -66.578 347.104 -138.029 1.00 7.05 120 LYS B O 1
ATOM 5243 N N . SER B 1 121 ? -66.132 348.186 -139.959 1.00 6.63 121 SER B N 1
ATOM 5244 C CA . SER B 1 121 ? -65.671 349.404 -139.301 1.00 6.90 121 SER B CA 1
ATOM 5245 C C . SER B 1 121 ? -66.477 350.643 -139.679 1.00 6.51 121 SER B C 1
ATOM 5246 O O . SER B 1 121 ? -66.319 351.674 -139.051 1.00 9.01 121 SER B O 1
ATOM 5254 N N . SER B 1 122 ? -67.318 350.547 -140.701 1.00 6.65 122 SER B N 1
ATOM 5255 C CA . SER B 1 122 ? -68.194 351.647 -141.123 1.00 6.84 122 SER B CA 1
ATOM 5256 C C . SER B 1 122 ? -69.640 351.208 -141.017 1.00 5.89 122 SER B C 1
ATOM 5257 O O . SER B 1 122 ? -70.025 350.219 -141.630 1.00 8.16 122 SER B O 1
ATOM 5265 N N . PHE B 1 123 ? -70.426 351.956 -140.246 1.00 5.55 123 PHE B N 1
ATOM 5266 C CA . PHE B 1 123 ? -71.811 351.615 -139.958 1.00 5.83 123 PHE B CA 1
ATOM 5267 C C . PHE B 1 123 ? -72.748 352.727 -140.421 1.00 5.59 123 PHE B C 1
ATOM 5268 O O . PHE B 1 123 ? -72.952 353.710 -139.703 1.00 6.10 123 PHE B O 1
ATOM 5285 N N . PRO B 1 124 ? -73.310 352.607 -141.626 1.00 5.40 124 PRO B N 1
ATOM 5286 C CA . PRO B 1 124 ? -74.315 353.593 -142.028 1.00 5.60 124 PRO B CA 1
ATOM 5287 C C . PRO B 1 124 ? -75.554 353.477 -141.169 1.00 6.28 124 PRO B C 1
ATOM 5288 O O . PRO B 1 124 ? -75.972 352.371 -140.843 1.00 8.48 124 PRO B O 1
ATOM 5299 N N . VAL B 1 125 ? -76.126 354.626 -140.839 1.00 6.53 125 VAL B N 1
ATOM 5300 C CA . VAL B 1 125 ? -77.296 354.733 -139.992 1.00 9.23 125 VAL B CA 1
ATOM 5301 C C . VAL B 1 125 ? -78.228 355.758 -140.631 1.00 7.53 125 VAL B C 1
ATOM 5302 O O . VAL B 1 125 ? -77.817 356.873 -140.932 1.00 6.87 125 VAL B O 1
ATOM 5315 N N . LYS B 1 126 ? -79.483 355.382 -140.819 1.00 7.95 126 LYS B N 1
ATOM 5316 C CA . LYS B 1 126 ? -80.485 356.271 -141.373 1.00 8.32 126 LYS B CA 1
ATOM 5317 C C . LYS B 1 126 ? -81.134 357.149 -140.299 1.00 7.19 126 LYS B C 1
ATOM 5318 O O . LYS B 1 126 ? -81.705 356.649 -139.336 1.00 8.09 126 LYS B O 1
ATOM 5337 N N . ILE B 1 127 ? -81.016 358.462 -140.448 1.00 6.95 127 ILE B N 1
ATOM 5338 C CA . ILE B 1 127 ? -81.651 359.394 -139.541 1.00 6.65 127 ILE B CA 1
ATOM 5339 C C . ILE B 1 127 ? -83.108 359.575 -139.973 1.00 7.09 127 ILE B C 1
ATOM 5340 O O . ILE B 1 127 ? -83.372 359.881 -141.126 1.00 7.62 127 ILE B O 1
ATOM 5356 N N . PRO B 1 128 ? -84.056 359.397 -139.043 1.00 7.00 128 PRO B N 1
ATOM 5357 C CA . PRO B 1 128 ? -85.467 359.531 -139.433 1.00 8.02 128 PRO B CA 1
ATOM 5358 C C . PRO B 1 128 ? -85.794 360.889 -140.050 1.00 7.24 128 PRO B C 1
ATOM 5359 O O . PRO B 1 128 ? -85.246 361.908 -139.620 1.00 7.96 128 PRO B O 1
ATOM 5370 N N . SER B 1 129 ? -86.696 360.908 -141.023 1.00 8.27 129 SER B N 1
ATOM 5371 C CA . SER B 1 129 ? -87.057 362.152 -141.699 1.00 8.41 129 SER B CA 1
ATOM 5372 C C . SER B 1 129 ? -88.009 363.026 -140.889 1.00 8.17 129 SER B C 1
ATOM 5373 O O . SER B 1 129 ? -88.032 364.248 -141.052 1.00 9.30 129 SER B O 1
ATOM 5381 N N . CYS B 1 130 ? -88.821 362.408 -140.037 1.00 8.13 130 CYS B N 1
ATOM 5382 C CA . CYS B 1 130 ? -89.985 363.089 -139.480 1.00 8.14 130 CYS B CA 1
ATOM 5383 C C . CYS B 1 130 ? -89.752 363.771 -138.144 1.00 7.95 130 CYS B C 1
ATOM 5384 O O . CYS B 1 130 ? -90.617 364.505 -137.670 1.00 8.79 130 CYS B O 1
ATOM 5391 N N . ILE B 1 131 ? -88.588 363.529 -137.541 1.00 7.24 131 ILE B N 1
ATOM 5392 C CA . ILE B 1 131 ? -88.283 364.082 -136.228 1.00 7.19 131 ILE B CA 1
ATOM 5393 C C . ILE B 1 131 ? -87.905 365.550 -136.331 1.00 7.10 131 ILE B C 1
ATOM 5394 O O . ILE B 1 131 ? -87.568 366.038 -137.401 1.00 7.64 131 ILE B O 1
ATOM 5410 N N . LYS B 1 132 ? -87.968 366.260 -135.211 1.00 7.77 132 LYS B N 1
ATOM 5411 C CA . LYS B 1 132 ? -87.736 367.694 -135.223 1.00 8.78 132 LYS B CA 1
ATOM 5412 C C . LYS B 1 132 ? -86.298 368.063 -135.488 1.00 7.95 132 LYS B C 1
ATOM 5413 O O . LYS B 1 132 ? -85.370 367.396 -135.034 1.00 8.97 132 LYS B O 1
ATOM 5432 N N . SER B 1 133 ? -86.094 369.166 -136.188 1.00 7.76 133 SER B N 1
ATOM 5433 C CA A SER B 1 133 ? -84.762 369.725 -136.300 0.16 7.39 133 SER B CA 1
ATOM 5434 C CA B SER B 1 133 ? -84.773 369.746 -136.291 0.84 7.38 133 SER B CA 1
ATOM 5435 C C . SER B 1 133 ? -84.270 370.113 -134.911 1.00 7.37 133 SER B C 1
ATOM 5436 O O . SER B 1 133 ? -85.060 370.421 -134.020 0.92 7.32 133 SER B O 1
ATOM 5451 N N . GLY B 1 134 ? -82.957 370.099 -134.739 1.00 7.41 134 GLY B N 1
ATOM 5452 C CA . GLY B 1 134 ? -82.362 370.548 -133.503 1.00 7.85 134 GLY B CA 1
ATOM 5453 C C . GLY B 1 134 ? -81.037 369.870 -133.277 1.00 6.52 134 GLY B C 1
ATOM 5454 O O . GLY B 1 134 ? -80.543 369.129 -134.126 1.00 7.18 134 GLY B O 1
ATOM 5458 N N . SER B 1 135 ? -80.468 370.116 -132.109 1.00 6.47 135 SER B N 1
ATOM 5459 C CA . SER B 1 135 ? -79.263 369.408 -131.707 1.00 6.17 135 SER B CA 1
ATOM 5460 C C . SER B 1 135 ? -79.632 368.072 -131.101 1.00 5.82 135 SER B C 1
ATOM 5461 O O . SER B 1 135 ? -80.632 367.978 -130.377 1.00 6.59 135 SER B O 1
ATOM 5469 N N . TYR B 1 136 ? -78.813 367.057 -131.376 1.00 5.97 136 TYR B N 1
ATOM 5470 C CA . TYR B 1 136 ? -79.046 365.698 -130.915 1.00 5.82 136 TYR B CA 1
ATOM 5471 C C . TYR B 1 136 ? -77.751 365.037 -130.497 1.00 4.80 136 TYR B C 1
ATOM 5472 O O . TYR B 1 136 ? -76.681 365.326 -131.029 1.00 6.12 136 TYR B O 1
ATOM 5490 N N . LEU B 1 137 ? -77.883 364.084 -129.585 1.00 4.95 137 LEU B N 1
ATOM 5491 C CA . LEU B 1 137 ? -76.866 363.069 -129.389 1.00 4.87 137 LEU B CA 1
ATOM 5492 C C . LEU B 1 137 ? -77.274 361.797 -130.137 1.00 4.37 137 LEU B C 1
ATOM 5493 O O . LEU B 1 137 ? -78.437 361.388 -130.108 1.00 5.17 137 LEU B O 1
ATOM 5509 N N . LEU B 1 138 ? -76.297 361.187 -130.803 1.00 4.71 138 LEU B N 1
ATOM 5510 C CA . LEU B 1 138 ? -76.451 359.890 -131.442 1.00 5.02 138 LEU B CA 1
ATOM 5511 C C . LEU B 1 138 ? -75.569 358.896 -130.704 1.00 4.98 138 LEU B C 1
ATOM 5512 O O . LEU B 1 138 ? -74.341 358.999 -130.740 1.00 5.35 138 LEU B O 1
ATOM 5528 N N . ARG B 1 139 ? -76.211 357.979 -129.983 1.00 4.76 139 ARG B N 1
ATOM 5529 C CA . ARG B 1 139 ? -75.524 356.972 -129.195 1.00 4.62 139 ARG B CA 1
ATOM 5530 C C . ARG B 1 139 ? -75.325 355.716 -130.027 1.00 4.67 139 ARG B C 1
ATOM 5531 O O . ARG B 1 139 ? -76.298 355.133 -130.527 1.00 5.60 139 ARG B O 1
ATOM 5552 N N . ALA B 1 140 ? -74.067 355.323 -130.194 1.00 5.14 140 ALA B N 1
ATOM 5553 C CA . ALA B 1 140 ? -73.677 354.075 -130.838 1.00 4.97 140 ALA B CA 1
ATOM 5554 C C . ALA B 1 140 ? -73.378 353.060 -129.758 1.00 4.23 140 ALA B C 1
ATOM 5555 O O . ALA B 1 140 ? -72.708 353.376 -128.770 1.00 4.71 140 ALA B O 1
ATOM 5562 N N . GLU B 1 141 ? -73.822 351.827 -129.964 1.00 4.61 141 GLU B N 1
ATOM 5563 C CA . GLU B 1 141 ? -73.442 350.739 -129.085 1.00 5.08 141 GLU B CA 1
ATOM 5564 C C . GLU B 1 141 ? -73.282 349.449 -129.852 1.00 4.32 141 GLU B C 1
ATOM 5565 O O . GLU B 1 141 ? -74.053 349.146 -130.766 1.00 5.47 141 GLU B O 1
ATOM 5577 N N . HIS B 1 142 ? -72.250 348.707 -129.473 1.00 4.62 142 HIS B N 1
ATOM 5578 C CA . HIS B 1 142 ? -72.124 347.317 -129.851 1.00 4.45 142 HIS B CA 1
ATOM 5579 C C . HIS B 1 142 ? -72.150 346.488 -128.576 1.00 4.37 142 HIS B C 1
ATOM 5580 O O . HIS B 1 142 ? -71.462 346.828 -127.610 1.00 5.34 142 HIS B O 1
ATOM 5595 N N . ILE B 1 143 ? -72.968 345.437 -128.549 1.00 4.40 143 ILE B N 1
ATOM 5596 C CA . ILE B 1 143 ? -73.078 344.564 -127.391 1.00 5.08 143 ILE B CA 1
ATOM 5597 C C . ILE B 1 143 ? -72.383 343.242 -127.713 1.00 5.02 143 ILE B C 1
ATOM 5598 O O . ILE B 1 143 ? -72.888 342.433 -128.488 1.00 5.70 143 ILE B O 1
ATOM 5614 N N . GLY B 1 144 ? -71.211 343.037 -127.122 1.00 5.02 144 GLY B N 1
ATOM 5615 C CA . GLY B 1 144 ? -70.471 341.806 -127.297 1.00 4.98 144 GLY B CA 1
ATOM 5616 C C . GLY B 1 144 ? -71.022 340.733 -126.380 1.00 4.47 144 GLY B C 1
ATOM 5617 O O . GLY B 1 144 ? -71.037 340.878 -125.148 1.00 5.11 144 GLY B O 1
ATOM 5621 N N . LEU B 1 145 ? -71.486 339.646 -126.995 1.00 4.61 145 LEU B N 1
ATOM 5622 C CA . LEU B 1 145 ? -72.259 338.605 -126.298 1.00 5.19 145 LEU B CA 1
ATOM 5623 C C . LEU B 1 145 ? -71.524 337.267 -126.155 1.00 4.92 145 LEU B C 1
ATOM 5624 O O . LEU B 1 145 ? -72.103 336.280 -125.726 1.00 5.81 145 LEU B O 1
ATOM 5640 N N . HIS B 1 146 ? -70.246 337.224 -126.520 1.00 5.06 146 HIS B N 1
ATOM 5641 C CA . HIS B 1 146 ? -69.485 335.969 -126.526 1.00 5.49 146 HIS B CA 1
ATOM 5642 C C . HIS B 1 146 ? -69.373 335.264 -125.174 1.00 5.65 146 HIS B C 1
ATOM 5643 O O . HIS B 1 146 ? -69.213 334.046 -125.146 1.00 6.66 146 HIS B O 1
ATOM 5658 N N . VAL B 1 147 ? -69.470 336.009 -124.073 1.00 5.84 147 VAL B N 1
ATOM 5659 C CA . VAL B 1 147 ? -69.428 335.406 -122.737 1.00 5.72 147 VAL B CA 1
ATOM 5660 C C . VAL B 1 147 ? -70.631 335.832 -121.898 1.00 5.99 147 VAL B C 1
ATOM 5661 O O . VAL B 1 147 ? -70.588 335.811 -120.667 1.00 6.74 147 VAL B O 1
ATOM 5674 N N . ALA B 1 148 ? -71.727 336.172 -122.573 1.00 5.58 148 ALA B N 1
ATOM 5675 C CA . ALA B 1 148 ? -72.876 336.798 -121.921 1.00 5.97 148 ALA B CA 1
ATOM 5676 C C . ALA B 1 148 ? -73.805 335.825 -121.186 1.00 6.14 148 ALA B C 1
ATOM 5677 O O . ALA B 1 148 ? -74.828 336.243 -120.662 1.00 6.50 148 ALA B O 1
ATOM 5684 N N . GLN B 1 149 ? -73.418 334.550 -121.072 1.00 6.48 149 GLN B N 1
ATOM 5685 C CA . GLN B 1 149 ? -74.248 333.581 -120.367 1.00 7.21 149 GLN B CA 1
ATOM 5686 C C . GLN B 1 149 ? -74.293 333.850 -118.864 1.00 7.94 149 GLN B C 1
ATOM 5687 O O . GLN B 1 149 ? -75.152 333.292 -118.177 1.00 9.98 149 GLN B O 1
ATOM 5701 N N . SER B 1 150 ? -73.342 334.640 -118.350 1.00 7.39 150 SER B N 1
ATOM 5702 C CA . SER B 1 150 ? -73.289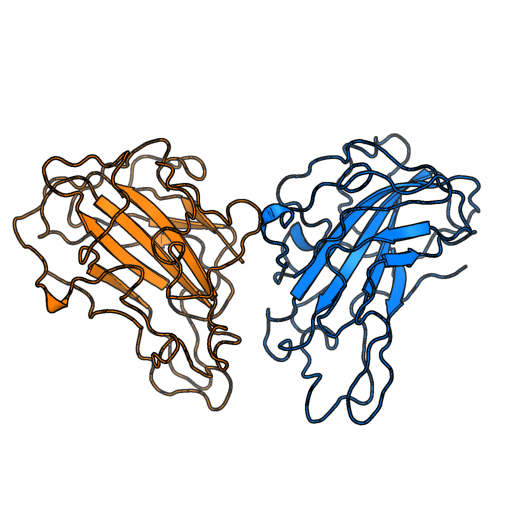 335.017 -116.938 1.00 9.11 150 SER B CA 1
ATOM 5703 C C . SER B 1 150 ? -73.797 336.445 -116.770 1.00 7.35 150 SER B C 1
ATOM 5704 O O . SER B 1 150 ? -73.564 337.304 -117.628 1.00 7.35 150 SER B O 1
ATOM 5712 N N . SER B 1 151 ? -74.468 336.696 -115.653 1.00 8.23 151 SER B N 1
ATOM 5713 C CA . SER B 1 151 ? -74.977 338.033 -115.381 1.00 8.35 151 SER B CA 1
ATOM 5714 C C . SER B 1 151 ? -73.821 339.015 -115.286 1.00 7.61 151 SER B C 1
ATOM 5715 O O . SER B 1 151 ? -72.813 338.745 -114.634 1.00 8.89 151 SER B O 1
ATOM 5723 N N . GLY B 1 152 ? -73.974 340.159 -115.941 1.00 7.34 152 GLY B N 1
ATOM 5724 C CA . GLY B 1 152 ? -72.965 341.197 -115.899 1.00 6.94 152 GLY B CA 1
ATOM 5725 C C . GLY B 1 152 ? -71.793 340.988 -116.831 1.00 6.76 152 GLY B C 1
ATOM 5726 O O . GLY B 1 152 ? -70.818 341.720 -116.725 1.00 7.16 152 GLY B O 1
ATOM 5730 N N . ALA B 1 153 ? -71.883 340.017 -117.741 1.00 6.33 153 ALA B N 1
ATOM 5731 C CA . ALA B 1 153 ? -70.742 339.693 -118.604 1.00 6.07 153 ALA B CA 1
ATOM 5732 C C . ALA B 1 153 ? -70.907 340.128 -120.066 1.00 5.81 153 ALA B C 1
ATOM 5733 O O . ALA B 1 153 ? -69.951 340.047 -120.844 1.00 6.07 153 ALA B O 1
ATOM 5740 N N . ALA B 1 154 ? -72.083 340.630 -120.443 1.00 5.55 154 ALA B N 1
ATOM 5741 C CA . ALA B 1 154 ? -72.232 341.301 -121.732 1.00 5.37 154 ALA B CA 1
ATOM 5742 C C . ALA B 1 154 ? -71.316 342.534 -121.747 1.00 5.21 154 ALA B C 1
ATOM 5743 O O . ALA B 1 154 ? -71.156 343.220 -120.732 1.00 6.21 154 ALA B O 1
ATOM 5750 N N . GLN B 1 155 ? -70.719 342.814 -122.900 1.00 5.54 155 GLN B N 1
ATOM 5751 C CA . GLN B 1 155 ? -69.743 343.895 -123.027 1.00 5.69 155 GLN B CA 1
ATOM 5752 C C . GLN B 1 155 ? -70.301 345.005 -123.914 1.00 5.57 155 GLN B C 1
ATOM 5753 O O . GLN B 1 155 ? -70.539 344.791 -125.107 1.00 6.85 155 GLN B O 1
ATOM 5767 N N . PHE B 1 156 ? -70.499 346.191 -123.348 1.00 4.40 156 PHE B N 1
ATOM 5768 C CA . PHE B 1 156 ? -71.073 347.306 -124.098 1.00 4.67 156 PHE B CA 1
ATOM 5769 C C . PHE B 1 156 ? -69.979 348.270 -124.520 1.00 4.44 156 PHE B C 1
ATOM 5770 O O . PHE B 1 156 ? -69.273 348.842 -123.687 1.00 5.20 156 PHE B O 1
ATOM 5787 N N . TYR B 1 157 ? -69.849 348.447 -125.826 1.00 4.14 157 TYR B N 1
ATOM 5788 C CA . TYR B 1 157 ? -68.868 349.351 -126.421 1.00 4.62 157 TYR B CA 1
ATOM 5789 C C . TYR B 1 157 ? -69.654 350.520 -127.008 1.00 4.52 157 TYR B C 1
ATOM 5790 O O . TYR B 1 157 ? -70.446 350.326 -127.927 1.00 4.84 157 TYR B O 1
ATOM 5808 N N . ILE B 1 158 ? -69.458 351.720 -126.453 1.00 4.15 158 ILE B N 1
ATOM 5809 C CA . ILE B 1 158 ? -70.386 352.840 -126.616 1.00 4.40 158 ILE B CA 1
ATOM 5810 C C . ILE B 1 158 ? -69.660 354.143 -126.950 1.00 4.08 158 ILE B C 1
ATOM 5811 O O . ILE B 1 158 ? -68.544 354.386 -126.473 1.00 4.49 158 ILE B O 1
ATOM 5827 N N . SER B 1 159 ? -70.320 355.008 -127.720 1.00 4.00 159 SER B N 1
ATOM 5828 C CA . SER B 1 159 ? -69.971 356.427 -127.724 1.00 4.08 159 SER B CA 1
ATOM 5829 C C . SER B 1 159 ? -71.185 357.240 -128.133 1.00 4.03 159 SER B C 1
ATOM 5830 O O . SER B 1 159 ? -72.200 356.686 -128.560 1.00 4.54 159 SER B O 1
ATOM 5838 N N . CYS B 1 160 ? -71.066 358.560 -128.010 1.00 4.03 160 CYS B N 1
ATOM 5839 C CA . CYS B 1 160 ? -72.124 359.490 -128.398 1.00 4.66 160 CYS B CA 1
ATOM 5840 C C . CYS B 1 160 ? -71.597 360.635 -129.242 1.00 4.79 160 CYS B C 1
ATOM 5841 O O . CYS B 1 160 ? -70.688 361.356 -128.839 1.00 5.07 160 CYS B O 1
ATOM 5848 N N . ALA B 1 161 ? -72.215 360.813 -130.408 1.00 4.69 161 ALA B N 1
ATOM 5849 C CA . ALA B 1 161 ? -71.890 361.881 -131.344 1.00 5.14 161 ALA B CA 1
ATOM 5850 C C . ALA B 1 161 ? -72.826 363.064 -131.152 1.00 5.13 161 ALA B C 1
ATOM 5851 O O . ALA B 1 161 ? -73.993 362.902 -130.784 1.00 6.18 161 ALA B O 1
ATOM 5858 N N . GLN B 1 162 ? -72.300 364.253 -131.435 1.00 5.16 162 GLN B N 1
ATOM 5859 C CA . GLN B 1 162 ? -73.069 365.491 -131.416 1.00 5.08 162 GLN B CA 1
ATOM 5860 C C . GLN B 1 162 ? -73.472 365.857 -132.831 1.00 5.10 162 GLN B C 1
ATOM 5861 O O . GLN B 1 162 ? -72.605 366.040 -133.689 1.00 5.72 162 GLN B O 1
ATOM 5875 N N . LEU B 1 163 ? -74.780 365.987 -133.051 1.00 5.51 163 LEU B N 1
ATOM 5876 C CA . LEU B 1 163 ? -75.342 366.313 -134.353 1.00 5.83 163 LEU B CA 1
ATOM 5877 C C . LEU B 1 163 ? -76.207 367.558 -134.289 1.00 5.53 163 LEU B C 1
ATOM 5878 O O . LEU B 1 163 ? -76.816 367.847 -133.270 1.00 6.12 163 LEU B O 1
ATOM 5894 N N . SER B 1 164 ? -76.293 368.262 -135.413 0.86 4.66 164 SER B N 1
ATOM 5895 C CA A SER B 1 164 ? -77.349 369.236 -135.645 0.69 6.13 164 SER B CA 1
ATOM 5896 C CA B SER B 1 164 ? -77.317 369.267 -135.679 0.31 6.31 164 SER B CA 1
ATOM 5897 C C . SER B 1 164 ? -78.161 368.711 -136.816 0.99 6.11 164 SER B C 1
ATOM 5898 O O . SER B 1 164 ? -77.692 368.656 -137.939 0.83 5.66 164 SER B O 1
ATOM 5913 N N . ILE B 1 165 ? -79.379 368.273 -136.523 1.00 6.34 165 ILE B N 1
ATOM 5914 C CA . ILE B 1 165 ? -80.260 367.703 -137.529 1.00 6.24 165 ILE B CA 1
ATOM 5915 C C . ILE B 1 165 ? -81.118 368.808 -138.119 1.00 6.82 165 ILE B C 1
ATOM 5916 O O . ILE B 1 165 ? -81.765 369.560 -137.387 1.00 8.09 165 ILE B O 1
ATOM 5932 N N . THR B 1 166 ? -81.068 368.924 -139.440 1.00 7.21 166 THR B N 1
ATOM 5933 C CA . THR B 1 166 ? -81.747 369.994 -140.160 1.00 7.74 166 THR B CA 1
ATOM 5934 C C . THR B 1 166 ? -82.887 369.434 -141.008 1.00 8.10 166 THR B C 1
ATOM 5935 O O . THR B 1 166 ? -82.915 368.248 -141.330 1.00 8.07 166 THR B O 1
ATOM 5946 N N . GLY B 1 167 ? -83.839 370.287 -141.373 1.00 7.88 167 GLY B N 1
ATOM 5947 C CA . GLY B 1 167 ? -84.888 369.888 -142.289 1.00 8.88 167 GLY B CA 1
ATOM 5948 C C . GLY B 1 167 ? -85.833 368.829 -141.762 1.00 9.53 167 GLY B C 1
ATOM 5949 O O . GLY B 1 167 ? -86.418 368.075 -142.538 1.00 10.14 167 GLY B O 1
ATOM 5953 N N . GLY B 1 168 ? -86.014 368.779 -140.451 1.00 9.21 168 GLY B N 1
ATOM 5954 C CA . GLY B 1 168 ? -86.895 367.790 -139.866 1.00 10.14 168 GLY B CA 1
ATOM 5955 C C . GLY B 1 168 ? -88.375 368.120 -139.967 1.00 10.12 168 GLY B C 1
ATOM 5956 O O . GLY B 1 168 ? -88.775 369.150 -140.534 1.00 12.49 168 GLY B O 1
ATOM 5960 N N . GLY B 1 169 ? -89.187 367.219 -139.416 1.00 9.99 169 GLY B N 1
ATOM 5961 C CA . GLY B 1 169 ? -90.619 367.413 -139.282 1.00 9.34 169 GLY B CA 1
ATOM 5962 C C . GLY B 1 169 ? -91.008 367.813 -137.876 1.00 10.43 169 GLY B C 1
ATOM 5963 O O . GLY B 1 169 ? -90.289 368.568 -137.220 1.00 11.91 169 GLY B O 1
ATOM 5967 N N . SER B 1 170 ? -92.145 367.301 -137.413 1.00 9.95 170 SER B N 1
ATOM 5968 C CA . SER B 1 170 ? -92.691 367.681 -136.120 1.00 11.26 170 SER B CA 1
ATOM 5969 C C . SER B 1 170 ? -93.034 366.458 -135.274 1.00 11.64 170 SER B C 1
ATOM 5970 O O . SER B 1 170 ? -93.660 366.599 -134.228 1.00 13.75 170 SER B O 1
ATOM 5978 N N . THR B 1 171 ? -92.629 365.268 -135.713 1.00 11.86 171 THR B N 1
ATOM 5979 C CA . THR B 1 171 ? -93.075 364.038 -135.070 1.00 11.19 171 THR B CA 1
ATOM 5980 C C . THR B 1 171 ? -92.215 363.738 -133.866 1.00 11.47 171 THR B C 1
ATOM 5981 O O . THR B 1 171 ? -91.007 363.568 -133.992 1.00 11.07 171 THR B O 1
ATOM 5992 N N . GLU B 1 172 ? -92.852 363.684 -132.699 1.00 12.27 172 GLU B N 1
ATOM 5993 C CA . GLU B 1 172 ? -92.183 363.304 -131.469 1.00 12.01 172 GLU B CA 1
ATOM 5994 C C . GLU B 1 172 ? -92.420 361.823 -131.202 1.00 10.99 172 GLU B C 1
ATOM 5995 O O . GLU B 1 172 ? -93.559 361.393 -131.100 1.00 12.60 172 GLU B O 1
ATOM 6007 N N . PRO B 1 173 ? -91.348 361.028 -131.088 1.00 10.32 173 PRO B N 1
ATOM 6008 C CA . PRO B 1 173 ? -91.545 359.622 -130.721 1.00 11.35 173 PRO B CA 1
ATOM 6009 C C . PRO B 1 173 ? -92.342 359.500 -129.427 1.00 11.61 173 PRO B C 1
ATOM 6010 O O . PRO B 1 173 ? -92.132 360.275 -128.498 1.00 12.57 173 PRO B O 1
ATOM 6021 N N . GLY B 1 174 ? -93.252 358.537 -129.382 1.00 13.69 174 GLY B N 1
ATOM 6022 C CA . GLY B 1 174 ? -94.110 358.362 -128.226 1.00 15.19 174 GLY B CA 1
ATOM 6023 C C . GLY B 1 174 ? -93.339 357.956 -126.984 1.00 13.94 174 GLY B C 1
ATOM 6024 O O . GLY B 1 174 ? -92.205 357.488 -127.062 1.00 13.36 174 GLY B O 1
ATOM 6028 N N . ALA B 1 175 ? -93.977 358.109 -125.828 1.00 15.56 175 ALA B N 1
ATOM 6029 C CA . ALA B 1 175 ? -93.344 357.822 -124.540 1.00 16.17 175 ALA B CA 1
ATOM 6030 C C . ALA B 1 175 ? -92.797 356.398 -124.492 1.00 16.16 175 ALA B C 1
ATOM 6031 O O . ALA B 1 175 ? -91.751 356.129 -123.908 1.00 16.07 175 ALA B O 1
ATOM 6038 N N . ASN B 1 176 ? -93.531 355.495 -125.122 1.00 16.96 176 ASN B N 1
ATOM 6039 C CA . ASN B 1 176 ? -93.169 354.078 -125.169 1.00 17.88 176 ASN B CA 1
ATOM 6040 C C . ASN B 1 176 ? -91.868 353.793 -125.931 1.00 15.37 176 ASN B C 1
ATOM 6041 O O . ASN B 1 176 ? -91.250 352.737 -125.761 1.00 17.11 176 ASN B O 1
ATOM 6052 N N . TYR B 1 177 ? -91.452 354.740 -126.761 1.00 11.88 177 TYR B N 1
ATOM 6053 C CA . TYR B 1 177 ? -90.222 354.604 -127.520 1.00 9.46 177 TYR B CA 1
ATOM 6054 C C . TYR B 1 177 ? -89.029 355.193 -126.798 1.00 8.91 177 TYR B C 1
ATOM 6055 O O . TYR B 1 177 ? -87.890 354.912 -127.157 1.00 9.68 177 TYR B O 1
ATOM 6073 N N . LYS B 1 178 ? -89.286 356.038 -125.807 1.00 8.99 178 LYS B N 1
ATOM 6074 C CA . LYS B 1 178 ? -88.216 356.784 -125.160 1.00 10.30 178 LYS B CA 1
ATOM 6075 C C . LYS B 1 178 ? -87.803 356.157 -123.843 1.00 9.87 178 LYS B C 1
ATOM 6076 O O . LYS B 1 178 ? -88.651 355.744 -123.041 1.00 13.17 178 LYS B O 1
ATOM 6095 N N . VAL B 1 179 ? -86.495 356.097 -123.630 1.00 7.82 179 VAL B N 1
ATOM 6096 C CA . VAL B 1 179 ? -85.929 355.460 -122.455 1.00 7.48 179 VAL B CA 1
ATOM 6097 C C . VAL B 1 179 ? -84.788 356.290 -121.885 1.00 6.66 179 VAL B C 1
ATOM 6098 O O . VAL B 1 179 ? -84.320 357.242 -122.508 1.00 7.12 179 VAL B O 1
ATOM 6111 N N . SER B 1 180 ? -84.387 355.925 -120.672 1.00 6.88 180 SER B N 1
ATOM 6112 C CA . SER B 1 180 ? -83.283 356.561 -119.967 1.00 7.28 180 SER B CA 1
ATOM 6113 C C . S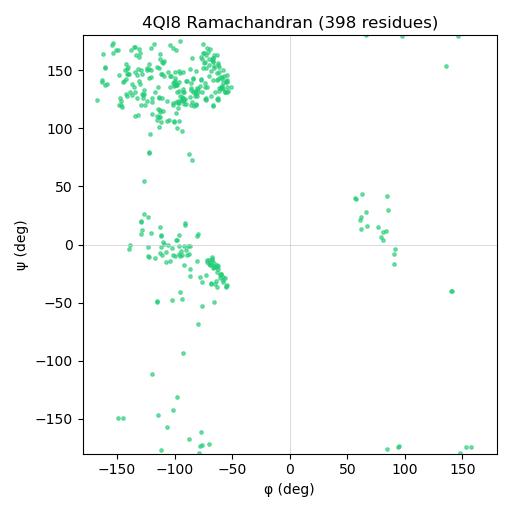ER B 1 180 ? -82.064 355.655 -119.967 1.00 6.86 180 SER B C 1
ATOM 6114 O O . SER B 1 180 ? -82.200 354.432 -119.935 1.00 7.49 180 SER B O 1
ATOM 6122 N N . PHE B 1 181 ? -80.877 356.250 -119.980 1.00 6.19 181 PHE B N 1
ATOM 6123 C CA . PHE B 1 181 ? -79.635 355.517 -119.744 1.00 6.71 181 PHE B CA 1
ATOM 6124 C C . PHE B 1 181 ? -78.865 356.189 -118.615 1.00 6.69 181 PHE B C 1
ATOM 6125 O O . PHE B 1 181 ? -78.518 357.360 -118.728 1.00 7.67 181 PHE B O 1
ATOM 6142 N N . PRO B 1 182 ? -78.603 355.470 -117.520 1.00 6.93 182 PRO B N 1
ATOM 6143 C CA . PRO B 1 182 ? -79.049 354.110 -117.204 1.00 7.78 182 PRO B CA 1
ATOM 6144 C C . PRO B 1 182 ? -80.555 354.058 -116.973 1.00 7.34 182 PRO B C 1
ATOM 6145 O O . PRO B 1 182 ? -81.204 355.076 -116.686 1.00 8.37 182 PRO B O 1
ATOM 6156 N N . GLY B 1 183 ? -81.096 352.854 -117.113 1.00 7.56 183 GLY B N 1
ATOM 6157 C CA . GLY B 1 183 ? -82.488 352.573 -116.819 1.00 10.11 183 GLY B CA 1
ATOM 6158 C C . GLY B 1 183 ? -83.105 351.618 -117.825 1.00 9.79 183 GLY B C 1
ATOM 6159 O O . GLY B 1 183 ? -83.887 350.737 -117.454 1.00 11.46 183 GLY B O 1
ATOM 6163 N N . ALA B 1 184 ? -82.761 351.789 -119.102 1.00 8.20 184 ALA B N 1
ATOM 6164 C CA . ALA B 1 184 ? -83.405 351.058 -120.186 1.00 9.64 184 ALA B CA 1
ATOM 6165 C C . ALA B 1 184 ? -83.133 349.568 -120.116 1.00 8.06 184 ALA B C 1
ATOM 6166 O O . ALA B 1 184 ? -83.973 348.768 -120.524 1.00 11.22 184 ALA B O 1
ATOM 6173 N N . TYR B 1 185 ? -81.941 349.203 -119.651 1.00 6.68 185 TYR B N 1
ATOM 6174 C CA . TYR B 1 185 ? -81.508 347.812 -119.652 1.00 6.91 185 TYR B CA 1
ATOM 6175 C C . TYR B 1 185 ? -81.436 347.268 -118.234 1.00 7.79 185 TYR B C 1
ATOM 6176 O O . TYR B 1 185 ? -81.097 347.983 -117.291 1.00 8.60 185 TYR B O 1
ATOM 6194 N N . LYS B 1 186 ? -81.737 345.983 -118.118 1.00 7.44 186 LYS B N 1
ATOM 6195 C CA . LYS B 1 186 ? -81.508 345.212 -116.902 1.00 8.27 186 LYS B CA 1
ATOM 6196 C C . LYS B 1 186 ? -80.584 344.055 -117.222 1.00 6.99 186 LYS B C 1
ATOM 6197 O O . LYS B 1 186 ? -80.592 343.523 -118.343 1.00 7.44 186 LYS B O 1
ATOM 6216 N N . ALA B 1 187 ? -79.800 343.649 -116.232 1.00 7.50 187 ALA B N 1
ATOM 6217 C CA . ALA B 1 187 ? -78.838 342.569 -116.428 1.00 7.87 187 ALA B CA 1
ATOM 6218 C C . ALA B 1 187 ? -79.518 341.267 -116.836 1.00 7.46 187 ALA B C 1
ATOM 6219 O O . ALA B 1 187 ? -78.912 340.435 -117.489 1.00 9.30 187 ALA B O 1
ATOM 6226 N N . SER B 1 188 ? -80.784 341.105 -116.459 1.00 7.91 188 SER B N 1
ATOM 6227 C CA . SER B 1 188 ? -81.543 339.896 -116.764 1.00 9.17 188 SER B CA 1
ATOM 6228 C C . SER B 1 188 ? -82.223 339.921 -118.130 1.00 8.68 188 SER B C 1
ATOM 6229 O O . SER B 1 188 ? -82.863 338.944 -118.491 1.00 10.06 188 SER B O 1
ATOM 6237 N N . ASP B 1 189 ? -82.103 341.010 -118.887 1.00 7.66 189 ASP B N 1
ATOM 6238 C CA . ASP B 1 189 ? -82.821 341.089 -120.153 1.00 7.86 189 ASP B CA 1
ATOM 6239 C C . ASP B 1 189 ? -82.398 339.938 -121.055 1.00 7.37 189 ASP B C 1
ATOM 6240 O O . ASP B 1 189 ? -81.228 339.554 -121.079 1.00 7.39 189 ASP B O 1
ATOM 6249 N N . PRO B 1 190 ? -83.338 339.407 -121.836 1.00 7.96 190 PRO B N 1
ATOM 6250 C CA . PRO B 1 190 ? -83.051 338.188 -122.593 1.00 8.57 190 PRO B CA 1
ATOM 6251 C C . PRO B 1 190 ? -82.050 338.340 -123.746 1.00 7.18 190 PRO B C 1
ATOM 6252 O O . PRO B 1 190 ? -81.566 337.322 -124.259 1.00 7.77 190 PRO B O 1
ATOM 6263 N N . GLY B 1 191 ? -81.770 339.568 -124.171 1.00 6.90 191 GLY B N 1
ATOM 6264 C CA . GLY B 1 191 ? -80.740 339.809 -125.164 1.00 6.84 191 GLY B CA 1
ATOM 6265 C C . GLY B 1 191 ? -79.413 340.241 -124.579 1.00 5.97 191 GLY B C 1
ATOM 6266 O O . GLY B 1 191 ? -78.484 340.576 -125.331 1.00 6.54 191 GLY B O 1
ATOM 6270 N N . ILE B 1 192 ? -79.335 340.258 -123.248 1.00 6.14 192 ILE B N 1
ATOM 6271 C CA . ILE B 1 192 ? -78.136 340.650 -122.505 1.00 5.75 192 ILE B CA 1
ATOM 6272 C C . ILE B 1 192 ? -77.580 339.468 -121.713 1.00 5.79 192 ILE B C 1
ATOM 6273 O O . ILE B 1 192 ? -76.390 339.174 -121.798 1.00 6.07 192 ILE B O 1
ATOM 6289 N N . LEU B 1 193 ? -78.452 338.794 -120.958 1.00 7.07 193 LEU B N 1
ATOM 6290 C CA . LEU B 1 193 ? -78.131 337.546 -120.270 1.00 7.18 193 LEU B CA 1
ATOM 6291 C C . LEU B 1 193 ? -78.542 336.409 -121.196 1.00 7.20 193 LEU B C 1
ATOM 6292 O O . LEU B 1 193 ? -79.716 336.056 -121.282 1.00 9.12 193 LEU B O 1
ATOM 6308 N N . ILE B 1 194 ? -77.581 335.879 -121.935 1.00 7.24 194 ILE B N 1
ATOM 6309 C CA . ILE B 1 194 ? -77.871 334.981 -123.039 1.00 7.08 194 ILE B CA 1
ATOM 6310 C C . ILE B 1 194 ? -76.655 334.145 -123.368 1.00 6.56 194 ILE B C 1
ATOM 6311 O O . ILE B 1 194 ? -75.531 334.636 -123.364 1.00 6.66 194 ILE B O 1
ATOM 6327 N N . ASN B 1 195 ? -76.894 332.862 -123.635 1.00 7.20 195 ASN B N 1
ATOM 6328 C CA . ASN B 1 195 ? -75.874 331.979 -124.173 1.00 6.90 195 ASN B CA 1
ATOM 6329 C C . ASN B 1 195 ? -76.121 331.857 -125.675 1.00 7.41 195 ASN B C 1
ATOM 6330 O O . ASN B 1 195 ? -77.095 331.236 -126.096 1.00 8.51 195 ASN B O 1
ATOM 6341 N N . ILE B 1 196 ? -75.274 332.503 -126.472 1.00 7.26 196 ILE B N 1
ATOM 6342 C CA . ILE B 1 196 ? -75.412 332.457 -127.929 1.00 7.98 196 ILE B CA 1
ATOM 6343 C C . ILE B 1 196 ? -74.677 331.269 -128.529 1.00 8.70 196 ILE B C 1
ATOM 6344 O O . ILE B 1 196 ? -74.804 330.998 -129.724 1.00 10.20 196 ILE B O 1
ATOM 6360 N N . ASN B 1 197 ? -73.916 330.580 -127.683 1.00 9.30 197 ASN B N 1
ATOM 6361 C CA . ASN B 1 197 ? -72.965 329.568 -128.133 1.00 10.76 197 ASN B CA 1
ATOM 6362 C C . ASN B 1 197 ? -73.532 328.157 -128.152 1.00 11.22 197 ASN B C 1
ATOM 6363 O O . ASN B 1 197 ? -73.359 327.432 -129.126 1.00 13.44 197 ASN B O 1
ATOM 6374 N N . TYR B 1 198 ? -74.195 327.776 -127.067 1.00 11.18 198 TYR B N 1
ATOM 6375 C CA . TYR B 1 198 ? -74.709 326.419 -126.926 1.00 12.74 198 TYR B CA 1
ATOM 6376 C C . TYR B 1 198 ? -75.684 326.330 -125.747 1.00 13.87 198 TYR B C 1
ATOM 6377 O O . TYR B 1 198 ? -75.324 326.701 -124.631 1.00 16.89 198 TYR B O 1
ATOM 6395 N N . PRO B 1 199 ? -76.928 325.862 -125.977 1.00 12.70 199 PRO B N 1
ATOM 6396 C CA . PRO B 1 199 ? -77.529 325.586 -127.285 1.00 10.82 199 PRO B CA 1
ATOM 6397 C C . PRO B 1 199 ? -77.698 326.877 -128.076 1.00 10.89 199 PRO B C 1
ATOM 6398 O O . PRO B 1 199 ? -77.850 327.947 -127.494 1.00 14.26 199 PRO B O 1
ATOM 6409 N N . VAL B 1 200 ? -77.667 326.787 -129.396 1.00 9.35 200 VAL B N 1
ATOM 6410 C CA . VAL B 1 200 ? -77.798 327.975 -130.234 1.00 9.87 200 VAL B CA 1
ATOM 6411 C C . VAL B 1 200 ? -79.240 328.493 -130.253 1.00 10.05 200 VAL B C 1
ATOM 6412 O O . VAL B 1 200 ? -80.169 327.754 -130.567 1.00 10.92 200 VAL B O 1
ATOM 6425 N N . PRO B 1 201 ? -79.446 329.771 -129.909 1.00 10.11 201 PRO B N 1
ATOM 6426 C CA . PRO B 1 201 ? -80.818 330.293 -129.951 1.00 10.72 201 PRO B CA 1
ATOM 6427 C C . PRO B 1 201 ? -81.387 330.357 -131.361 1.00 10.35 201 PRO B C 1
ATOM 6428 O O . PRO B 1 201 ? -80.632 330.454 -132.316 1.00 9.96 201 PRO B O 1
ATOM 6439 N N . THR B 1 202 ? -82.712 330.352 -131.473 1.00 11.20 202 THR B N 1
ATOM 6440 C CA . THR B 1 202 ? -83.389 330.465 -132.764 1.00 10.80 202 THR B CA 1
ATOM 6441 C C . THR B 1 202 ? -84.087 331.823 -132.912 1.00 10.93 202 THR B C 1
ATOM 6442 O O . THR B 1 202 ? -84.713 332.106 -133.938 1.00 12.61 202 THR B O 1
ATOM 6453 N N . SER B 1 203 ? -83.964 332.664 -131.890 1.00 10.29 203 SER B N 1
ATOM 6454 C CA . SER B 1 203 ? -84.454 334.033 -131.942 1.00 10.43 203 SER B CA 1
ATOM 6455 C C . SER B 1 203 ? -83.546 334.873 -131.059 1.00 9.16 203 SER B C 1
ATOM 6456 O O . SER B 1 203 ? -82.744 334.338 -130.294 1.00 9.17 203 SER B O 1
ATOM 6464 N N . TYR B 1 204 ? -83.662 336.188 -131.176 1.00 8.62 204 TYR B N 1
ATOM 6465 C CA . TYR B 1 204 ? -82.856 337.105 -130.386 1.00 7.86 204 TYR B CA 1
ATOM 6466 C C . TYR B 1 204 ? -83.686 338.348 -130.096 1.00 8.29 204 TYR B C 1
ATOM 6467 O O . TYR B 1 204 ? -84.179 338.990 -131.025 1.00 9.28 204 TYR B O 1
ATOM 6485 N N . LYS B 1 205 ? -83.854 338.683 -128.818 1.00 7.17 205 LYS B N 1
ATOM 6486 C CA . LYS B 1 205 ? -84.618 339.863 -128.422 1.00 7.92 205 LYS B CA 1
ATOM 6487 C C . LYS B 1 205 ? -83.651 340.985 -128.074 1.00 7.14 205 LYS B C 1
ATOM 6488 O O . LYS B 1 205 ? -83.012 340.966 -127.028 1.00 7.54 205 LYS B O 1
ATOM 6507 N N . ASN B 1 206 ? -83.527 341.963 -128.961 1.00 6.64 206 ASN B N 1
ATOM 6508 C CA . ASN B 1 206 ? -82.671 343.111 -128.693 1.00 6.50 206 ASN B CA 1
ATOM 6509 C C . ASN B 1 206 ? -83.119 343.806 -127.417 1.00 6.86 206 ASN B C 1
ATOM 6510 O O . ASN B 1 206 ? -84.320 344.001 -127.204 1.00 7.29 206 ASN B O 1
ATOM 6521 N N . PRO B 1 207 ? -82.167 344.232 -126.576 1.00 6.24 207 PRO B N 1
ATOM 6522 C CA . PRO B 1 207 ? -82.590 344.999 -125.406 1.00 7.11 207 PRO B CA 1
ATOM 6523 C C . PRO B 1 207 ? -83.015 346.410 -125.803 1.00 6.31 207 PRO B C 1
ATOM 6524 O O . PRO B 1 207 ? -82.622 346.934 -126.857 1.00 6.75 207 PRO B O 1
ATOM 6535 N N . GLY B 1 208 ? -83.827 347.004 -124.948 1.00 6.81 208 GLY B N 1
ATOM 6536 C CA . GLY B 1 208 ? -84.298 348.353 -125.149 1.00 6.95 208 GLY B CA 1
ATOM 6537 C C . GLY B 1 208 ? -85.649 348.411 -125.823 1.00 6.95 208 GLY B C 1
ATOM 6538 O O . GLY B 1 208 ? -86.309 347.387 -126.054 1.00 8.70 208 GLY B O 1
ATOM 6542 N N . PRO B 1 209 ? -86.078 349.627 -126.154 1.00 7.43 209 PRO B N 1
ATOM 6543 C CA . PRO B 1 209 ? -87.387 349.830 -126.765 1.00 8.83 209 PRO B CA 1
ATOM 6544 C C . PRO B 1 209 ? -87.424 349.349 -128.202 1.00 8.08 209 PRO B C 1
ATOM 6545 O O . PRO B 1 209 ? -86.396 349.052 -128.814 1.00 8.30 209 PRO B O 1
ATOM 6556 N N . SER B 1 210 ? -88.625 349.299 -128.751 1.00 9.63 210 SER B N 1
ATOM 6557 C CA . SER B 1 210 ? -88.791 349.044 -130.168 1.00 9.77 210 SER B CA 1
ATOM 6558 C C . SER B 1 210 ? -88.142 350.161 -130.987 1.00 8.74 210 SER B C 1
ATOM 6559 O O . SER B 1 210 ? -87.995 351.292 -130.521 1.00 8.97 210 SER B O 1
ATOM 6567 N N . VAL B 1 211 ? -87.786 349.828 -132.220 1.00 8.21 211 VAL B N 1
ATOM 6568 C CA . VAL B 1 211 ? -87.246 350.806 -133.150 1.00 8.90 211 VAL B CA 1
ATOM 6569 C C . VAL B 1 211 ? -88.320 351.813 -133.543 1.00 8.49 211 VAL B C 1
ATOM 6570 O O . VAL B 1 211 ? -89.435 351.443 -133.941 1.00 10.14 211 VAL B O 1
ATOM 6583 N N . PHE B 1 212 ? -87.989 353.093 -133.402 1.00 8.10 212 PHE B N 1
ATOM 6584 C CA . PHE B 1 212 ? -88.838 354.159 -133.873 1.00 8.30 212 PHE B CA 1
ATOM 6585 C C . PHE B 1 212 ? -88.650 354.346 -135.373 1.00 9.52 212 PHE B C 1
ATOM 6586 O O . PHE B 1 212 ? -87.529 354.540 -135.848 1.00 10.02 212 PHE B O 1
ATOM 6603 N N . THR B 1 213 ? -89.759 354.331 -136.102 1.00 11.17 213 THR B N 1
ATOM 6604 C CA A THR B 1 213 ? -89.752 354.574 -137.540 0.28 14.17 213 THR B CA 1
ATOM 6605 C CA B THR B 1 213 ? -89.753 354.576 -137.538 0.72 13.76 213 THR B CA 1
ATOM 6606 C C . THR B 1 213 ? -90.878 355.546 -137.877 0.97 13.26 213 THR B C 1
ATOM 6607 O O . THR B 1 213 ? -91.937 355.516 -137.257 0.83 14.92 213 THR B O 1
ATOM 6628 N N . CYS B 1 214 ? -90.642 356.407 -138.853 1.00 13.11 214 CYS B N 1
ATOM 6629 C CA . CYS B 1 214 ? -91.653 357.374 -139.268 1.00 13.55 214 CYS B CA 1
ATOM 6630 C C . CYS B 1 214 ? -92.747 356.703 -140.069 1.00 18.26 214 CYS B C 1
ATOM 6631 O O . CYS B 1 214 ? -93.814 357.283 -140.223 1.00 21.42 214 CYS B O 1
#

Foldseek 3Di:
DKAFFWKFADPDTDDGQQQWPDAPCNPPRFFFLDQQQLCVQANDNPQFFGNDAAEDEAQDKIKTFMPPQDAFDFKKWKWKFFDDPPDDPRPDSQFDQGIFTADMWWFDDDQATHGPSHRDGMDIGHGAQADDFHKMKMKIWTWHCQPQLDQSPIGIHIHIGIYGYPNHHHDDDDSQRTGGRSPQDDSPPDQRNDHCHPVHDRGHDDTGGDHDHD/DKAFFFKFDPPDGDDGQQFWFDAPCNPVQFFFLAQQDPCVFANDPPGFGGNDAAEDEAFAKMKIFMPPQDAFDFKKWKWKFFADPPGDRGPDSQFDQGIFTADMFWFDDDQATHGPSHRDGIGIGTGHAADDFHKMKMKIWTWGCQPQLDQSPIGIHIIIGIYGYPNHHHDDDDSQRTGGRSPQDDSPDDQRNDDCDPPHDRGHDDGGGDHDHD

Organism: Neurospora crassa (strain ATCC 24698 / 74-OR23-1A / CBS 708.71 / DSM 1257 / FGSC 987) (NCBI:txid367110)

InterPro domains:
  IPR005103 Auxiliary Activity family 9, catalytic domain [PF03443] (18-221)
  IPR005103 Auxiliary Activity family 9, catalytic domain [cd21175] (18-229)
  IPR049892 Auxiliary Activity family 9 [PTHR33353] (5-231)

CATH classification: 2.70.50.70

Nearest PDB structures (foldseek):
  4qi8-assembly2_B  TM=1.001E+00  e=4.142E-44  Neurospora crassa
  3eii-assembly4_D  TM=9.901E-01  e=5.197E-35  Thermothielavioides terrestris
  8b7p-assembly4_DDD  TM=9.544E-01  e=2.204E-26  Aspergillus nidulans FGSC A4
  7exk-assembly4_D  TM=9.222E-01  e=9.720E-23  Gelatoporia subvermispora B
  4b5q-assembly1_B  TM=9.179E-01  e=6.156E-23  Phanerodontia chrysosporium

Radius of gyration: 23.92 Å; Cα contacts (8 Å, |Δi|>4): 1216; chains: 2; bounding box: 72×59×43 Å

Solvent-accessible surface area: 17348 Å² total; per-residue (Å²): 70,0,9,0,5,52,0,59,30,142,109,53,86,28,53,77,36,49,31,0,2,105,1,12,1,87,113,52,54,3,6,2,7,21,9,111,22,75,4,0,18,6,0,12,73,110,59,51,67,6,151,44,40,22,78,9,47,14,29,49,55,2,30,0,4,14,41,79,41,0,115,24,39,0,0,1,0,2,0,0,0,56,5,60,106,83,103,86,15,65,71,31,34,0,105,42,66,37,0,6,0,16,89,54,5,89,7,93,83,46,103,57,15,83,14,75,1,94,51,95,65,36,18,100,2,119,0,15,68,18,1,96,49,22,36,3,0,0,0,0,0,0,0,0,1,52,52,1,96,16,70,16,5,3,19,1,0,1,0,0,0,0,0,34,2,62,66,33,35,111,52,106,7,30,94,124,68,56,26,31,3,36,51,22,4,128,38,77,24,87,0,8,69,22,50,7,59,148,121,30,28,122,79,14,142,7,5,29,16,75,44,11,102,105,7,0,9,1,3,68,2,70,21,149,110,43,109,43,69,74,31,56,39,0,2,116,0,48,2,99,45,11,16,4,44,4,68,85,9,108,32,80,40,0,8,8,8,15,80,109,62,52,51,8,139,44,39,13,75,7,46,15,44,56,56,1,22,1,4,13,40,64,39,0,60,2,38,0,0,3,0,3,0,0,0,55,9,53,116,81,101,80,17,74,74,21,49,0,100,36,63,32,0,5,0,17,89,52,4,91,7,92,82,48,108,94,16,81,14,76,2,97,56,75,47,50,10,88,4,167,2,17,65,23,1,70,54,20,34,3,0,0,0,0,0,0,0,0,0,5,19,1,95,59,82,36,25,2,8,1,0,2,0,0,0,0,0,37,2,65,73,29,38,101,59,92,6,31,91,127,68,49,28,36,1,41,46,25,4,133,38,78,27,87,0,6,68,22,46,9,59,177,103,39,30,123,81,13,135,5,5,27,16,75,48,15,105,95

B-factor: mean 12.29, std 7.03, range [3.57, 41.92]

Secondary structure (DSSP, 8-state):
--EEEEEE-SS----TTSSBPPPTTTTT---B--TTSTHHHHS-SS----S--EEEETT-EEEEEEES---SSS-EEEEEEEPPTT--GGG----SS-EEEEEEPPPEESSSEE-TTTT-SEEEEEPPSSBPPEEEEEEEEEEE-TTTTSTT--EEEEEEEEEEEES--SBPPPGGGEE-TTTS--TT-TTTS---SSSPPS----SSSPBP--/--EEEEEE-SS----TTSSEEPPTTTTT---B--TTSTHHHHS-SS----S--EEEETTSEEEEEEES---SSS-EEEEEEEPPTT--TTT----SS-EEEEEEPPPEESSSEE-TTTT--EEEEEPPSSSBPEEEEEEEEEEE-TTTTSTT--EEEEEEEEEEEES-BSPPPPGGGEE-TTTS--TT-TTTS--SSSSPPS----SSSPBP--

GO terms:
  GO:0005576 extracellular region (C, EXP)

Sequence (428 aa):
HYTFPKVVWANSGTTADWQYVRRADNWQNNGFVDNVNSQQIRCFQSTHSSPAQSSTLSSVAAGTTITYGAAPSVYHPGPMQFYLARVPDGQDINSSWTGEGAVWFKIYHEQPTFGSQLTTWSSNGKSSFPVKIIPSCIKSGSYLLRAEHIGLHVAQSSGAAQFYISCAQLSITGGGSTEPGANYKVSSFPGAYKASDPGILLININYPVPTSYKNPGPSVFTCHYTFPKVVWANSGTTADWQYVRRADNWQNNGFVDNVNSSQQQIRRCFQSSTHSPAQSSTLSVVAAGTTIITYGAAPSVYHPGPMQFYLARVPDGQDIINSWTGEGAVWFKIYHEQPTFGSQLTWSSSNGKSSFPVKIPSCIKSSGSYLLRAEHIGLHVAQSSGAAQFYISCAQLSSITGGGSTEPGANYKVSFPGAYKASDPGILININYPVPTSYKNPGPSVFTTC